Protein AF-A0A8K0XRN0-F1 (afdb_monomer_lite)

InterPro domains:
  IPR059441 Domain of unknown function DUF8397 [PF28437] (121-288)

Radius of gyration: 30.74 Å; chains: 1; bounding box: 95×70×98 Å

Sequence (400 aa):
MSRRSLADRLSGGQYHQTKTRTTASDQHKPLKDRIQDPKRFDNGSRGVGKRSRRNDSDEETVARSPQRREPSVEPTPRTVLQEILDDLATVFQVDTPRAVIPEVRFSGTVLRDARIELSPLSELSLRTWAQVNKVTSLAEVIDEALRRGIPFRLFYPRSALDDLMEDLEDDLQSNFGHTPESPAPSYLRKEHTEPLLPWYNGLTHRDARRQYEYRVAEILQRPHATAFLFKGGIWSRLAVHYGGERLVQRATLQVSRTLLHYTIGDQTTYPRLVAESVSREEEDALIGRCAGMGAKSELREWWPRPETIQFNLGPSAQWSTMDESWFQEHLRTINNDMSNEGPKTRAEWGRFFKHWMYVSREEVVLRRIRSGKEPADLLQTYTDTYGKSWNMDTFQAIDL

Structure (mmCIF, N/CA/C/O backbone):
data_AF-A0A8K0XRN0-F1
#
_entry.id   AF-A0A8K0XRN0-F1
#
loop_
_atom_site.group_PDB
_atom_site.id
_atom_site.type_symbol
_atom_site.label_atom_id
_atom_site.label_alt_id
_atom_site.label_comp_id
_atom_site.label_asym_id
_atom_site.label_entity_id
_atom_site.label_seq_id
_atom_site.pdbx_PDB_ins_code
_atom_site.Cartn_x
_atom_site.Cartn_y
_atom_site.Cartn_z
_atom_site.occupancy
_atom_site.B_iso_or_equiv
_atom_site.auth_seq_id
_atom_site.auth_comp_id
_atom_site.auth_asym_id
_atom_site.auth_atom_id
_atom_site.pdbx_PDB_model_num
ATOM 1 N N . MET A 1 1 ? -45.073 -10.964 -18.696 1.00 35.44 1 MET A N 1
ATOM 2 C CA . MET A 1 1 ? -44.605 -11.732 -19.875 1.00 35.44 1 MET A CA 1
ATOM 3 C C . MET A 1 1 ? -43.386 -11.020 -20.444 1.00 35.44 1 MET A C 1
ATOM 5 O O . MET A 1 1 ? -43.497 -9.834 -20.682 1.00 35.44 1 MET A O 1
ATOM 9 N N . SER A 1 2 ? -42.210 -11.578 -20.698 1.00 32.12 2 SER A N 1
ATOM 10 C CA . SER A 1 2 ? -41.459 -12.731 -20.201 1.00 32.12 2 SER A CA 1
ATOM 11 C C . SER A 1 2 ? -40.009 -12.408 -20.588 1.00 32.12 2 SER A C 1
ATOM 13 O O . SER A 1 2 ? -39.758 -12.051 -21.736 1.00 32.12 2 SER A O 1
ATOM 15 N N . ARG A 1 3 ? -39.066 -12.500 -19.646 1.00 38.31 3 ARG A N 1
ATOM 16 C CA . ARG A 1 3 ? -37.622 -12.380 -19.907 1.00 38.31 3 ARG A CA 1
ATOM 17 C C . ARG A 1 3 ? -37.121 -13.648 -20.626 1.00 38.31 3 ARG A C 1
ATOM 19 O O . ARG A 1 3 ? -37.530 -14.744 -20.251 1.00 38.31 3 ARG A O 1
ATOM 26 N N . ARG A 1 4 ? -36.224 -13.515 -21.610 1.00 33.28 4 ARG A N 1
ATOM 27 C CA . ARG A 1 4 ? -35.326 -14.575 -22.135 1.00 33.28 4 ARG A CA 1
ATOM 28 C C . ARG A 1 4 ? -33.969 -13.904 -22.388 1.00 33.28 4 ARG A C 1
ATOM 30 O O . ARG A 1 4 ? -33.922 -12.940 -23.138 1.00 33.28 4 ARG A O 1
ATOM 37 N N . SER A 1 5 ? -32.961 -14.115 -21.539 1.00 34.22 5 SER A N 1
ATOM 38 C CA . SER A 1 5 ? -32.004 -15.239 -21.519 1.00 34.22 5 SER A CA 1
ATOM 39 C C . SER A 1 5 ? -31.260 -15.400 -22.849 1.00 34.22 5 SER A C 1
ATOM 41 O O . SER A 1 5 ? -31.817 -15.910 -23.816 1.00 34.22 5 SER A O 1
ATOM 43 N N . LEU A 1 6 ? -30.011 -14.929 -22.864 1.00 33.22 6 LEU A N 1
ATOM 44 C CA . LEU A 1 6 ? -29.034 -15.026 -23.949 1.00 33.22 6 LEU A CA 1
ATOM 45 C C . LEU A 1 6 ? -27.819 -15.783 -23.389 1.00 33.22 6 LEU A C 1
ATOM 47 O O . LEU A 1 6 ? -26.772 -15.216 -23.096 1.00 33.22 6 LEU A O 1
ATOM 51 N N . ALA A 1 7 ? -28.026 -17.075 -23.161 1.00 34.41 7 ALA A N 1
ATOM 52 C CA . ALA A 1 7 ? -26.986 -18.068 -22.955 1.00 34.41 7 ALA A CA 1
ATOM 53 C C . ALA A 1 7 ? -27.176 -19.092 -24.074 1.00 34.41 7 ALA A C 1
ATOM 55 O O . ALA A 1 7 ? -28.191 -19.775 -24.077 1.00 34.41 7 ALA A O 1
ATOM 56 N N . ASP A 1 8 ? -26.287 -19.058 -25.070 1.00 35.34 8 ASP A N 1
ATOM 57 C CA . ASP A 1 8 ? -25.929 -20.166 -25.970 1.00 35.34 8 ASP A CA 1
ATOM 58 C C . ASP A 1 8 ? -25.188 -19.603 -27.184 1.00 35.34 8 ASP A C 1
ATOM 60 O O . ASP A 1 8 ? -25.801 -19.058 -28.102 1.00 35.34 8 ASP A O 1
ATOM 64 N N . ARG A 1 9 ? -23.853 -19.730 -27.187 1.00 33.97 9 ARG A N 1
ATOM 65 C CA . ARG A 1 9 ? -23.030 -19.828 -28.407 1.00 33.97 9 ARG A CA 1
ATOM 66 C C . ARG A 1 9 ? -21.576 -20.176 -28.070 1.00 33.97 9 ARG A C 1
ATOM 68 O O . ARG A 1 9 ? -20.662 -19.374 -28.216 1.00 33.97 9 ARG A O 1
ATOM 75 N N . LEU A 1 10 ? -21.379 -21.423 -27.649 1.00 33.28 10 LEU A N 1
ATOM 76 C CA . LEU A 1 10 ? -20.119 -22.149 -27.799 1.00 33.28 10 LEU A CA 1
ATOM 77 C C . LEU A 1 10 ? -20.395 -23.354 -28.700 1.00 33.28 10 LEU A C 1
ATOM 79 O O . LEU A 1 10 ? -21.090 -24.274 -28.287 1.00 33.28 10 LEU A O 1
ATOM 83 N N . SER A 1 11 ? -19.883 -23.335 -29.931 1.00 33.00 11 SER A N 1
ATOM 84 C CA . SER A 1 11 ? -19.700 -24.533 -30.757 1.00 33.00 11 SER A CA 1
ATOM 85 C C . SER A 1 11 ? -18.934 -24.183 -32.035 1.00 33.00 11 SER A C 1
ATOM 87 O O . SER A 1 11 ? -19.384 -23.349 -32.818 1.00 33.00 11 SER A O 1
ATOM 89 N N . GLY A 1 12 ? -17.806 -24.866 -32.253 1.00 33.12 12 GLY A N 1
ATOM 90 C CA . GLY A 1 12 ? -17.290 -25.147 -33.595 1.00 33.12 12 GLY A CA 1
ATOM 91 C C . GLY A 1 12 ? -16.082 -24.329 -34.050 1.00 33.12 12 GLY A C 1
ATOM 92 O O . GLY A 1 12 ? -16.227 -23.359 -34.782 1.00 33.12 12 GLY A O 1
ATOM 93 N N . GLY A 1 13 ? -14.874 -24.788 -33.709 1.00 31.64 13 GLY A N 1
ATOM 94 C CA . GLY A 1 13 ? -13.628 -24.351 -34.345 1.00 31.64 13 GLY A CA 1
ATOM 95 C C . GLY A 1 13 ? -12.697 -25.542 -34.544 1.00 31.64 13 GLY A C 1
ATOM 96 O O . GLY A 1 13 ? -12.027 -25.969 -33.610 1.00 31.64 13 GLY A O 1
ATOM 97 N N . GLN A 1 14 ? -12.731 -26.121 -35.744 1.00 34.28 14 GLN A N 1
ATOM 98 C CA . GLN A 1 14 ? -11.988 -27.315 -36.141 1.00 34.28 14 GLN A CA 1
ATOM 99 C C . GLN A 1 14 ? -10.475 -27.067 -36.231 1.00 34.28 14 GLN A C 1
ATOM 101 O O . GLN A 1 14 ? -10.012 -26.038 -36.717 1.00 34.28 14 GLN A O 1
ATOM 106 N N . TYR A 1 15 ? -9.719 -28.076 -35.799 1.00 32.44 15 TYR A N 1
ATOM 107 C CA . TYR A 1 15 ? -8.271 -28.196 -35.926 1.00 32.44 15 TYR A CA 1
ATOM 108 C C . TYR A 1 15 ? -7.848 -28.340 -37.397 1.00 32.44 15 TYR A C 1
ATOM 110 O O . TYR A 1 15 ? -8.198 -29.325 -38.046 1.00 32.44 15 TYR A O 1
ATOM 118 N N . HIS A 1 16 ? -7.008 -27.428 -37.892 1.00 38.38 16 HIS A N 1
ATOM 119 C CA . HIS A 1 16 ? -6.193 -27.658 -39.085 1.00 38.38 16 HIS A CA 1
ATOM 120 C C . HIS A 1 16 ? -4.748 -27.959 -38.678 1.00 38.38 16 HIS A C 1
ATOM 122 O O . HIS A 1 16 ? -4.032 -27.105 -38.164 1.00 38.38 16 HIS A O 1
ATOM 128 N N . GLN A 1 17 ? -4.332 -29.203 -38.923 1.00 33.59 17 GLN A N 1
ATOM 129 C CA . GLN A 1 17 ? -2.942 -29.645 -38.871 1.00 33.59 17 GLN A CA 1
ATOM 130 C C . GLN A 1 17 ? -2.184 -29.097 -40.085 1.00 33.59 17 GLN A C 1
ATOM 132 O O . GLN A 1 17 ? -2.490 -29.453 -41.225 1.00 33.59 17 GLN A O 1
ATOM 137 N N . THR A 1 18 ? -1.161 -28.278 -39.860 1.00 38.19 18 THR A N 1
ATOM 138 C CA . THR A 1 18 ? -0.173 -27.927 -40.883 1.00 38.19 18 THR A CA 1
ATOM 139 C C . THR A 1 18 ? 1.056 -28.822 -40.738 1.00 38.19 18 THR A C 1
ATOM 141 O O . THR A 1 18 ? 1.787 -28.785 -39.753 1.00 38.19 18 THR A O 1
ATOM 144 N N . LYS A 1 19 ? 1.258 -29.664 -41.757 1.00 35.09 19 LYS A N 1
ATOM 145 C CA . LYS A 1 19 ? 2.452 -30.486 -41.977 1.00 35.09 19 LYS A CA 1
ATOM 146 C C . LYS A 1 19 ? 3.669 -29.580 -42.183 1.00 35.09 19 LYS A C 1
ATOM 148 O O . LYS A 1 19 ? 3.720 -28.841 -43.165 1.00 35.09 19 LYS A O 1
ATOM 153 N N . THR A 1 20 ? 4.669 -29.675 -41.313 1.00 38.62 20 THR A N 1
ATOM 154 C CA . THR A 1 20 ? 6.002 -29.119 -41.558 1.00 38.62 20 THR A CA 1
ATOM 155 C C . THR A 1 20 ? 6.799 -30.078 -42.441 1.00 38.62 20 THR A C 1
ATOM 157 O O . THR A 1 20 ? 6.949 -31.265 -42.157 1.00 38.62 20 THR A O 1
ATOM 160 N N . ARG A 1 21 ? 7.254 -29.548 -43.577 1.00 36.03 21 ARG A N 1
ATOM 161 C CA . ARG A 1 21 ? 8.033 -30.241 -44.600 1.00 36.03 21 ARG A CA 1
ATOM 162 C C . ARG A 1 21 ? 9.516 -30.084 -44.280 1.00 36.03 21 ARG A C 1
ATOM 164 O O . ARG A 1 21 ? 10.026 -28.972 -44.203 1.00 36.03 21 ARG A O 1
ATOM 171 N N . THR A 1 22 ? 10.176 -31.218 -44.102 1.00 35.28 22 THR A N 1
ATOM 172 C CA . THR A 1 22 ? 11.618 -31.385 -43.938 1.00 35.28 22 THR A CA 1
ATOM 173 C C . THR A 1 22 ? 12.338 -31.083 -45.253 1.00 35.28 22 THR A C 1
ATOM 175 O O . THR A 1 22 ? 12.011 -31.675 -46.280 1.00 35.28 22 THR A O 1
ATOM 178 N N . THR A 1 23 ? 13.352 -30.223 -45.219 1.00 41.53 23 THR A N 1
ATOM 179 C CA . THR A 1 23 ? 14.427 -30.203 -46.221 1.00 41.53 23 THR A CA 1
ATOM 180 C C . THR A 1 23 ? 15.750 -30.037 -45.496 1.00 41.53 23 THR A C 1
ATOM 182 O O . THR A 1 23 ? 16.047 -28.977 -44.952 1.00 41.53 23 THR A O 1
ATOM 185 N N . ALA A 1 24 ? 16.511 -31.126 -45.479 1.00 36.91 24 ALA A N 1
ATOM 186 C CA . ALA A 1 24 ? 17.936 -31.132 -45.218 1.00 36.91 24 ALA A CA 1
ATOM 187 C C . ALA A 1 24 ? 18.680 -30.726 -46.500 1.00 36.91 24 ALA A C 1
ATOM 189 O O . ALA A 1 24 ? 18.285 -31.156 -47.583 1.00 36.91 24 ALA A O 1
ATOM 190 N N . SER A 1 25 ? 19.756 -29.950 -46.367 1.00 38.34 25 SER A N 1
ATOM 191 C CA . SER A 1 25 ? 20.977 -30.159 -47.150 1.00 38.34 25 SER A CA 1
ATOM 192 C C . SER A 1 25 ? 22.147 -29.394 -46.527 1.00 38.34 25 SER A C 1
ATOM 194 O O . SER A 1 25 ? 22.136 -28.170 -46.434 1.00 38.34 25 SER A O 1
ATOM 196 N N . ASP A 1 26 ? 23.126 -30.194 -46.117 1.00 37.50 26 ASP A N 1
ATOM 197 C CA . ASP A 1 26 ? 24.538 -29.957 -45.818 1.00 37.50 26 ASP A CA 1
ATOM 198 C C . ASP A 1 26 ? 25.224 -28.732 -46.445 1.00 37.50 26 ASP A C 1
ATOM 200 O O . ASP A 1 26 ? 25.011 -28.430 -47.618 1.00 37.50 26 ASP A O 1
ATOM 204 N N . GLN A 1 27 ? 26.203 -28.167 -45.719 1.00 38.53 27 GLN A N 1
ATOM 205 C CA . GLN A 1 27 ? 27.617 -28.295 -46.111 1.00 38.53 27 GLN A CA 1
ATOM 206 C C . GLN A 1 27 ? 28.623 -27.910 -45.003 1.00 38.53 27 GLN A C 1
ATOM 208 O O . GLN A 1 27 ? 28.481 -26.935 -44.272 1.00 38.53 27 GLN A O 1
ATOM 213 N N . HIS A 1 28 ? 29.660 -28.747 -44.923 1.00 35.88 28 HIS A N 1
ATOM 214 C CA . HIS A 1 28 ? 30.820 -28.771 -44.029 1.00 35.88 28 HIS A CA 1
ATOM 215 C C . HIS A 1 28 ? 31.727 -27.520 -44.048 1.00 35.88 28 HIS A C 1
ATOM 217 O O . HIS A 1 28 ? 32.053 -27.022 -45.123 1.00 35.88 28 HIS A O 1
ATOM 223 N N . LYS A 1 29 ? 32.355 -27.197 -42.899 1.00 35.31 29 LYS A N 1
ATOM 224 C CA . LYS A 1 29 ? 33.827 -27.326 -42.714 1.00 35.31 29 LYS A CA 1
ATOM 225 C C . LYS A 1 29 ? 34.299 -27.141 -41.249 1.00 35.31 29 LYS A C 1
ATOM 227 O O . LYS A 1 29 ? 33.678 -26.375 -40.519 1.00 35.31 29 LYS A O 1
ATOM 232 N N . PRO A 1 30 ? 35.393 -27.817 -40.822 1.00 48.38 30 PRO A N 1
ATOM 233 C CA . PRO A 1 30 ? 35.858 -27.866 -39.431 1.00 48.38 30 PRO A CA 1
ATOM 234 C C . PRO A 1 30 ? 37.133 -27.033 -39.164 1.00 48.38 30 PRO A C 1
ATOM 236 O O . PRO A 1 30 ? 38.003 -26.934 -40.026 1.00 48.38 30 PRO A O 1
ATOM 239 N N . LEU A 1 31 ? 37.296 -26.543 -37.931 1.00 40.25 31 LEU A N 1
ATOM 240 C CA . LEU A 1 31 ? 38.570 -26.122 -37.316 1.00 40.25 31 LEU A CA 1
ATOM 241 C C . LEU A 1 31 ? 38.541 -26.675 -35.875 1.00 40.25 31 LEU A C 1
ATOM 243 O O . LEU A 1 31 ? 37.708 -26.249 -35.085 1.00 40.25 31 LEU A O 1
ATOM 247 N N . LYS A 1 32 ? 39.142 -27.827 -35.562 1.00 37.00 32 LYS A N 1
ATOM 248 C CA . LYS A 1 32 ? 40.551 -28.070 -35.195 1.00 37.00 32 LYS A CA 1
ATOM 249 C C . LYS A 1 32 ? 41.182 -27.057 -34.226 1.00 37.00 32 LYS A C 1
ATOM 251 O O . LYS A 1 32 ? 41.506 -25.937 -34.598 1.00 37.00 32 LYS A O 1
ATOM 256 N N . ASP A 1 33 ? 41.414 -27.592 -33.027 1.00 35.72 33 ASP A N 1
ATOM 257 C CA . ASP A 1 33 ? 42.591 -27.456 -32.168 1.00 35.72 33 ASP A CA 1
ATOM 258 C C . ASP A 1 33 ? 42.926 -26.084 -31.566 1.00 35.72 33 ASP A C 1
ATOM 260 O O . ASP A 1 33 ? 43.619 -25.273 -32.173 1.00 35.72 33 ASP A O 1
ATOM 264 N N . ARG A 1 34 ? 42.635 -25.927 -30.262 1.00 36.19 34 ARG A N 1
ATOM 265 C CA . ARG A 1 34 ? 43.702 -25.575 -29.309 1.00 36.19 34 ARG A CA 1
ATOM 266 C C . ARG A 1 34 ? 43.365 -25.925 -27.858 1.00 36.19 34 ARG A C 1
ATOM 268 O O . ARG A 1 34 ? 42.594 -25.256 -27.183 1.00 36.19 34 ARG A O 1
ATOM 275 N N . ILE A 1 35 ? 44.028 -26.980 -27.402 1.00 39.72 35 ILE A N 1
ATOM 276 C CA . ILE A 1 35 ? 44.339 -27.289 -26.007 1.00 39.72 35 ILE A CA 1
ATOM 277 C C . ILE A 1 35 ? 45.282 -26.202 -25.473 1.00 39.72 35 ILE A C 1
ATOM 279 O O . ILE A 1 35 ? 46.283 -25.919 -26.132 1.00 39.72 35 ILE A O 1
ATOM 283 N N . GLN A 1 36 ? 45.000 -25.649 -24.288 1.00 34.53 36 GLN A N 1
ATOM 284 C CA . GLN A 1 36 ? 46.009 -25.263 -23.288 1.00 34.53 36 GLN A CA 1
ATOM 285 C C . GLN A 1 36 ? 45.341 -24.870 -21.955 1.00 34.53 36 GLN A C 1
ATOM 287 O O . GLN A 1 36 ? 44.881 -23.749 -21.776 1.00 34.53 36 GLN A O 1
ATOM 292 N N . ASP A 1 37 ? 45.351 -25.819 -21.024 1.00 40.72 37 ASP A N 1
ATOM 293 C CA . ASP A 1 37 ? 45.390 -25.618 -19.568 1.00 40.72 37 ASP A CA 1
ATOM 294 C C . ASP A 1 37 ? 46.826 -25.967 -19.101 1.00 40.72 37 ASP A C 1
ATOM 296 O O . ASP A 1 37 ? 47.549 -26.631 -19.853 1.00 40.72 37 ASP A O 1
ATOM 300 N N . PRO A 1 38 ? 47.257 -25.716 -17.849 1.00 51.19 38 PRO A N 1
ATOM 301 C CA . PRO A 1 38 ? 46.875 -24.666 -16.900 1.00 51.19 38 PRO A CA 1
ATOM 302 C C . PRO A 1 38 ? 48.124 -23.996 -16.259 1.00 51.19 38 PRO A C 1
ATOM 304 O O . PRO A 1 38 ? 49.227 -24.550 -16.257 1.00 51.19 38 PRO A O 1
ATOM 307 N N . LYS A 1 39 ? 47.971 -22.827 -15.615 1.00 43.84 39 LYS A N 1
ATOM 308 C CA . LYS A 1 39 ? 48.975 -22.313 -14.659 1.00 43.84 39 LYS A CA 1
ATOM 309 C C . LYS A 1 39 ? 48.434 -22.322 -13.234 1.00 43.84 39 LYS A C 1
ATOM 311 O O . LYS A 1 39 ? 47.542 -21.566 -12.874 1.00 43.84 39 LYS A O 1
ATOM 316 N N . ARG A 1 40 ? 49.064 -23.204 -12.457 1.00 36.06 40 ARG A N 1
ATOM 317 C CA . ARG A 1 40 ? 49.136 -23.273 -10.998 1.00 36.06 40 ARG A CA 1
ATOM 318 C C . ARG A 1 40 ? 49.300 -21.890 -10.360 1.00 36.06 40 ARG A C 1
ATOM 320 O O . ARG A 1 40 ? 50.222 -21.165 -10.723 1.00 36.06 40 ARG A O 1
ATOM 327 N N . PHE A 1 41 ? 48.513 -21.625 -9.325 1.00 41.34 41 PHE A N 1
ATOM 328 C CA . PHE A 1 41 ? 48.964 -20.850 -8.174 1.00 41.34 41 PHE A CA 1
ATOM 329 C C . PHE A 1 41 ? 48.568 -21.606 -6.905 1.00 41.34 41 PHE A C 1
ATOM 331 O O . PHE A 1 41 ? 47.430 -21.558 -6.452 1.00 41.34 41 PHE A O 1
ATOM 338 N N . ASP A 1 42 ? 49.547 -22.342 -6.382 1.00 39.25 42 ASP A N 1
ATOM 339 C CA . ASP A 1 42 ? 49.681 -22.619 -4.957 1.00 39.25 42 ASP A CA 1
ATOM 340 C C . ASP A 1 42 ? 50.008 -21.301 -4.250 1.00 39.25 42 ASP A C 1
ATOM 342 O O . ASP A 1 42 ? 50.874 -20.559 -4.719 1.00 39.25 42 ASP A O 1
ATOM 346 N N . ASN A 1 43 ? 49.348 -21.031 -3.124 1.00 37.75 43 ASN A N 1
ATOM 347 C CA . ASN A 1 43 ? 50.001 -20.531 -1.914 1.00 37.75 43 ASN A CA 1
ATOM 348 C C . ASN A 1 43 ? 48.991 -20.352 -0.774 1.00 37.75 43 ASN A C 1
ATOM 350 O O . ASN A 1 43 ? 48.101 -19.509 -0.839 1.00 37.75 43 ASN A O 1
ATOM 354 N N . GLY A 1 44 ? 49.251 -21.046 0.337 1.00 33.44 44 GLY A N 1
ATOM 355 C CA . GLY A 1 44 ? 49.202 -20.373 1.635 1.00 33.44 44 GLY A CA 1
ATOM 356 C C . GLY A 1 44 ? 48.172 -20.853 2.650 1.00 33.44 44 GLY A C 1
ATOM 357 O O . GLY A 1 44 ? 47.338 -20.073 3.094 1.00 33.44 44 GLY A O 1
ATOM 358 N N . SER A 1 45 ? 48.327 -22.087 3.131 1.00 39.06 45 SER A N 1
ATOM 359 C CA . SER A 1 45 ? 47.851 -22.519 4.451 1.00 39.06 45 SER A CA 1
ATOM 360 C C . SER A 1 45 ? 48.373 -21.618 5.581 1.00 39.06 45 SER A C 1
ATOM 362 O O . SER A 1 45 ? 49.573 -21.598 5.847 1.00 39.06 45 SER A O 1
ATOM 364 N N . ARG A 1 46 ? 47.470 -20.950 6.309 1.00 40.59 46 ARG A N 1
ATOM 365 C CA . ARG A 1 46 ? 47.614 -20.488 7.709 1.00 40.59 46 ARG A CA 1
ATOM 366 C C . ARG A 1 46 ? 46.198 -20.381 8.290 1.00 40.59 46 ARG A C 1
ATOM 368 O O . ARG A 1 46 ? 45.325 -19.859 7.621 1.00 40.59 46 ARG A O 1
ATOM 375 N N . GLY A 1 47 ? 45.846 -20.806 9.491 1.00 37.81 47 GLY A N 1
ATOM 376 C CA . GLY A 1 47 ? 46.529 -21.517 10.554 1.00 37.81 47 GLY A CA 1
ATOM 377 C C . GLY A 1 47 ? 45.451 -21.847 11.592 1.00 37.81 47 GLY A C 1
ATOM 378 O O . GLY A 1 47 ? 44.634 -21.000 11.944 1.00 37.81 47 GLY A O 1
ATOM 379 N N . VAL A 1 48 ? 45.419 -23.102 12.029 1.00 42.44 48 VAL A N 1
ATOM 380 C CA . VAL A 1 48 ? 44.517 -23.619 13.061 1.00 42.44 48 VAL A CA 1
ATOM 381 C C . VAL A 1 48 ? 44.975 -23.093 14.420 1.00 42.44 48 VAL A C 1
ATOM 383 O O . VAL A 1 48 ? 46.076 -23.403 14.866 1.00 42.44 48 VAL A O 1
ATOM 386 N N . GLY A 1 49 ? 44.124 -22.317 15.089 1.00 37.72 49 GLY A N 1
ATOM 387 C CA . GLY A 1 49 ? 44.333 -21.839 16.455 1.00 37.72 49 GLY A CA 1
ATOM 388 C C . GLY A 1 49 ? 43.328 -22.454 17.423 1.00 37.72 49 GLY A C 1
ATOM 389 O O . GLY A 1 49 ? 42.366 -21.803 17.811 1.00 37.72 49 GLY A O 1
ATOM 390 N N . LYS A 1 50 ? 43.556 -23.708 17.830 1.00 42.31 50 LYS A N 1
ATOM 391 C CA . LYS A 1 50 ? 42.935 -24.290 19.030 1.00 42.31 50 LYS A CA 1
ATOM 392 C C . LYS A 1 50 ? 43.579 -23.645 20.262 1.00 42.31 50 LYS A C 1
ATOM 394 O O . LYS A 1 50 ? 44.782 -23.794 20.462 1.00 42.31 50 LYS A O 1
ATOM 399 N N . ARG A 1 51 ? 42.794 -22.999 21.128 1.00 40.75 51 ARG A N 1
ATOM 400 C CA . ARG A 1 51 ? 43.177 -22.768 22.530 1.00 40.75 51 ARG A CA 1
ATOM 401 C C . ARG A 1 51 ? 42.078 -23.263 23.457 1.00 40.75 51 ARG A C 1
ATOM 403 O O . ARG A 1 51 ? 41.115 -22.575 23.755 1.00 40.75 51 ARG A O 1
ATOM 410 N N . SER A 1 52 ? 42.294 -24.500 23.885 1.00 40.94 52 SER A N 1
ATOM 411 C CA . SER A 1 52 ? 41.817 -25.070 25.136 1.00 40.94 52 SER A CA 1
ATOM 412 C C . SER A 1 52 ? 42.609 -24.448 26.288 1.00 40.94 52 SER A C 1
ATOM 414 O O . SER A 1 52 ? 43.840 -24.504 26.266 1.00 40.94 52 SER A O 1
ATOM 416 N N . ARG A 1 53 ? 41.924 -23.912 27.301 1.00 45.81 53 ARG A N 1
ATOM 417 C CA . ARG A 1 53 ? 42.443 -23.809 28.671 1.00 45.81 53 ARG A CA 1
ATOM 418 C C . ARG A 1 53 ? 41.309 -24.073 29.662 1.00 45.81 53 ARG A C 1
ATOM 420 O O . ARG A 1 53 ? 40.356 -23.310 29.738 1.00 45.81 53 ARG A O 1
ATOM 427 N N . ARG A 1 54 ? 41.463 -25.194 30.370 1.00 43.12 54 ARG A N 1
ATOM 428 C CA . ARG A 1 54 ? 40.910 -25.482 31.696 1.00 43.12 54 ARG A CA 1
ATOM 429 C C . ARG A 1 54 ? 41.589 -24.591 32.741 1.00 43.12 54 ARG A C 1
ATOM 431 O O . ARG A 1 54 ? 42.775 -24.293 32.581 1.00 43.12 54 ARG A O 1
ATOM 438 N N . ASN A 1 55 ? 40.833 -24.201 33.761 1.00 36.28 55 ASN A N 1
ATOM 439 C CA . ASN A 1 55 ? 41.036 -24.466 35.199 1.00 36.28 55 ASN A CA 1
ATOM 440 C C . ASN A 1 55 ? 39.943 -23.661 35.936 1.00 36.28 55 ASN A C 1
ATOM 442 O O . ASN A 1 55 ? 39.663 -22.532 35.537 1.00 36.28 55 ASN A O 1
ATOM 446 N N . ASP A 1 56 ? 39.112 -24.289 36.773 1.00 36.94 56 ASP A N 1
ATOM 447 C CA . ASP A 1 56 ? 39.363 -24.570 38.207 1.00 36.94 56 ASP A CA 1
ATOM 448 C C . ASP A 1 56 ? 39.729 -23.266 38.932 1.00 36.94 56 ASP A C 1
ATOM 450 O O . ASP A 1 56 ? 40.680 -22.602 38.532 1.00 36.94 56 ASP A O 1
ATOM 454 N N . SER A 1 57 ? 39.073 -22.804 39.984 1.00 42.34 57 SER A N 1
ATOM 455 C CA . SER A 1 57 ? 37.970 -23.267 40.822 1.00 42.34 57 SER A CA 1
ATOM 456 C C . SER A 1 57 ? 37.558 -22.045 41.671 1.00 42.34 57 SER A C 1
ATOM 458 O O . SER A 1 57 ? 38.212 -21.004 41.596 1.00 42.34 57 SER A O 1
ATOM 460 N N . ASP A 1 58 ? 36.466 -22.153 42.424 1.00 41.12 58 ASP A N 1
ATOM 461 C CA . ASP A 1 58 ? 36.348 -21.678 43.814 1.00 41.12 58 ASP A CA 1
ATOM 462 C C . ASP A 1 58 ? 34.968 -21.111 44.160 1.00 41.12 58 ASP A C 1
ATOM 464 O O . ASP A 1 58 ? 34.288 -20.410 43.409 1.00 41.12 58 ASP A O 1
ATOM 468 N N . GLU A 1 59 ? 34.576 -21.559 45.340 1.00 45.47 59 GLU A N 1
ATOM 469 C CA . GLU A 1 59 ? 33.349 -21.392 46.083 1.00 45.47 59 GLU A CA 1
ATOM 470 C C . GLU A 1 59 ? 33.071 -19.921 46.409 1.00 45.47 59 GLU A C 1
ATOM 472 O O . GLU A 1 59 ? 33.966 -19.216 46.855 1.00 45.47 59 GLU A O 1
ATOM 477 N N . GLU A 1 60 ? 31.806 -19.494 46.342 1.00 41.88 60 GLU A N 1
ATOM 478 C CA . GLU A 1 60 ? 31.217 -18.809 47.498 1.00 41.88 60 GLU A CA 1
ATOM 479 C C . GLU A 1 60 ? 29.686 -18.831 47.438 1.00 41.88 60 GLU A C 1
ATOM 481 O O . GLU A 1 60 ? 29.023 -18.173 46.633 1.00 41.88 60 GLU A O 1
ATOM 486 N N . THR A 1 61 ? 29.119 -19.636 48.328 1.00 46.12 61 THR A N 1
ATOM 487 C CA . THR A 1 61 ? 27.684 -19.772 48.553 1.00 46.12 61 THR A CA 1
ATOM 488 C C . THR A 1 61 ? 27.244 -18.661 49.504 1.00 46.12 61 THR A C 1
ATOM 490 O O . THR A 1 61 ? 27.362 -18.804 50.718 1.00 46.12 61 THR A O 1
ATOM 493 N N . VAL A 1 62 ? 26.720 -17.549 48.982 1.00 47.91 62 VAL A N 1
ATOM 494 C CA . VAL A 1 62 ? 26.059 -16.524 49.808 1.00 47.91 62 VAL A CA 1
ATOM 495 C C . VAL A 1 62 ? 24.552 -16.611 49.606 1.00 47.91 62 VAL A C 1
ATOM 497 O O . VAL A 1 62 ? 24.000 -16.176 48.595 1.00 47.91 62 VAL A O 1
ATOM 500 N N . ALA A 1 63 ? 23.883 -17.179 50.608 1.00 47.84 63 ALA A N 1
ATOM 501 C CA . ALA A 1 63 ? 22.438 -17.176 50.748 1.00 47.84 63 ALA A CA 1
ATOM 502 C C . ALA A 1 63 ? 21.921 -15.728 50.832 1.00 47.84 63 ALA A C 1
ATOM 504 O O . ALA A 1 63 ? 22.103 -15.044 51.839 1.00 47.84 63 ALA A O 1
ATOM 505 N N . ARG A 1 64 ? 21.261 -15.256 49.768 1.00 40.31 64 ARG A N 1
ATOM 506 C CA . ARG A 1 64 ? 20.455 -14.029 49.794 1.00 40.31 64 ARG A CA 1
ATOM 507 C C . ARG A 1 64 ? 18.981 -14.393 49.921 1.00 40.31 64 ARG A C 1
ATOM 509 O O . ARG A 1 64 ? 18.426 -15.102 49.087 1.00 40.31 64 ARG A O 1
ATOM 516 N N . SER A 1 65 ? 18.381 -13.883 50.989 1.00 45.00 65 SER A N 1
ATOM 517 C CA . SER A 1 65 ? 16.963 -13.963 51.324 1.00 45.00 65 SER A CA 1
ATOM 518 C C . SER A 1 65 ? 16.053 -13.564 50.153 1.00 45.00 65 SER A C 1
ATOM 520 O O . SER A 1 65 ? 16.385 -12.633 49.413 1.00 45.00 65 SER A O 1
ATOM 522 N N . PRO A 1 66 ? 14.874 -14.195 49.999 1.00 44.56 66 PRO A N 1
ATOM 523 C CA . PRO A 1 66 ? 13.922 -13.824 48.965 1.00 44.56 66 PRO A CA 1
ATOM 524 C C . PRO A 1 66 ? 13.260 -12.493 49.339 1.00 44.56 66 PRO A C 1
ATOM 526 O O . PRO A 1 66 ? 12.330 -12.439 50.143 1.00 44.56 66 PRO A O 1
ATOM 529 N N . GLN A 1 67 ? 13.738 -11.395 48.749 1.00 41.53 67 GLN A N 1
ATOM 530 C CA . GLN A 1 67 ? 12.963 -10.161 48.694 1.00 41.53 67 GLN A CA 1
ATOM 531 C C . GLN A 1 67 ? 11.727 -10.420 47.834 1.00 41.53 67 GLN A C 1
ATOM 533 O O . GLN A 1 67 ? 11.807 -10.586 46.616 1.00 41.53 67 GLN A O 1
ATOM 538 N N . ARG A 1 68 ? 10.580 -10.472 48.510 1.00 42.47 68 ARG A N 1
ATOM 539 C CA . ARG A 1 68 ? 9.240 -10.462 47.936 1.00 42.47 68 ARG A CA 1
ATOM 540 C C . ARG A 1 68 ? 9.106 -9.198 47.080 1.00 42.47 68 ARG A C 1
ATOM 542 O O . ARG A 1 68 ? 8.865 -8.118 47.606 1.00 42.47 68 ARG A O 1
ATOM 549 N N . ARG A 1 69 ? 9.347 -9.326 45.772 1.00 37.69 69 ARG A N 1
ATOM 550 C CA . ARG A 1 69 ? 9.060 -8.271 44.798 1.00 37.69 69 ARG A CA 1
ATOM 551 C C . ARG A 1 69 ? 7.547 -8.128 44.729 1.00 37.69 69 ARG A C 1
ATOM 553 O O . ARG A 1 69 ? 6.860 -9.063 44.322 1.00 37.69 69 ARG A O 1
ATOM 560 N N . GLU A 1 70 ? 7.045 -6.986 45.173 1.00 46.75 70 GLU A N 1
ATOM 561 C CA . GLU A 1 70 ? 5.687 -6.572 44.847 1.00 46.75 70 GLU A CA 1
ATOM 562 C C . GLU A 1 70 ? 5.545 -6.529 43.318 1.00 46.75 70 GLU A C 1
ATOM 564 O O . GLU A 1 70 ? 6.509 -6.165 42.630 1.00 46.75 70 GLU A O 1
ATOM 569 N N . PRO A 1 71 ? 4.399 -6.955 42.761 1.00 41.09 71 PRO A N 1
ATOM 570 C CA . PRO A 1 71 ? 4.165 -6.847 41.334 1.00 41.09 71 PRO A CA 1
ATOM 571 C C . PRO A 1 71 ? 4.240 -5.368 40.960 1.00 41.09 71 PRO A C 1
ATOM 573 O O . PRO A 1 71 ? 3.396 -4.570 41.358 1.00 41.09 71 PRO A O 1
ATOM 576 N N . SER A 1 72 ? 5.288 -5.017 40.215 1.00 32.38 72 SER A N 1
ATOM 577 C CA . SER A 1 72 ? 5.383 -3.754 39.496 1.00 32.38 72 SER A CA 1
ATOM 578 C C . SER A 1 72 ? 4.125 -3.629 38.647 1.00 32.38 72 SER A C 1
ATOM 580 O O . SER A 1 72 ? 3.985 -4.323 37.640 1.00 32.38 72 SER A O 1
ATOM 582 N N . VAL A 1 73 ? 3.188 -2.791 39.088 1.00 39.38 73 VAL A N 1
ATOM 583 C CA . VAL A 1 73 ? 2.071 -2.336 38.267 1.00 39.38 73 VAL A CA 1
ATOM 584 C C . VAL A 1 73 ? 2.699 -1.448 37.202 1.00 39.38 73 VAL A C 1
ATOM 586 O O . VAL A 1 73 ? 2.881 -0.248 37.400 1.00 39.38 73 VAL A O 1
ATOM 589 N N . GLU A 1 74 ? 3.138 -2.063 36.105 1.00 34.25 74 GLU A N 1
ATOM 590 C CA . GLU A 1 74 ? 3.541 -1.311 34.926 1.00 34.25 74 GLU A CA 1
ATOM 591 C C . GLU A 1 74 ? 2.327 -0.496 34.466 1.00 34.25 74 GLU A C 1
ATOM 593 O O . GLU A 1 74 ? 1.226 -1.051 34.363 1.00 34.25 74 GLU A O 1
ATOM 598 N N . PRO A 1 75 ? 2.481 0.819 34.239 1.00 36.62 75 PRO A N 1
ATOM 599 C CA . PRO A 1 75 ? 1.388 1.637 33.751 1.00 36.62 75 PRO A CA 1
ATOM 600 C C . PRO A 1 75 ? 0.916 1.038 32.429 1.00 36.62 75 PRO A C 1
ATOM 602 O O . PRO A 1 75 ? 1.675 0.979 31.462 1.00 36.62 75 PRO A O 1
ATOM 605 N N . THR A 1 76 ? -0.332 0.566 32.385 1.00 44.44 76 THR A N 1
ATOM 606 C CA . THR A 1 76 ? -0.978 0.189 31.127 1.00 44.44 76 THR A CA 1
ATOM 607 C C . THR A 1 76 ? -0.808 1.363 30.168 1.00 44.44 76 THR A C 1
ATOM 609 O O . THR A 1 76 ? -1.263 2.457 30.514 1.00 44.44 76 THR A O 1
ATOM 612 N N . PRO A 1 77 ? -0.165 1.185 29.000 1.00 38.97 77 PRO A N 1
ATOM 613 C CA . PRO A 1 77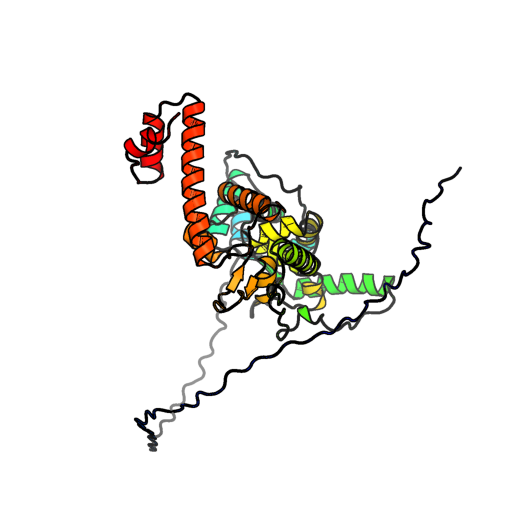 ? -0.043 2.258 28.034 1.00 38.97 77 PRO A CA 1
ATOM 614 C C . PRO A 1 77 ? -1.460 2.612 27.594 1.00 38.97 77 PRO A C 1
ATOM 616 O O . PRO A 1 77 ? -2.118 1.844 26.884 1.00 38.97 77 PRO A O 1
ATOM 619 N N . ARG A 1 78 ? -1.962 3.746 28.090 1.00 41.25 78 ARG A N 1
ATOM 620 C CA . ARG A 1 78 ? -3.135 4.391 27.516 1.00 41.25 78 ARG A CA 1
ATOM 621 C C . ARG A 1 78 ? -2.772 4.714 26.075 1.00 41.25 78 ARG A C 1
ATOM 623 O O . ARG A 1 78 ? -1.707 5.261 25.798 1.00 41.25 78 ARG A O 1
ATOM 630 N N . THR A 1 79 ? -3.620 4.307 25.143 1.00 50.31 79 THR A N 1
ATOM 631 C CA . THR A 1 79 ? -3.505 4.725 23.751 1.00 50.31 79 THR A CA 1
ATOM 632 C C . THR A 1 79 ? -3.617 6.244 23.733 1.00 50.31 79 THR A C 1
ATOM 634 O O . THR A 1 79 ? -4.610 6.786 24.204 1.00 50.31 79 THR A O 1
ATOM 637 N N . VAL A 1 80 ? -2.612 6.930 23.187 1.00 50.81 80 VAL A N 1
ATOM 638 C CA . VAL A 1 80 ? -2.576 8.398 23.051 1.00 50.81 80 VAL A CA 1
ATOM 639 C C . VAL A 1 80 ? -3.852 8.925 22.375 1.00 50.81 80 VAL A C 1
ATOM 641 O O . VAL A 1 80 ? -4.331 10.004 22.693 1.00 50.81 80 VAL A O 1
ATOM 644 N N . LEU A 1 81 ? -4.485 8.118 21.516 1.00 43.75 81 LEU A N 1
ATOM 645 C CA . LEU A 1 81 ? -5.776 8.432 20.904 1.00 43.75 81 LEU A CA 1
ATOM 646 C C . LEU A 1 81 ? -6.965 8.471 21.888 1.00 43.75 81 LEU A C 1
ATOM 648 O O . LEU A 1 81 ? -7.900 9.227 21.659 1.00 43.75 81 LEU A O 1
ATOM 652 N N . GLN A 1 82 ? -6.942 7.679 22.965 1.00 50.62 82 GLN A N 1
ATOM 653 C CA . GLN A 1 82 ? -7.984 7.679 24.000 1.00 50.62 82 GLN A CA 1
ATOM 654 C C . GLN A 1 82 ? -7.906 8.954 24.851 1.00 50.62 82 GLN A C 1
ATOM 656 O O . GLN A 1 82 ? -8.931 9.555 25.131 1.00 50.62 82 GLN A O 1
ATOM 661 N N . GLU A 1 83 ? -6.690 9.400 25.192 1.00 52.91 83 GLU A N 1
ATOM 662 C CA . GLU A 1 83 ? -6.465 10.683 25.880 1.00 52.91 83 GLU A CA 1
ATOM 663 C C . GLU A 1 83 ? -6.845 11.874 24.984 1.00 52.91 83 GLU A C 1
ATOM 665 O O . GLU A 1 83 ? -7.406 12.855 25.451 1.00 52.91 83 GLU A O 1
ATOM 670 N N . ILE A 1 84 ? -6.628 11.754 23.671 1.00 48.69 84 ILE A N 1
ATOM 671 C CA . ILE A 1 84 ? -7.004 12.763 22.671 1.00 48.69 84 ILE A CA 1
ATOM 672 C C . ILE A 1 84 ? -8.527 12.863 22.474 1.00 48.69 84 ILE A C 1
ATOM 674 O O . ILE A 1 84 ? -9.036 13.967 22.293 1.00 48.69 84 ILE A O 1
ATOM 678 N N . LEU A 1 85 ? -9.268 11.750 22.507 1.00 48.47 85 LEU A N 1
ATOM 679 C CA . LEU A 1 85 ? -10.737 11.786 22.425 1.00 48.47 85 LEU A CA 1
ATOM 680 C C . LEU A 1 85 ? -11.371 12.464 23.651 1.00 48.47 85 LEU A C 1
ATOM 682 O O . LEU A 1 85 ? -12.432 13.071 23.513 1.00 48.47 85 LEU A O 1
ATOM 686 N N . ASP A 1 86 ? -10.693 12.431 24.799 1.00 49.12 86 ASP A N 1
ATOM 687 C CA . ASP A 1 86 ? -11.110 13.137 26.012 1.00 49.12 86 ASP A CA 1
ATOM 688 C C . ASP A 1 86 ? -10.690 14.635 26.013 1.00 49.12 86 ASP A C 1
ATOM 690 O O . ASP A 1 86 ? -11.366 15.451 26.641 1.00 49.12 86 ASP A O 1
ATOM 694 N N . ASP A 1 87 ? -9.646 15.029 25.262 1.00 43.09 87 ASP A N 1
ATOM 695 C CA . ASP A 1 87 ? -9.062 16.392 25.263 1.00 43.09 87 ASP A CA 1
ATOM 696 C C . ASP A 1 87 ? -9.496 17.326 24.098 1.00 43.09 87 ASP A C 1
ATOM 698 O O . ASP A 1 87 ? -9.292 18.541 24.163 1.00 43.09 87 ASP A O 1
ATOM 702 N N . LEU A 1 88 ? -10.099 16.828 23.010 1.00 36.94 88 LEU A N 1
ATOM 703 C CA . LEU A 1 88 ? -10.301 17.591 21.754 1.00 36.94 88 LEU A CA 1
ATOM 704 C C . LEU A 1 88 ? -11.516 18.555 21.699 1.00 36.94 88 LEU A C 1
ATOM 706 O O . LEU A 1 88 ? -12.056 18.841 20.627 1.00 36.94 88 LEU A O 1
ATOM 710 N N . ALA A 1 89 ? -11.919 19.151 22.822 1.00 35.69 89 ALA A N 1
ATOM 711 C CA . ALA A 1 89 ? -13.074 20.056 22.894 1.00 35.69 89 ALA A CA 1
ATOM 712 C C . ALA A 1 89 ? -12.881 21.481 22.303 1.00 35.69 89 ALA A C 1
ATOM 714 O O . ALA A 1 89 ? -13.787 22.308 22.436 1.00 35.69 89 ALA A O 1
ATOM 715 N N . THR A 1 90 ? -11.775 21.830 21.625 1.00 35.00 90 THR A N 1
ATOM 716 C CA . THR A 1 90 ? -11.500 23.254 21.302 1.00 35.00 90 THR A CA 1
ATOM 717 C C . THR A 1 90 ? -10.771 23.514 19.958 1.00 35.00 90 THR A C 1
ATOM 719 O O . THR A 1 90 ? -9.556 23.401 19.879 1.00 35.00 90 THR A O 1
ATOM 722 N N . VAL A 1 91 ? -11.578 23.894 18.936 1.00 34.34 91 VAL A N 1
ATOM 723 C CA . VAL A 1 91 ? -11.464 24.902 17.813 1.00 34.34 91 VAL A CA 1
ATOM 724 C C . VAL A 1 91 ? -10.094 25.139 17.094 1.00 34.34 91 VAL A C 1
ATOM 726 O O . VAL A 1 91 ? -9.077 25.179 17.762 1.00 34.34 91 VAL A O 1
ATOM 729 N N . PHE A 1 92 ? -9.892 25.368 15.770 1.00 27.56 92 PHE A N 1
ATOM 730 C CA . PHE A 1 92 ? -10.575 26.021 14.611 1.00 27.56 92 PHE A CA 1
ATOM 731 C C . PHE A 1 92 ? -10.114 25.431 13.229 1.00 27.56 92 PHE A C 1
ATOM 733 O O . PHE A 1 92 ? -9.200 24.616 13.179 1.00 27.56 92 PHE A O 1
ATOM 740 N N . GLN A 1 93 ? -10.747 25.875 12.119 1.00 29.28 93 GLN A N 1
ATOM 741 C CA . GLN A 1 93 ? -10.745 25.343 10.727 1.00 29.28 93 GLN A CA 1
ATOM 742 C C . GLN A 1 93 ? -9.712 25.944 9.739 1.00 29.28 93 GLN A C 1
ATOM 744 O O . GLN A 1 93 ? -9.465 27.145 9.807 1.00 29.28 93 GLN A O 1
ATOM 749 N N . VAL A 1 94 ? -9.281 25.155 8.729 1.00 26.19 94 VAL A N 1
ATOM 750 C CA . VAL A 1 94 ? -8.824 25.573 7.371 1.00 26.19 94 VAL A CA 1
ATOM 751 C C . VAL A 1 94 ? -9.027 24.425 6.350 1.00 26.19 94 VAL A C 1
ATOM 753 O O . VAL A 1 94 ? -8.683 23.279 6.637 1.00 26.19 94 VAL A O 1
ATOM 756 N N . ASP A 1 95 ? -9.525 24.739 5.145 1.00 30.59 95 ASP A N 1
ATOM 757 C CA . ASP A 1 95 ? -9.771 23.810 4.023 1.00 30.59 95 ASP A CA 1
ATOM 758 C C . ASP A 1 95 ? -8.573 23.641 3.064 1.00 30.59 95 ASP A C 1
ATOM 760 O O . ASP A 1 95 ? -7.887 24.601 2.714 1.00 30.59 95 ASP A O 1
ATOM 764 N N . THR A 1 96 ? -8.370 22.419 2.551 1.00 28.42 96 THR A N 1
ATOM 765 C CA . THR A 1 96 ? -7.536 22.127 1.362 1.00 28.42 96 THR A CA 1
ATOM 766 C C . THR A 1 96 ? -8.137 20.985 0.527 1.00 28.42 96 THR A C 1
ATOM 768 O O . THR A 1 96 ? -8.790 20.095 1.078 1.00 28.42 96 THR A O 1
ATOM 771 N N . PRO A 1 97 ? -7.932 20.980 -0.805 1.00 29.66 97 PRO A N 1
ATOM 772 C CA . PRO A 1 97 ? -8.643 20.088 -1.718 1.00 29.66 97 PRO A CA 1
ATOM 773 C C . PRO A 1 97 ? -8.104 18.648 -1.671 1.00 29.66 97 PRO A C 1
ATOM 775 O O . PRO A 1 97 ? -6.896 18.411 -1.610 1.00 29.66 97 PRO A O 1
ATOM 778 N N . ARG A 1 98 ? -9.031 17.682 -1.692 1.00 35.41 98 ARG A N 1
ATOM 779 C CA . ARG A 1 98 ? -8.821 16.248 -1.433 1.00 35.41 98 ARG A CA 1
ATOM 780 C C . ARG A 1 98 ? -8.806 15.424 -2.729 1.00 35.41 98 ARG A C 1
ATOM 782 O O . ARG A 1 98 ? -9.649 15.623 -3.597 1.00 35.41 98 ARG A O 1
ATOM 789 N N . ALA A 1 99 ? -7.906 14.441 -2.820 1.00 32.38 99 ALA A N 1
ATOM 790 C CA . ALA A 1 99 ? -8.083 13.297 -3.716 1.00 32.38 99 ALA A CA 1
ATOM 791 C C . ALA A 1 99 ? -9.268 12.449 -3.214 1.00 32.38 99 ALA A C 1
ATOM 793 O O . ALA A 1 99 ? -9.357 12.171 -2.012 1.00 32.38 99 ALA A O 1
ATOM 794 N N . VAL A 1 100 ? -10.183 12.103 -4.122 1.00 29.83 100 VAL A N 1
ATOM 795 C CA . VAL A 1 100 ? -11.458 11.436 -3.822 1.00 29.83 100 VAL A CA 1
ATOM 796 C C . VAL A 1 100 ? -11.238 9.922 -3.791 1.00 29.83 100 VAL A C 1
ATOM 798 O O . VAL A 1 100 ? -11.109 9.292 -4.837 1.00 29.83 100 VAL A O 1
ATOM 801 N N . ILE A 1 101 ? -11.187 9.345 -2.591 1.00 34.28 101 ILE A N 1
ATOM 802 C CA . ILE A 1 101 ? -11.527 7.931 -2.371 1.00 34.28 101 ILE A CA 1
ATOM 803 C C . ILE A 1 101 ? -13.029 7.913 -2.022 1.00 34.28 101 ILE A C 1
ATOM 805 O O . ILE A 1 101 ? -13.476 8.859 -1.367 1.00 34.28 101 ILE A O 1
ATOM 809 N N . PRO A 1 102 ? -13.831 6.943 -2.509 1.00 36.66 102 PRO A N 1
ATOM 810 C CA . PRO A 1 102 ? -15.245 6.823 -2.137 1.00 36.66 102 PRO A CA 1
ATOM 811 C C . PRO A 1 102 ? -15.427 6.851 -0.612 1.00 36.66 102 PRO A C 1
ATOM 813 O O . PRO A 1 102 ? -14.578 6.334 0.100 1.00 36.66 102 PRO A O 1
ATOM 816 N N . GLU A 1 103 ? -16.508 7.473 -0.129 1.00 35.81 103 GLU A N 1
ATOM 817 C CA . GLU A 1 103 ? -16.834 7.613 1.301 1.00 35.81 103 GLU A CA 1
ATOM 818 C C . GLU A 1 103 ? -16.906 6.229 1.966 1.00 35.81 103 GLU A C 1
ATOM 820 O O . GLU A 1 103 ? -17.755 5.411 1.597 1.00 35.81 103 GLU A O 1
ATOM 825 N N . VAL A 1 104 ? -16.017 5.947 2.925 1.00 42.28 104 VAL A N 1
ATOM 826 C CA . VAL A 1 104 ? -15.934 4.632 3.565 1.00 42.28 104 VAL A CA 1
ATOM 827 C C . VAL A 1 104 ? -16.428 4.686 5.011 1.00 42.28 104 VAL A C 1
ATOM 829 O O . VAL A 1 104 ? -16.066 5.572 5.779 1.00 42.28 104 VAL A O 1
ATOM 832 N N . ARG A 1 105 ? -17.277 3.727 5.408 1.00 40.06 105 ARG A N 1
ATOM 833 C CA . ARG A 1 105 ? -17.815 3.617 6.775 1.00 40.06 105 ARG A CA 1
ATOM 834 C C . ARG A 1 105 ? -17.411 2.290 7.398 1.00 40.06 105 ARG A C 1
ATOM 836 O O . ARG A 1 105 ? -17.644 1.238 6.811 1.00 40.06 105 ARG A O 1
ATOM 843 N N . PHE A 1 106 ? -16.836 2.348 8.594 1.00 46.44 106 PHE A N 1
ATOM 844 C CA . PHE A 1 106 ? -16.468 1.161 9.358 1.00 46.44 106 PHE A CA 1
ATOM 845 C C . PHE A 1 106 ? -17.660 0.585 10.123 1.00 46.44 106 PHE A C 1
ATOM 847 O O . PHE A 1 106 ? -18.493 1.334 10.639 1.00 46.44 106 PHE A O 1
ATOM 854 N N . SER A 1 107 ? -17.716 -0.743 10.247 1.00 53.94 107 SER A N 1
ATOM 855 C CA . SER A 1 107 ? -18.643 -1.387 11.183 1.00 53.94 107 SER A CA 1
ATOM 856 C C . SER A 1 107 ? -18.212 -1.093 12.626 1.00 53.94 107 SER A C 1
ATOM 858 O O . SER A 1 107 ? -17.058 -1.312 12.999 1.00 53.94 107 SER A O 1
ATOM 860 N N . GLY A 1 108 ? -19.132 -0.569 13.441 1.00 56.97 108 GLY A N 1
ATOM 861 C CA . GLY A 1 108 ? -18.826 -0.026 14.770 1.00 56.97 108 GLY A CA 1
ATOM 862 C C . GLY A 1 108 ? -18.380 -1.053 15.818 1.00 56.97 108 GLY A C 1
ATOM 863 O O . GLY A 1 108 ? -17.735 -0.668 16.788 1.00 56.97 108 GLY A O 1
ATOM 864 N N . THR A 1 109 ? -18.683 -2.341 15.643 1.00 63.25 109 THR A N 1
ATOM 865 C CA . THR A 1 109 ? -18.314 -3.396 16.606 1.00 63.25 109 THR A CA 1
ATOM 866 C C . THR A 1 109 ? -16.832 -3.750 16.529 1.00 63.25 109 THR A C 1
ATOM 868 O O . THR A 1 109 ? -16.151 -3.781 17.546 1.00 63.25 109 THR A O 1
ATOM 871 N N . VAL A 1 110 ? -16.302 -3.915 15.316 1.00 62.94 110 VAL A N 1
ATOM 872 C CA . VAL A 1 110 ? -14.913 -4.333 15.068 1.00 62.94 110 VAL A CA 1
ATOM 873 C C . VAL A 1 110 ? -13.893 -3.279 15.504 1.00 62.94 110 VAL A C 1
ATOM 875 O O . VAL A 1 110 ? -12.820 -3.610 16.005 1.00 62.94 110 VAL A O 1
ATOM 878 N N . LEU A 1 111 ? -14.205 -1.995 15.313 1.00 71.88 111 LEU A N 1
ATOM 879 C CA . LEU A 1 111 ? -13.291 -0.912 15.679 1.00 71.88 111 LEU A CA 1
ATOM 880 C C . LEU A 1 111 ? -13.287 -0.580 17.171 1.00 71.88 111 LEU A C 1
ATOM 882 O O . LEU A 1 111 ? -12.377 0.118 17.614 1.00 71.88 111 LEU A O 1
ATOM 886 N N . ARG A 1 112 ? -14.284 -1.038 17.937 1.00 76.94 112 ARG A N 1
ATOM 887 C CA . ARG A 1 112 ? -14.440 -0.656 19.345 1.00 76.94 112 ARG A CA 1
ATOM 888 C C . ARG A 1 112 ? -13.236 -1.068 20.190 1.00 76.94 112 ARG A C 1
ATOM 890 O O . ARG A 1 112 ? -12.784 -0.282 21.017 1.00 76.94 112 ARG A O 1
ATOM 897 N N . ASP A 1 113 ? -12.719 -2.267 19.939 1.00 80.62 113 ASP A N 1
ATOM 898 C CA . ASP A 1 113 ? -11.606 -2.847 20.694 1.00 80.62 113 ASP A CA 1
ATOM 899 C C . ASP A 1 113 ? -10.271 -2.774 19.939 1.00 80.62 113 ASP A C 1
ATOM 901 O O . ASP A 1 113 ? -9.222 -3.146 20.473 1.00 80.62 113 ASP A O 1
ATOM 905 N N . ALA A 1 114 ? -10.291 -2.270 18.702 1.00 84.56 114 ALA A N 1
ATOM 906 C CA . ALA A 1 114 ? -9.099 -2.111 17.888 1.00 84.56 114 ALA A CA 1
ATOM 907 C C . ALA A 1 114 ? -8.187 -1.007 18.446 1.00 84.56 114 ALA A C 1
ATOM 909 O O . ALA A 1 114 ? -8.626 0.067 18.857 1.00 84.56 114 ALA A O 1
ATOM 910 N N . ARG A 1 115 ? -6.878 -1.248 18.402 1.00 85.94 115 ARG A N 1
ATOM 911 C CA . ARG A 1 115 ? -5.838 -0.267 18.716 1.00 85.94 115 ARG A CA 1
ATOM 912 C C . ARG A 1 115 ? -5.113 0.127 17.444 1.00 85.94 115 ARG A C 1
ATOM 914 O O . ARG A 1 115 ? -4.656 -0.735 16.698 1.00 85.94 115 ARG A O 1
ATOM 921 N N . ILE A 1 116 ? -4.973 1.428 17.223 1.00 88.44 116 ILE A N 1
ATOM 922 C CA . ILE A 1 116 ? -4.193 1.958 16.108 1.00 88.44 116 ILE A CA 1
ATOM 923 C C . ILE A 1 116 ? -2.749 2.220 16.550 1.00 88.44 116 ILE A C 1
ATOM 925 O O . ILE A 1 116 ? -2.510 2.891 17.553 1.00 88.44 116 ILE A O 1
ATOM 929 N N . GLU A 1 117 ? -1.784 1.690 15.804 1.00 90.31 117 GLU A N 1
ATOM 930 C CA . GLU A 1 117 ? -0.366 2.041 15.923 1.00 90.31 117 GLU A CA 1
ATOM 931 C C . GLU A 1 117 ? 0.016 2.965 14.759 1.00 90.31 117 GLU A C 1
ATOM 933 O O . GLU A 1 117 ? -0.279 2.677 13.596 1.00 90.31 117 GLU A O 1
ATOM 938 N N . LEU A 1 118 ? 0.680 4.078 15.076 1.00 91.25 118 LEU A N 1
ATOM 939 C CA . LEU A 1 118 ? 1.105 5.101 14.123 1.00 91.25 118 LEU A CA 1
ATOM 940 C C . LEU A 1 118 ? 2.601 5.365 14.277 1.00 91.25 118 LEU A C 1
ATOM 942 O O . LEU A 1 118 ? 3.137 5.355 15.382 1.00 91.25 118 LEU A O 1
ATOM 946 N N . SER A 1 119 ? 3.280 5.660 13.166 1.00 91.25 119 SER A N 1
ATOM 947 C CA . SER A 1 119 ? 4.612 6.264 13.251 1.00 91.25 119 SER A CA 1
ATOM 948 C C . SER A 1 119 ? 4.499 7.725 13.714 1.00 91.25 119 SER A C 1
ATOM 950 O O . SER A 1 119 ? 3.477 8.357 13.433 1.00 91.25 119 SER A O 1
ATOM 952 N N . PRO A 1 120 ? 5.540 8.321 14.330 1.00 90.50 120 PRO A N 1
ATOM 953 C CA . PRO A 1 120 ? 5.465 9.698 14.836 1.00 90.50 120 PRO A CA 1
ATOM 954 C C . PRO A 1 120 ? 5.024 10.733 13.787 1.00 90.50 120 PRO A C 1
ATOM 956 O O . PRO A 1 120 ? 4.254 11.644 14.080 1.00 90.50 120 PRO A O 1
ATOM 959 N N . LEU A 1 121 ? 5.470 10.578 12.534 1.00 90.44 121 LEU A N 1
ATOM 960 C CA . LEU A 1 121 ? 5.081 11.468 11.434 1.00 90.44 121 LEU A CA 1
ATOM 961 C C . LEU A 1 121 ? 3.618 11.271 10.998 1.00 90.44 121 LEU A C 1
ATOM 963 O O . LEU A 1 121 ? 2.939 12.242 10.656 1.00 90.44 121 LEU A O 1
ATOM 967 N N . SER A 1 122 ? 3.132 10.029 11.018 1.00 93.31 122 SER A N 1
ATOM 968 C CA . SER A 1 122 ? 1.739 9.684 10.698 1.00 93.31 122 SER A CA 1
ATOM 969 C C . SER A 1 122 ? 0.793 10.198 11.771 1.00 93.31 122 SER A C 1
ATOM 971 O O . SER A 1 122 ? -0.226 10.807 11.456 1.00 93.31 122 SER A O 1
ATOM 973 N N . GLU A 1 123 ? 1.177 10.022 13.035 1.00 91.94 123 GLU A N 1
ATOM 974 C CA . GLU A 1 123 ? 0.453 10.542 14.186 1.00 91.94 123 GLU A CA 1
ATOM 975 C C . GLU A 1 123 ? 0.346 12.063 14.136 1.00 91.94 123 GLU A C 1
ATOM 977 O O . GLU A 1 123 ? -0.760 12.590 14.227 1.00 91.94 123 GLU A O 1
ATOM 982 N N . LEU A 1 124 ? 1.462 12.770 13.926 1.00 89.69 124 LEU A N 1
ATOM 983 C CA . LEU A 1 124 ? 1.451 14.226 13.798 1.00 89.69 124 LEU A CA 1
ATOM 984 C C . LEU A 1 124 ? 0.508 14.675 12.672 1.00 89.69 124 LEU A C 1
ATOM 986 O O . LEU A 1 124 ? -0.322 15.555 12.879 1.00 89.69 124 LEU A O 1
ATOM 990 N N . SER A 1 125 ? 0.591 14.031 11.505 1.00 91.62 125 SER A N 1
ATOM 991 C CA . SER A 1 125 ? -0.228 14.381 10.339 1.00 91.62 125 SER A CA 1
ATOM 992 C C . SER A 1 125 ? -1.724 14.164 10.587 1.00 91.62 125 SER A C 1
ATOM 994 O O . SER A 1 125 ? -2.527 15.062 10.323 1.00 91.62 125 SER A O 1
ATOM 996 N N . LEU A 1 126 ? -2.106 12.997 11.120 1.00 92.06 126 LEU A N 1
ATOM 997 C CA . LEU A 1 126 ? -3.502 12.679 11.430 1.00 92.06 126 LEU A CA 1
ATOM 998 C C . LEU A 1 126 ? -4.038 13.544 12.566 1.00 92.06 126 LEU A C 1
ATOM 1000 O O . LEU A 1 126 ? -5.171 14.003 12.478 1.00 92.06 126 LEU A O 1
ATOM 1004 N N . ARG A 1 127 ? -3.228 13.828 13.591 1.00 87.31 127 ARG A N 1
ATOM 1005 C CA . ARG A 1 127 ? -3.620 14.690 14.709 1.00 87.31 127 ARG A CA 1
ATOM 1006 C C . ARG A 1 127 ? -3.889 16.116 14.242 1.00 87.31 127 ARG A C 1
ATOM 1008 O O . ARG A 1 127 ? -4.945 16.661 14.550 1.00 87.31 127 ARG A O 1
ATOM 1015 N N . THR A 1 128 ? -2.977 16.706 13.467 1.00 91.31 128 THR A N 1
ATOM 1016 C CA . THR A 1 128 ? -3.175 18.050 12.906 1.00 91.31 128 THR A CA 1
ATOM 1017 C C . THR A 1 128 ? -4.428 18.094 12.037 1.00 91.31 128 THR A C 1
ATOM 1019 O O . THR A 1 128 ? -5.236 19.011 12.168 1.00 91.31 128 THR A O 1
ATOM 1022 N N . TRP A 1 129 ? -4.637 17.090 11.183 1.00 93.50 129 TRP A N 1
ATOM 1023 C CA . TRP A 1 129 ? -5.848 17.015 10.371 1.00 93.50 129 TRP A CA 1
ATOM 1024 C C . TRP A 1 129 ? -7.121 16.884 11.221 1.00 93.50 129 TRP A C 1
ATOM 1026 O O . TRP A 1 129 ? -8.071 17.638 10.996 1.00 93.50 129 TRP A O 1
ATOM 1036 N N . ALA A 1 130 ? -7.133 15.977 12.199 1.00 91.56 130 ALA A N 1
ATOM 1037 C CA . ALA A 1 130 ? -8.282 15.709 13.059 1.00 91.56 130 ALA A CA 1
ATOM 1038 C C . ALA A 1 130 ? -8.691 16.952 13.857 1.00 91.56 130 ALA A C 1
ATOM 1040 O O . ALA A 1 130 ? -9.876 17.277 13.920 1.00 91.56 130 ALA A O 1
ATOM 1041 N N . GLN A 1 131 ? -7.711 17.697 14.377 1.00 88.06 131 GLN A N 1
ATOM 1042 C CA . GLN A 1 131 ? -7.940 18.956 15.085 1.00 88.06 131 GLN A CA 1
ATOM 1043 C C . GLN A 1 131 ? -8.568 20.019 14.171 1.00 88.06 131 GLN A C 1
ATOM 1045 O O . GLN A 1 131 ? -9.561 20.645 14.538 1.00 88.06 131 GLN A O 1
ATOM 1050 N N . VAL A 1 132 ? -8.037 20.189 12.955 1.00 91.44 132 VAL A N 1
ATOM 1051 C CA . VAL A 1 132 ? -8.550 21.165 11.976 1.00 91.44 132 VAL A CA 1
ATOM 1052 C C . VAL A 1 132 ? -9.972 20.820 11.515 1.00 91.44 132 VAL A C 1
ATOM 1054 O O . VAL A 1 132 ? -10.793 21.714 11.302 1.00 91.44 132 VAL A O 1
ATOM 1057 N N . ASN A 1 133 ? -10.277 19.527 11.371 1.00 91.12 133 ASN A N 1
ATOM 1058 C CA . ASN A 1 133 ? -11.554 19.040 10.843 1.00 91.12 133 ASN A CA 1
ATOM 1059 C C . ASN A 1 133 ? -12.574 18.698 11.944 1.00 91.12 133 ASN A C 1
ATOM 1061 O O . ASN A 1 133 ? -13.692 18.316 11.613 1.00 91.12 133 ASN A O 1
ATOM 1065 N N . LYS A 1 134 ? -12.222 18.872 13.228 1.00 92.38 134 LYS A N 1
ATOM 1066 C CA . LYS A 1 134 ? -13.070 18.553 14.394 1.00 92.38 134 LYS A CA 1
ATOM 1067 C C . LYS A 1 134 ? -13.605 17.116 14.359 1.00 92.38 134 LYS A C 1
ATOM 1069 O O . LYS A 1 134 ? -14.789 16.874 14.570 1.00 92.38 134 LYS A O 1
ATOM 1074 N N . VAL A 1 135 ? -12.719 16.183 14.036 1.00 89.31 135 VAL A N 1
ATOM 1075 C CA . VAL A 1 135 ? -13.026 14.756 13.884 1.00 89.31 135 VAL A CA 1
ATOM 1076 C C . VAL A 1 135 ? -13.400 14.158 15.235 1.00 89.31 135 VAL A C 1
ATOM 1078 O O . VAL A 1 135 ? -12.735 14.432 16.232 1.00 89.31 135 VAL A O 1
ATOM 1081 N N . THR A 1 136 ? -14.461 13.350 15.267 1.00 83.00 136 THR A N 1
ATOM 1082 C CA . THR A 1 136 ? -15.043 12.840 16.525 1.00 83.00 136 THR A CA 1
ATOM 1083 C C . THR A 1 136 ? -14.949 11.327 16.664 1.00 83.00 136 THR A C 1
ATOM 1085 O O . THR A 1 136 ? -15.207 10.794 17.742 1.00 83.00 136 THR A O 1
ATOM 1088 N N . SER A 1 137 ? -14.565 10.616 15.601 1.00 84.88 137 SER A N 1
ATOM 1089 C CA . SER A 1 137 ? -14.526 9.155 15.606 1.00 84.88 137 SER A CA 1
ATOM 1090 C C . SER A 1 137 ? -13.218 8.585 15.060 1.00 84.88 137 SER A C 1
ATOM 1092 O O . SER A 1 137 ? -12.597 9.133 14.150 1.00 84.88 137 SER A O 1
ATOM 1094 N N . LEU A 1 138 ? -12.823 7.418 15.579 1.00 82.50 138 LEU A N 1
ATOM 1095 C CA . LEU A 1 138 ? -11.699 6.645 15.043 1.00 82.50 138 LEU A CA 1
ATOM 1096 C C . LEU A 1 138 ? -11.941 6.233 13.581 1.00 82.50 138 LEU A C 1
ATOM 1098 O O . LEU A 1 138 ? -11.005 6.215 12.790 1.00 82.50 138 LEU A O 1
ATOM 1102 N N . ALA A 1 139 ? -13.190 5.950 13.206 1.00 85.44 139 ALA A N 1
ATOM 1103 C CA . ALA A 1 139 ? -13.553 5.597 11.836 1.00 85.44 139 ALA A CA 1
ATOM 1104 C C . ALA A 1 139 ? -13.183 6.705 10.836 1.00 85.44 139 ALA A C 1
ATOM 1106 O O . ALA A 1 139 ? -12.587 6.411 9.806 1.00 85.44 139 ALA A O 1
ATOM 1107 N N . GLU A 1 140 ? -13.462 7.971 11.165 1.00 87.81 140 GLU A N 1
ATOM 1108 C CA . GLU A 1 140 ? -13.071 9.130 10.349 1.00 87.81 140 GLU A CA 1
ATOM 1109 C C . GLU A 1 140 ? -11.544 9.276 10.243 1.00 87.81 140 GLU A C 1
ATOM 1111 O O . GLU A 1 140 ? -11.025 9.609 9.179 1.00 87.81 140 GLU A O 1
ATOM 1116 N N . VAL A 1 141 ? -10.808 8.999 11.327 1.00 89.62 141 VAL A N 1
ATOM 1117 C CA . VAL A 1 141 ? -9.334 9.012 11.316 1.00 89.62 141 VAL A CA 1
ATOM 1118 C C . VAL A 1 141 ? -8.778 7.926 10.399 1.00 89.62 141 VAL A C 1
ATOM 1120 O O . VAL A 1 141 ? -7.856 8.195 9.629 1.00 89.62 141 VAL A O 1
ATOM 1123 N N . ILE A 1 142 ? -9.330 6.712 10.460 1.00 90.62 142 ILE A N 1
ATOM 1124 C CA . ILE A 1 142 ? -8.879 5.607 9.611 1.00 90.62 142 ILE A CA 1
ATOM 1125 C C . ILE A 1 142 ? -9.257 5.865 8.147 1.00 90.62 142 ILE A C 1
ATOM 1127 O O . ILE A 1 142 ? -8.422 5.648 7.269 1.00 90.62 142 ILE A O 1
ATOM 1131 N N . ASP A 1 143 ? -10.466 6.361 7.873 1.00 91.19 143 ASP A N 1
ATOM 1132 C CA . ASP A 1 143 ? -10.890 6.737 6.519 1.00 91.19 143 ASP A CA 1
ATOM 1133 C C . ASP A 1 143 ? -9.930 7.767 5.911 1.00 91.19 143 ASP A C 1
ATOM 1135 O O . ASP A 1 143 ? -9.410 7.573 4.811 1.00 91.19 143 ASP A O 1
ATOM 1139 N N . GLU A 1 144 ? -9.572 8.808 6.665 1.00 94.00 144 GLU A N 1
ATOM 1140 C CA . GLU A 1 144 ? -8.601 9.791 6.194 1.00 94.00 144 GLU A CA 1
ATOM 1141 C C . GLU A 1 144 ? -7.200 9.198 6.011 1.00 94.00 144 GLU A C 1
ATOM 1143 O O . GLU A 1 144 ? -6.512 9.531 5.039 1.00 94.00 144 GLU A O 1
ATOM 1148 N N . ALA A 1 145 ? -6.764 8.320 6.917 1.00 95.00 145 ALA A N 1
ATOM 1149 C CA . ALA A 1 145 ? -5.475 7.654 6.796 1.00 95.00 145 ALA A CA 1
ATOM 1150 C C . ALA A 1 145 ? -5.405 6.827 5.505 1.00 95.00 145 ALA A C 1
ATOM 1152 O O . ALA A 1 145 ? -4.444 6.957 4.744 1.00 95.00 145 ALA A O 1
ATOM 1153 N N . LEU A 1 146 ? -6.456 6.062 5.197 1.00 94.50 146 LEU A N 1
ATOM 1154 C CA . LEU A 1 146 ? -6.595 5.334 3.936 1.00 94.50 146 LEU A CA 1
ATOM 1155 C C . LEU A 1 146 ? -6.612 6.294 2.740 1.00 94.50 146 LEU A C 1
ATOM 1157 O O . LEU A 1 146 ? -5.859 6.097 1.782 1.00 94.50 146 LEU A O 1
ATOM 1161 N N . ARG A 1 147 ? -7.397 7.376 2.820 1.00 93.12 147 ARG A N 1
ATOM 1162 C CA . ARG A 1 147 ? -7.533 8.391 1.764 1.00 93.12 147 ARG A CA 1
ATOM 1163 C C . ARG A 1 147 ? -6.217 9.061 1.399 1.00 93.12 147 ARG A C 1
ATOM 1165 O O . ARG A 1 147 ? -5.957 9.337 0.229 1.00 93.12 147 ARG A O 1
ATOM 1172 N N . ARG A 1 148 ? -5.388 9.342 2.400 1.00 94.62 148 ARG A N 1
ATOM 1173 C CA . ARG A 1 148 ? -4.075 9.975 2.234 1.00 94.62 148 ARG A CA 1
ATOM 1174 C C . ARG A 1 148 ? -2.934 8.979 2.072 1.00 94.62 148 ARG A C 1
ATOM 1176 O O . ARG A 1 148 ? -1.792 9.412 1.954 1.00 94.62 148 ARG A O 1
ATOM 1183 N N . GLY A 1 149 ? -3.199 7.673 2.111 1.00 96.44 149 GLY A N 1
ATOM 1184 C CA . GLY A 1 149 ? -2.150 6.657 2.143 1.00 96.44 149 GLY A CA 1
ATOM 1185 C C . GLY A 1 149 ? -1.166 6.862 3.300 1.00 96.44 149 GLY A C 1
ATOM 1186 O O . GLY A 1 149 ? 0.038 6.694 3.113 1.00 96.44 149 GLY A O 1
ATOM 1187 N N . ILE A 1 150 ? -1.659 7.279 4.466 1.00 96.62 150 ILE A N 1
ATOM 1188 C CA . ILE A 1 150 ? -0.868 7.396 5.694 1.00 96.62 150 ILE A CA 1
ATOM 1189 C C . ILE A 1 150 ? -0.671 5.990 6.270 1.00 96.62 150 ILE A C 1
ATOM 1191 O O . ILE A 1 150 ? -1.648 5.247 6.356 1.00 96.62 150 ILE A O 1
ATOM 1195 N N . PRO A 1 151 ? 0.555 5.593 6.655 1.00 96.12 151 PRO A N 1
ATOM 1196 C CA . PRO A 1 151 ? 0.798 4.276 7.217 1.00 96.12 151 PRO A CA 1
ATOM 1197 C C . PRO A 1 151 ? 0.304 4.180 8.666 1.00 96.12 151 PRO A C 1
ATOM 1199 O O . PRO A 1 151 ? 0.618 5.025 9.506 1.00 96.12 151 PRO A O 1
ATOM 1202 N N . PHE A 1 152 ? -0.415 3.106 8.969 1.00 95.00 152 PHE A N 1
ATOM 1203 C CA . PHE A 1 152 ? -0.867 2.738 10.308 1.00 95.00 152 PHE A CA 1
ATOM 1204 C C . PHE A 1 152 ? -0.964 1.214 10.439 1.00 95.00 152 PHE A C 1
ATOM 1206 O O . PHE A 1 152 ? -0.866 0.480 9.458 1.00 95.00 152 PHE A O 1
ATOM 1213 N N . ARG A 1 153 ? -1.157 0.713 11.657 1.00 92.12 153 ARG A N 1
ATOM 1214 C CA . ARG A 1 153 ? -1.534 -0.687 11.894 1.00 92.12 153 ARG A CA 1
ATOM 1215 C C . ARG A 1 153 ? -2.744 -0.757 12.803 1.00 92.12 153 ARG A C 1
ATOM 1217 O O . ARG A 1 153 ? -2.875 0.059 13.711 1.00 92.12 153 ARG A O 1
ATOM 1224 N N . LEU A 1 154 ? -3.597 -1.746 12.561 1.00 90.69 154 LEU A N 1
ATOM 1225 C CA . LEU A 1 154 ? -4.742 -2.060 13.407 1.00 90.69 154 LEU A CA 1
ATOM 1226 C C . LEU A 1 154 ? -4.469 -3.362 14.148 1.00 90.69 154 LEU A C 1
ATOM 1228 O O . LEU A 1 154 ? -4.294 -4.415 13.538 1.00 90.69 154 LEU A O 1
ATOM 1232 N N . PHE A 1 155 ? -4.420 -3.253 15.466 1.00 89.06 155 PHE A N 1
ATOM 1233 C CA . PHE A 1 155 ? -4.236 -4.351 16.395 1.00 89.06 155 PHE A CA 1
ATOM 1234 C C . PHE A 1 155 ? -5.558 -4.691 17.059 1.00 89.06 155 PHE A C 1
ATOM 1236 O O . PHE A 1 155 ? -6.239 -3.810 17.575 1.00 89.06 155 PHE A O 1
ATOM 1243 N N . TYR A 1 156 ? -5.873 -5.974 17.128 1.00 88.06 156 TYR A N 1
ATOM 1244 C CA . TYR A 1 156 ? -7.080 -6.477 17.765 1.00 88.06 156 TYR A CA 1
ATOM 1245 C C . TYR A 1 156 ? -6.700 -7.334 18.973 1.00 88.06 156 TYR A C 1
ATOM 1247 O O . TYR A 1 156 ? -5.782 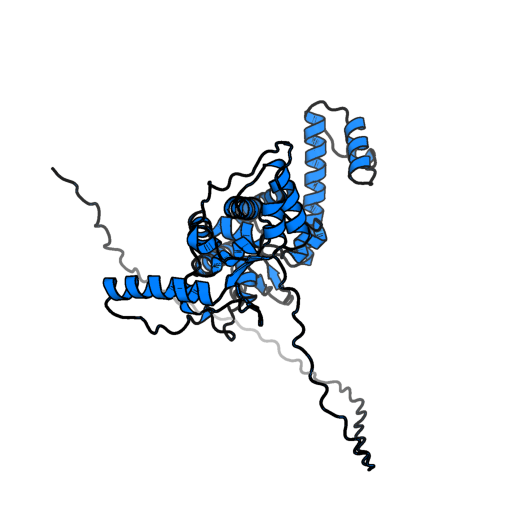-8.157 18.869 1.00 88.06 156 TYR A O 1
ATOM 1255 N N . PRO A 1 157 ? -7.362 -7.166 20.129 1.00 87.44 157 PRO A N 1
ATOM 1256 C CA . PRO A 1 157 ? -7.264 -8.115 21.225 1.00 87.44 157 PRO A CA 1
ATOM 1257 C C . PRO A 1 157 ? -7.701 -9.490 20.744 1.00 87.44 157 PRO A C 1
ATOM 1259 O O . PRO A 1 157 ? -8.748 -9.619 20.117 1.00 87.44 157 PRO A O 1
ATOM 1262 N N . ARG A 1 158 ? -6.923 -10.526 21.066 1.00 86.38 158 ARG A N 1
ATOM 1263 C CA . ARG A 1 158 ? -7.284 -11.892 20.674 1.00 86.38 158 ARG A CA 1
ATOM 1264 C C . ARG A 1 158 ? -8.679 -12.293 21.166 1.00 86.38 158 ARG A C 1
ATOM 1266 O O . ARG A 1 158 ? -9.420 -12.866 20.390 1.00 86.38 158 ARG A O 1
ATOM 1273 N N . SER A 1 159 ? -9.050 -11.906 22.387 1.00 86.62 159 SER A N 1
ATOM 1274 C CA . SER A 1 159 ? -10.390 -12.164 22.927 1.00 86.62 159 SER A CA 1
ATOM 1275 C C . SER A 1 159 ? -11.502 -11.579 22.055 1.00 86.62 159 SER A C 1
ATOM 1277 O O . SER A 1 159 ? -12.479 -12.256 21.799 1.00 86.62 159 SER A O 1
ATOM 1279 N N . ALA A 1 160 ? -11.321 -10.365 21.524 1.00 86.06 160 ALA A N 1
ATOM 1280 C CA . ALA A 1 160 ? -12.313 -9.747 20.645 1.00 86.06 160 ALA A CA 1
ATOM 1281 C C . ALA A 1 160 ? -12.424 -10.474 19.293 1.00 86.06 160 ALA A C 1
ATOM 1283 O O . ALA A 1 160 ? -13.483 -10.475 18.676 1.00 86.06 160 ALA A O 1
ATOM 1284 N N . LEU A 1 161 ? -11.333 -11.085 18.814 1.00 86.88 161 LEU A N 1
ATOM 1285 C CA . LEU A 1 161 ? -11.369 -11.930 17.617 1.00 86.88 161 LEU A CA 1
ATOM 1286 C C . LEU A 1 161 ? -12.045 -13.275 17.891 1.00 86.88 161 LEU A C 1
ATOM 1288 O O . LEU A 1 161 ? -12.761 -13.753 17.018 1.00 86.88 161 LEU A O 1
ATOM 1292 N N . ASP A 1 162 ? -11.813 -13.858 19.070 1.00 85.81 162 ASP A N 1
ATOM 1293 C CA . ASP A 1 162 ? -12.450 -15.103 19.501 1.00 85.81 162 ASP A CA 1
ATOM 1294 C C . ASP A 1 162 ? -13.980 -14.898 19.603 1.00 85.81 162 ASP A C 1
ATOM 1296 O O . ASP A 1 162 ? -14.726 -15.660 18.995 1.00 85.81 162 ASP A O 1
ATOM 1300 N N . ASP A 1 163 ? -14.440 -13.801 20.223 1.00 85.19 163 ASP A N 1
ATOM 1301 C CA . ASP A 1 163 ? -15.868 -13.441 20.312 1.00 85.19 163 ASP A CA 1
ATOM 1302 C C . ASP A 1 163 ? -16.511 -13.286 18.914 1.00 85.19 163 ASP A C 1
ATOM 1304 O O . ASP A 1 163 ? -17.575 -13.832 18.630 1.00 85.19 163 ASP A O 1
ATOM 1308 N N . LEU A 1 164 ? -15.835 -12.583 17.993 1.00 84.75 164 LEU A N 1
ATOM 1309 C CA . LEU A 1 164 ? -16.300 -12.423 16.606 1.00 84.75 164 LEU A CA 1
ATOM 1310 C C . LEU A 1 164 ? -16.325 -13.744 15.826 1.00 84.75 164 LEU A C 1
ATOM 1312 O O . LEU A 1 164 ? -17.067 -13.874 14.850 1.00 84.75 164 LEU A O 1
ATOM 1316 N N . MET A 1 165 ? -15.459 -14.689 16.189 1.00 83.44 165 MET A N 1
ATOM 1317 C CA . MET A 1 165 ? -15.403 -15.999 15.557 1.00 83.44 165 MET A CA 1
ATOM 1318 C C . MET A 1 165 ? -16.545 -16.888 16.044 1.00 83.44 165 MET A C 1
ATOM 1320 O O . MET A 1 165 ? -17.129 -17.569 15.208 1.00 83.44 165 MET A O 1
ATOM 1324 N N . GLU A 1 166 ? -16.900 -16.844 17.331 1.00 82.62 166 GLU A N 1
ATOM 1325 C CA . GLU A 1 166 ? -18.068 -17.555 17.874 1.00 82.62 166 GLU A CA 1
ATOM 1326 C C . GLU A 1 166 ? -19.357 -17.132 17.146 1.00 82.62 166 GLU A C 1
ATOM 1328 O O . GLU A 1 166 ? -20.069 -17.986 16.616 1.00 82.62 166 GLU A O 1
ATOM 1333 N N . ASP A 1 167 ? -19.577 -15.821 16.984 1.00 79.00 167 ASP A N 1
ATOM 1334 C CA . ASP A 1 167 ? -20.715 -15.281 16.220 1.00 79.00 167 ASP A CA 1
ATOM 1335 C C . ASP A 1 167 ? -20.738 -15.802 14.765 1.00 79.00 167 ASP A C 1
ATOM 1337 O O . ASP A 1 167 ? -21.790 -16.114 14.201 1.00 79.00 167 ASP A O 1
ATOM 1341 N N . LEU A 1 168 ? -19.562 -15.909 14.133 1.00 79.50 168 LEU A N 1
ATOM 1342 C CA . LEU A 1 168 ? -19.435 -16.376 12.751 1.00 79.50 168 LEU A CA 1
ATOM 1343 C C . LEU A 1 168 ? -19.618 -17.895 12.628 1.00 79.50 168 LEU A C 1
ATOM 1345 O O . LEU A 1 168 ? -20.129 -18.374 11.614 1.00 79.50 168 LEU A O 1
ATOM 1349 N N . GLU A 1 169 ? -19.164 -18.666 13.612 1.00 79.94 169 GLU A N 1
ATOM 1350 C CA . GLU A 1 169 ? -19.316 -20.118 13.633 1.00 79.94 169 GLU A CA 1
ATOM 1351 C C . GLU A 1 169 ? -20.782 -20.517 13.757 1.00 79.94 169 GLU A C 1
ATOM 1353 O O . GLU A 1 169 ? -21.208 -21.417 13.032 1.00 79.94 169 GLU A O 1
ATOM 1358 N N . ASP A 1 170 ? -21.569 -19.808 14.565 1.00 77.94 170 ASP A N 1
ATOM 1359 C CA . ASP A 1 170 ? -23.016 -20.015 14.665 1.00 77.94 170 ASP A CA 1
ATOM 1360 C C . ASP A 1 170 ? -23.719 -19.752 13.318 1.00 77.94 170 ASP A C 1
ATOM 1362 O O . ASP A 1 170 ? -24.550 -20.550 12.853 1.00 77.94 170 ASP A O 1
ATOM 1366 N N . ASP A 1 171 ? -23.320 -18.690 12.615 1.00 73.12 171 ASP A N 1
ATOM 1367 C CA . ASP A 1 171 ? -23.805 -18.371 11.268 1.00 73.12 171 ASP A CA 1
ATOM 1368 C C . ASP A 1 171 ? -23.377 -19.418 10.225 1.00 73.12 171 ASP A C 1
ATOM 1370 O O . ASP A 1 171 ? -24.142 -19.774 9.322 1.00 73.12 171 ASP A O 1
ATOM 1374 N N . LEU A 1 172 ? -22.151 -19.936 10.309 1.00 72.38 172 LEU A N 1
ATOM 1375 C CA . LEU A 1 172 ? -21.647 -20.936 9.367 1.00 72.38 172 LEU A CA 1
ATOM 1376 C C . LEU A 1 172 ? -22.247 -22.320 9.624 1.00 72.38 172 LEU A C 1
ATOM 1378 O O . LEU A 1 172 ? -22.621 -23.004 8.670 1.00 72.38 172 LEU A O 1
ATOM 1382 N N . GLN A 1 173 ? -22.371 -22.736 10.884 1.00 76.75 173 GLN A N 1
ATOM 1383 C CA . GLN A 1 173 ? -22.980 -24.011 11.256 1.00 76.75 173 GLN A CA 1
ATOM 1384 C C . GLN A 1 173 ? -24.455 -24.048 10.861 1.00 76.75 173 GLN A C 1
ATOM 1386 O O . GLN A 1 173 ? -24.897 -25.031 10.262 1.00 76.75 173 GLN A O 1
ATOM 1391 N N . SER A 1 174 ? -25.197 -22.966 11.117 1.00 76.69 174 SER A N 1
ATOM 1392 C CA . SER A 1 174 ? -26.615 -22.872 10.755 1.00 76.69 174 SER A CA 1
ATOM 1393 C C . SER A 1 174 ? -26.851 -22.902 9.240 1.00 76.69 174 SER A C 1
ATOM 1395 O O . SER A 1 174 ? -27.827 -23.505 8.789 1.00 76.69 174 SER A O 1
ATOM 1397 N N . ASN A 1 175 ? -25.949 -22.318 8.441 1.00 70.00 175 ASN A N 1
ATOM 1398 C CA . ASN A 1 175 ? -26.114 -22.224 6.987 1.00 70.00 175 ASN A CA 1
ATOM 1399 C C . ASN A 1 175 ? -25.467 -23.369 6.188 1.00 70.00 175 ASN A C 1
ATOM 1401 O O . ASN A 1 175 ? -25.952 -23.699 5.104 1.00 70.00 175 ASN A O 1
ATOM 1405 N N . PHE A 1 176 ? -24.378 -23.969 6.679 1.00 70.00 176 PHE A N 1
ATOM 1406 C CA . PHE A 1 176 ? -23.559 -24.917 5.908 1.00 70.00 176 PHE A CA 1
ATOM 1407 C C . PHE A 1 176 ? -23.397 -26.298 6.561 1.00 70.00 176 PHE A C 1
ATOM 1409 O O . PHE A 1 176 ? -22.825 -27.192 5.937 1.00 70.00 176 PHE A O 1
ATOM 1416 N N . GLY A 1 177 ? -23.913 -26.509 7.777 1.00 67.56 177 GLY A N 1
ATOM 1417 C CA . GLY A 1 177 ? -24.015 -27.826 8.418 1.00 67.56 177 GLY A CA 1
ATOM 1418 C C . GLY A 1 177 ? -22.695 -28.479 8.851 1.00 67.56 177 GLY A C 1
ATOM 1419 O O . GLY A 1 177 ? -22.735 -29.549 9.455 1.00 67.56 177 GLY A O 1
ATOM 1420 N N . HIS A 1 178 ? -21.540 -27.860 8.582 1.00 56.78 178 HIS A N 1
ATOM 1421 C CA . HIS A 1 178 ? -20.216 -28.346 8.979 1.00 56.78 178 HIS A CA 1
ATOM 1422 C C . HIS A 1 178 ? -19.261 -27.179 9.261 1.00 56.78 178 HIS A C 1
ATOM 1424 O O . HIS A 1 178 ? -19.152 -26.259 8.450 1.00 56.78 178 HIS A O 1
ATOM 1430 N N . THR A 1 179 ? -18.520 -27.248 10.371 1.00 57.25 179 THR A N 1
ATOM 1431 C CA . THR A 1 179 ? -17.329 -26.424 10.603 1.00 57.25 179 THR A CA 1
ATOM 1432 C C . THR A 1 179 ? -16.191 -26.963 9.735 1.00 57.25 179 THR A C 1
ATOM 1434 O O . THR A 1 179 ? -15.800 -28.125 9.875 1.00 57.25 179 THR A O 1
ATOM 1437 N N . PRO A 1 180 ? -15.646 -26.181 8.790 1.00 54.28 180 PRO A N 1
ATOM 1438 C CA . PRO A 1 180 ? -14.485 -26.634 8.055 1.00 54.28 180 PRO A CA 1
ATOM 1439 C C . PRO A 1 180 ? -13.265 -26.518 8.974 1.00 54.28 180 PRO A C 1
ATOM 1441 O O . PRO A 1 180 ? -12.749 -25.422 9.180 1.00 54.28 180 PRO A O 1
ATOM 1444 N N . GLU A 1 181 ? -12.741 -27.651 9.449 1.00 62.72 181 GLU A N 1
ATOM 1445 C CA . GLU A 1 181 ? -11.344 -27.790 9.898 1.00 62.72 181 GLU A CA 1
ATOM 1446 C C . GLU A 1 181 ? -10.388 -27.608 8.700 1.00 62.72 181 GLU A C 1
ATOM 1448 O O . GLU A 1 181 ? -9.563 -28.463 8.371 1.00 62.72 181 GLU A O 1
ATOM 1453 N N . SER A 1 182 ? -10.544 -26.516 7.949 1.00 67.75 182 SER A N 1
ATOM 1454 C CA . SER A 1 182 ? -9.705 -26.259 6.795 1.00 67.75 182 SER A CA 1
ATOM 1455 C C . SER A 1 182 ? -8.326 -25.859 7.309 1.00 67.75 182 SER A C 1
ATOM 1457 O O . SER A 1 182 ? -8.211 -24.863 8.028 1.00 67.75 182 SER A O 1
ATOM 1459 N N . PRO A 1 183 ? -7.256 -26.585 6.944 1.00 78.38 183 PRO A N 1
ATOM 1460 C CA . PRO A 1 183 ? -5.913 -26.164 7.295 1.00 78.38 183 PRO A CA 1
ATOM 1461 C C . PRO A 1 183 ? -5.644 -24.774 6.715 1.00 78.38 183 PRO A C 1
ATOM 1463 O O . PRO A 1 183 ? -6.147 -24.432 5.638 1.00 78.38 183 PRO A O 1
ATOM 1466 N N . ALA A 1 184 ? -4.804 -24.001 7.408 1.00 78.00 184 ALA A N 1
ATOM 1467 C CA . ALA A 1 184 ? -4.375 -22.699 6.920 1.00 78.00 184 ALA A CA 1
ATOM 1468 C C . ALA A 1 184 ? -3.850 -22.813 5.475 1.00 78.00 184 ALA A C 1
ATOM 1470 O O . ALA A 1 184 ? -3.027 -23.706 5.193 1.00 78.00 184 ALA A O 1
ATOM 1471 N N . PRO A 1 185 ? -4.307 -21.932 4.561 1.00 81.62 185 PRO A N 1
ATOM 1472 C CA . PRO A 1 185 ? -3.795 -21.856 3.206 1.00 81.62 185 PRO A CA 1
ATOM 1473 C C . PRO A 1 185 ? -2.271 -21.837 3.191 1.00 81.62 185 PRO A C 1
ATOM 1475 O O . PRO A 1 185 ? -1.640 -21.243 4.066 1.00 81.62 185 PRO A O 1
ATOM 1478 N N . SER A 1 186 ? -1.667 -22.468 2.182 1.00 82.88 186 SER A N 1
ATOM 1479 C CA . SER A 1 186 ? -0.207 -22.572 2.095 1.00 82.88 186 SER A CA 1
ATOM 1480 C C . SER A 1 186 ? 0.474 -21.208 2.168 1.00 82.88 186 SER A C 1
ATOM 1482 O O . SER A 1 186 ? 1.492 -21.103 2.835 1.00 82.88 186 SER A O 1
ATOM 1484 N N . TYR A 1 187 ? -0.134 -20.165 1.590 1.00 78.75 187 TYR A N 1
ATOM 1485 C CA . TYR A 1 187 ? 0.406 -18.804 1.589 1.00 78.75 187 TYR A CA 1
ATOM 1486 C C . TYR A 1 187 ? 0.490 -18.135 2.970 1.00 78.75 187 TYR A C 1
ATOM 1488 O O . TYR A 1 187 ? 1.137 -17.102 3.094 1.00 78.75 187 TYR A O 1
ATOM 1496 N N . LEU A 1 188 ? -0.146 -18.700 4.002 1.00 80.50 188 LEU A N 1
ATOM 1497 C CA . LEU A 1 188 ? -0.041 -18.225 5.388 1.00 80.50 188 LEU A CA 1
ATOM 1498 C C . LEU A 1 188 ? 1.040 -18.955 6.195 1.00 80.50 188 LEU A C 1
ATOM 1500 O O . LEU A 1 188 ? 1.279 -18.618 7.354 1.00 80.50 188 LEU A O 1
ATOM 1504 N N . ARG A 1 189 ? 1.673 -19.987 5.629 1.00 80.81 189 ARG A N 1
ATOM 1505 C CA . ARG A 1 189 ? 2.705 -20.757 6.329 1.00 80.81 189 ARG A CA 1
ATOM 1506 C C . ARG A 1 189 ? 4.003 -19.963 6.367 1.00 80.81 189 ARG A C 1
ATOM 1508 O O . ARG A 1 189 ? 4.375 -19.333 5.384 1.00 80.81 189 ARG A O 1
ATOM 1515 N N . LYS A 1 190 ? 4.730 -20.038 7.481 1.00 73.38 190 LYS A N 1
ATOM 1516 C CA . LYS A 1 190 ? 5.987 -19.296 7.674 1.00 73.38 190 LYS A CA 1
ATOM 1517 C C . LYS A 1 190 ? 7.069 -19.697 6.666 1.00 73.38 190 LYS A C 1
ATOM 1519 O O . LYS A 1 190 ? 7.935 -18.894 6.338 1.00 73.38 190 LYS A O 1
ATOM 1524 N N . GLU A 1 191 ? 7.024 -20.936 6.188 1.00 74.00 191 GLU A N 1
ATOM 1525 C CA . GLU A 1 191 ? 7.939 -21.485 5.186 1.00 74.00 191 GLU A CA 1
ATOM 1526 C C . GLU A 1 191 ? 7.507 -21.165 3.748 1.00 74.00 191 GLU A C 1
ATOM 1528 O O . GLU A 1 191 ? 8.229 -21.490 2.802 1.00 74.00 191 GLU A O 1
ATOM 1533 N N . HIS A 1 192 ? 6.324 -20.569 3.562 1.00 75.38 192 HIS A N 1
ATOM 1534 C CA . HIS A 1 192 ? 5.847 -20.206 2.240 1.00 75.38 192 HIS A CA 1
ATOM 1535 C C . HIS A 1 192 ? 6.703 -19.087 1.680 1.00 75.38 192 HIS A C 1
ATOM 1537 O O . HIS A 1 192 ? 6.773 -17.986 2.219 1.00 75.38 192 HIS A O 1
ATOM 1543 N N . THR A 1 193 ? 7.349 -19.387 0.567 1.00 70.94 193 THR A N 1
ATOM 1544 C CA . THR A 1 193 ? 8.082 -18.407 -0.216 1.00 70.94 193 THR A CA 1
ATOM 1545 C C . THR A 1 193 ? 7.303 -18.207 -1.495 1.00 70.94 193 THR A C 1
ATOM 1547 O O . THR A 1 193 ? 7.110 -19.159 -2.254 1.00 70.94 193 THR A O 1
ATOM 1550 N N . GLU A 1 194 ? 6.843 -16.980 -1.752 1.00 70.75 194 GLU A N 1
ATOM 1551 C CA . GLU A 1 194 ? 6.394 -16.690 -3.107 1.00 70.75 194 GLU A CA 1
ATOM 1552 C C . GLU A 1 194 ? 7.629 -16.695 -3.993 1.00 70.75 194 GLU A C 1
ATOM 1554 O O . GLU A 1 194 ? 8.558 -15.917 -3.743 1.00 70.75 194 GLU A O 1
ATOM 1559 N N . PRO A 1 195 ? 7.691 -17.572 -5.008 1.00 63.12 195 PRO A N 1
ATOM 1560 C CA . PRO A 1 195 ? 8.811 -17.538 -5.919 1.00 63.12 195 PRO A CA 1
ATOM 1561 C C . PRO A 1 195 ? 8.869 -16.133 -6.522 1.00 63.12 195 PRO A C 1
ATOM 1563 O O . PRO A 1 195 ? 7.863 -15.631 -7.034 1.00 63.12 195 PRO A O 1
ATOM 1566 N N . LEU A 1 196 ? 10.047 -15.497 -6.454 1.00 66.25 196 LEU A N 1
ATOM 1567 C CA . LEU A 1 196 ? 10.317 -14.298 -7.248 1.00 66.25 196 LEU A CA 1
ATOM 1568 C C . LEU A 1 196 ? 9.880 -14.602 -8.671 1.00 66.25 196 LEU A C 1
ATOM 1570 O O . LEU A 1 196 ? 10.241 -15.665 -9.174 1.00 66.25 196 LEU A O 1
ATOM 1574 N N . LEU A 1 197 ? 9.123 -13.695 -9.292 1.00 63.88 197 LEU A N 1
ATOM 1575 C CA . LEU A 1 197 ? 8.538 -13.930 -10.607 1.00 63.88 197 LEU A CA 1
ATOM 1576 C C . LEU A 1 197 ? 9.634 -14.426 -11.568 1.00 63.88 197 LEU A C 1
ATOM 1578 O O . LEU A 1 197 ? 10.504 -13.633 -11.948 1.00 63.88 197 LEU A O 1
ATOM 1582 N N . PRO A 1 198 ? 9.643 -15.721 -11.953 1.00 55.53 198 PRO A N 1
ATOM 1583 C CA . PRO A 1 198 ? 10.767 -16.311 -12.683 1.00 55.53 198 PRO A CA 1
ATOM 1584 C C . PRO A 1 198 ? 10.816 -15.862 -14.154 1.00 55.53 198 PRO A C 1
ATOM 1586 O O . PRO A 1 198 ? 11.642 -16.329 -14.936 1.00 55.53 198 PRO A O 1
ATOM 1589 N N . TRP A 1 199 ? 9.917 -14.962 -14.551 1.00 54.12 199 TRP A N 1
ATOM 1590 C CA . TRP A 1 199 ? 9.462 -14.825 -15.924 1.00 54.12 199 TRP A CA 1
ATOM 1591 C C . TRP A 1 199 ? 10.180 -13.765 -16.749 1.00 54.12 199 TRP A C 1
ATOM 1593 O O . TRP A 1 199 ? 9.969 -13.704 -17.955 1.00 54.12 199 TRP A O 1
ATOM 1603 N N . TY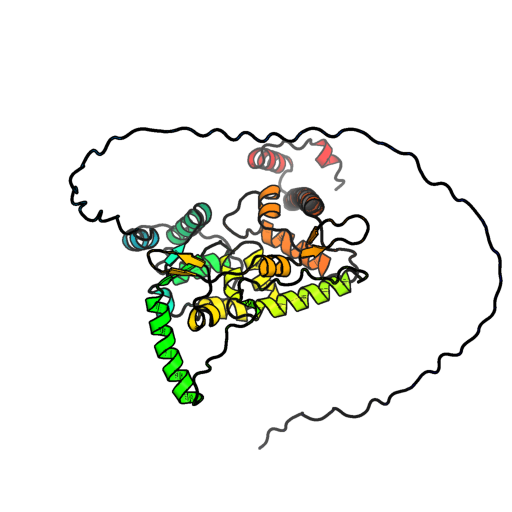R A 1 200 ? 11.064 -12.954 -16.162 1.00 53.47 200 TYR A N 1
ATOM 1604 C CA . TYR A 1 200 ? 11.810 -11.993 -16.981 1.00 53.47 200 TYR A CA 1
ATOM 1605 C C . TYR A 1 200 ? 12.807 -12.669 -17.936 1.00 53.47 200 TYR A C 1
ATOM 1607 O O . TYR A 1 200 ? 13.332 -12.007 -18.821 1.00 53.47 200 TYR A O 1
ATOM 1615 N N . ASN A 1 201 ? 13.039 -13.982 -17.814 1.00 60.72 201 ASN A N 1
ATOM 1616 C CA . ASN A 1 201 ? 13.920 -14.746 -18.693 1.00 60.72 201 ASN A CA 1
ATOM 1617 C C . ASN A 1 201 ? 13.298 -14.957 -20.086 1.00 60.72 201 ASN A C 1
ATOM 1619 O O . ASN A 1 201 ? 12.684 -15.985 -20.361 1.00 60.72 201 ASN A O 1
ATOM 1623 N N . GLY A 1 202 ? 13.500 -13.984 -20.977 1.00 62.22 202 GLY A N 1
ATOM 1624 C CA . GLY A 1 202 ? 13.189 -14.092 -22.407 1.00 62.22 202 GLY A CA 1
ATOM 1625 C C . GLY A 1 202 ? 11.811 -13.577 -22.831 1.00 62.22 202 GLY A C 1
ATOM 1626 O O . GLY A 1 202 ? 11.473 -13.685 -24.008 1.00 62.22 202 GLY A O 1
ATOM 1627 N N . LEU A 1 203 ? 11.029 -13.002 -21.915 1.00 72.31 203 LEU A N 1
ATOM 1628 C CA . LEU A 1 203 ? 9.776 -12.325 -22.251 1.00 72.31 203 LEU A CA 1
ATOM 1629 C C . LEU A 1 203 ? 10.012 -10.893 -22.738 1.00 72.31 203 LEU A C 1
ATOM 1631 O O . LEU A 1 203 ? 10.965 -1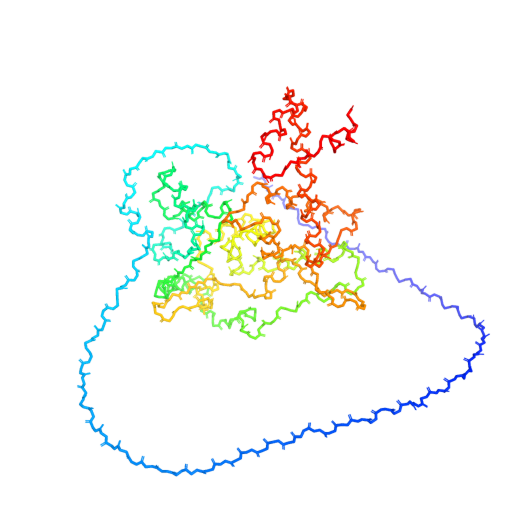0.221 -22.339 1.00 72.31 203 LEU A O 1
ATOM 1635 N N . THR A 1 204 ? 9.096 -10.402 -23.573 1.00 84.31 204 THR A N 1
ATOM 1636 C CA . THR A 1 204 ? 9.022 -8.970 -23.879 1.00 84.31 204 THR A CA 1
ATOM 1637 C C . THR A 1 204 ? 8.586 -8.191 -22.633 1.00 84.31 204 THR A C 1
ATOM 1639 O O . THR A 1 204 ? 7.910 -8.736 -21.757 1.00 84.31 204 THR A O 1
ATOM 1642 N N . HIS A 1 205 ? 8.921 -6.898 -22.547 1.00 86.31 205 HIS A N 1
ATOM 1643 C CA . HIS A 1 205 ? 8.493 -6.048 -21.422 1.00 86.31 205 HIS A CA 1
ATOM 1644 C C . HIS A 1 205 ? 6.965 -6.042 -21.254 1.00 86.31 205 HIS A C 1
ATOM 1646 O O . HIS A 1 205 ? 6.460 -6.078 -20.134 1.00 86.31 205 HIS A O 1
ATOM 1652 N N . ARG A 1 206 ? 6.228 -6.088 -22.369 1.00 87.69 206 ARG A N 1
ATOM 1653 C CA . ARG A 1 206 ? 4.765 -6.175 -22.395 1.00 87.69 206 ARG A CA 1
ATOM 1654 C C . ARG A 1 206 ? 4.243 -7.462 -21.758 1.00 87.69 206 ARG A C 1
ATOM 1656 O O . ARG A 1 206 ? 3.311 -7.414 -20.958 1.00 87.69 206 ARG A O 1
ATOM 1663 N N . ASP A 1 207 ? 4.825 -8.607 -22.107 1.00 86.94 207 ASP A N 1
ATOM 1664 C CA . ASP A 1 207 ? 4.398 -9.896 -21.554 1.00 86.94 207 ASP A CA 1
ATOM 1665 C C . ASP A 1 207 ? 4.745 -9.992 -20.066 1.00 86.94 207 ASP A C 1
ATOM 1667 O O . ASP A 1 207 ? 3.921 -10.435 -19.265 1.00 86.94 207 ASP A O 1
ATOM 1671 N N . ALA A 1 208 ? 5.920 -9.491 -19.676 1.00 87.06 208 ALA A N 1
ATOM 1672 C CA . ALA A 1 208 ? 6.314 -9.415 -18.276 1.00 87.06 208 ALA A CA 1
ATOM 1673 C C . ALA A 1 208 ? 5.388 -8.498 -17.455 1.00 87.06 208 ALA A C 1
ATOM 1675 O O . ALA A 1 208 ? 5.027 -8.854 -16.332 1.00 87.06 208 ALA A O 1
ATOM 1676 N N . ARG A 1 209 ? 4.950 -7.359 -18.017 1.00 90.88 209 ARG A N 1
ATOM 1677 C CA . ARG A 1 209 ? 3.964 -6.460 -17.394 1.00 90.88 209 ARG A CA 1
ATOM 1678 C C . ARG A 1 209 ? 2.638 -7.177 -17.143 1.00 90.88 209 ARG A C 1
ATOM 1680 O O . ARG A 1 209 ? 2.146 -7.165 -16.023 1.00 90.88 209 ARG A O 1
ATOM 1687 N N . ARG A 1 210 ? 2.093 -7.865 -18.152 1.00 90.69 210 ARG A N 1
ATOM 1688 C CA . ARG A 1 210 ? 0.823 -8.608 -18.031 1.00 90.69 210 ARG A CA 1
ATOM 1689 C C . ARG A 1 210 ? 0.871 -9.681 -16.952 1.00 90.69 210 ARG A C 1
ATOM 1691 O O . ARG A 1 210 ? -0.090 -9.867 -16.212 1.00 90.69 210 ARG A O 1
ATOM 1698 N N . GLN A 1 211 ? 1.983 -10.403 -16.865 1.00 88.75 211 GLN A N 1
ATOM 1699 C CA . GLN A 1 211 ? 2.141 -11.424 -15.837 1.00 88.75 211 GLN A CA 1
ATOM 1700 C C . GLN A 1 211 ? 2.292 -10.812 -14.442 1.00 88.75 211 GLN A C 1
ATOM 1702 O O . GLN A 1 211 ? 1.722 -11.333 -13.484 1.00 88.75 211 GLN A O 1
ATOM 1707 N N . TYR A 1 212 ? 3.007 -9.690 -14.328 1.00 92.50 212 TYR A N 1
ATOM 1708 C CA . TYR A 1 212 ? 3.047 -8.900 -13.101 1.00 92.50 212 TYR A CA 1
ATOM 1709 C C . TYR A 1 212 ? 1.635 -8.466 -12.667 1.00 92.50 212 TYR A C 1
ATOM 1711 O O . TYR A 1 212 ? 1.238 -8.756 -11.542 1.00 92.50 212 TYR A O 1
ATOM 1719 N N . GLU A 1 213 ? 0.850 -7.862 -13.560 1.00 93.94 213 GLU A N 1
ATOM 1720 C CA . GLU A 1 213 ? -0.528 -7.429 -13.283 1.00 93.94 213 GLU A CA 1
ATOM 1721 C C . GLU A 1 213 ? -1.415 -8.601 -12.828 1.00 93.94 213 GLU A C 1
ATOM 1723 O O . GLU A 1 213 ? -2.125 -8.493 -11.826 1.00 93.94 213 GLU A O 1
ATOM 1728 N N . TYR A 1 214 ? -1.330 -9.749 -13.514 1.00 92.19 214 TYR A N 1
ATOM 1729 C CA . TYR A 1 214 ? -2.034 -10.973 -13.121 1.00 92.19 214 TYR A CA 1
ATOM 1730 C C . TYR A 1 214 ? -1.653 -11.411 -11.703 1.00 92.19 214 TYR A C 1
ATOM 1732 O O . TYR A 1 214 ? -2.519 -11.733 -10.887 1.00 92.19 214 TYR A O 1
ATOM 1740 N N . ARG A 1 215 ? -0.355 -11.384 -11.385 1.00 90.88 215 ARG A N 1
ATOM 1741 C CA . ARG A 1 215 ? 0.137 -11.782 -10.069 1.00 90.88 215 ARG A CA 1
ATOM 1742 C C . ARG A 1 215 ? -0.339 -10.849 -8.963 1.00 90.88 215 ARG A C 1
ATOM 1744 O O . ARG A 1 215 ? -0.729 -11.320 -7.897 1.00 90.88 215 ARG A O 1
ATOM 1751 N N . VAL A 1 216 ? -0.314 -9.542 -9.206 1.00 94.81 216 VAL A N 1
ATOM 1752 C CA . VAL A 1 216 ? -0.826 -8.560 -8.248 1.00 94.81 216 VAL A CA 1
ATOM 1753 C C . VAL A 1 216 ? -2.310 -8.791 -7.991 1.00 94.81 216 VAL A C 1
ATOM 1755 O O . VAL A 1 216 ? -2.728 -8.807 -6.836 1.00 94.81 216 VAL A O 1
ATOM 1758 N N . ALA A 1 217 ? -3.097 -9.040 -9.041 1.00 94.69 217 ALA A N 1
ATOM 1759 C CA . ALA A 1 217 ? -4.517 -9.337 -8.894 1.00 94.69 217 ALA A CA 1
ATOM 1760 C C . ALA A 1 217 ? -4.766 -10.594 -8.040 1.00 94.69 217 ALA A C 1
ATOM 1762 O O . ALA A 1 217 ? -5.673 -10.593 -7.211 1.00 94.69 217 ALA A O 1
ATOM 1763 N N . GLU A 1 218 ? -3.956 -11.645 -8.198 1.00 93.19 218 GLU A N 1
ATOM 1764 C CA . GLU A 1 218 ? -4.039 -12.862 -7.379 1.00 93.19 218 GLU A CA 1
ATOM 1765 C C . GLU A 1 218 ? -3.737 -12.581 -5.897 1.00 93.19 218 GLU A C 1
ATOM 1767 O O . GLU A 1 218 ? -4.470 -13.021 -5.011 1.00 93.19 218 GLU A O 1
ATOM 1772 N N . ILE A 1 219 ? -2.680 -11.815 -5.614 1.00 94.44 219 ILE A N 1
ATOM 1773 C CA . ILE A 1 219 ? -2.284 -11.478 -4.240 1.00 94.44 219 ILE A CA 1
ATOM 1774 C C . ILE A 1 219 ? -3.343 -10.605 -3.570 1.00 94.44 219 ILE A C 1
ATOM 1776 O O . ILE A 1 219 ? -3.746 -10.890 -2.446 1.00 94.44 219 ILE A O 1
ATOM 1780 N N . LEU A 1 220 ? -3.853 -9.585 -4.264 1.00 96.31 220 LEU A N 1
ATOM 1781 C CA . LEU A 1 220 ? -4.850 -8.666 -3.706 1.00 96.31 220 LEU A CA 1
ATOM 1782 C C . LEU A 1 220 ? -6.229 -9.312 -3.488 1.00 96.31 220 LEU A C 1
ATOM 1784 O O . LEU A 1 220 ? -7.057 -8.773 -2.753 1.00 96.31 220 LEU A O 1
ATOM 1788 N N . GLN A 1 221 ? -6.483 -10.490 -4.064 1.00 94.50 221 GLN A N 1
ATOM 1789 C CA . GLN A 1 221 ? -7.680 -11.275 -3.756 1.00 94.50 221 GLN A CA 1
ATOM 1790 C C . GLN A 1 221 ? -7.599 -11.987 -2.400 1.00 94.50 221 GLN A C 1
ATOM 1792 O O . GLN A 1 221 ? -8.645 -12.317 -1.835 1.00 94.50 221 GLN A O 1
ATOM 1797 N N . ARG A 1 222 ? -6.402 -12.177 -1.830 1.00 93.44 222 ARG A N 1
ATOM 1798 C CA . ARG A 1 222 ? -6.225 -12.878 -0.549 1.00 93.44 222 ARG A CA 1
ATOM 1799 C C . ARG A 1 222 ? -6.900 -12.125 0.598 1.00 93.44 222 ARG A C 1
ATOM 1801 O O . ARG A 1 222 ? -6.953 -10.892 0.564 1.00 93.44 222 ARG A O 1
ATOM 1808 N N . PRO A 1 223 ? -7.419 -12.818 1.630 1.00 91.62 223 PRO A N 1
ATOM 1809 C CA . PRO A 1 223 ? -8.165 -12.165 2.701 1.00 91.62 223 PRO A CA 1
ATOM 1810 C C . PRO A 1 223 ? -7.366 -11.093 3.457 1.00 91.62 223 PRO A C 1
ATOM 1812 O O . PRO A 1 223 ? -7.925 -10.030 3.705 1.00 91.62 223 PRO A O 1
ATOM 1815 N N . HIS A 1 224 ? -6.079 -11.325 3.738 1.00 93.00 224 HIS A N 1
ATOM 1816 C CA . HIS A 1 224 ? -5.199 -10.404 4.480 1.00 93.00 224 HIS A CA 1
ATOM 1817 C C . HIS A 1 224 ? -4.553 -9.304 3.627 1.00 93.00 224 HIS A C 1
ATOM 1819 O O . HIS A 1 224 ? -3.847 -8.452 4.157 1.00 93.00 224 HIS A O 1
ATOM 1825 N N . ALA A 1 225 ? -4.783 -9.285 2.309 1.00 95.62 225 ALA A N 1
ATOM 1826 C CA . ALA A 1 225 ? -4.189 -8.279 1.424 1.00 95.62 225 ALA A CA 1
ATOM 1827 C C . ALA A 1 225 ? -4.657 -6.840 1.725 1.00 95.62 225 ALA A C 1
ATOM 1829 O O . ALA A 1 225 ? -4.058 -5.876 1.251 1.00 95.62 225 ALA A O 1
ATOM 1830 N N . THR A 1 226 ? -5.700 -6.684 2.543 1.00 94.81 226 THR A N 1
ATOM 1831 C CA . THR A 1 226 ? -6.133 -5.416 3.145 1.00 94.81 226 THR A CA 1
ATOM 1832 C C . THR A 1 226 ? -5.009 -4.731 3.924 1.00 94.81 226 THR A C 1
ATOM 1834 O O . THR A 1 226 ? -4.914 -3.506 3.883 1.00 94.81 226 THR A O 1
ATOM 1837 N N . ALA A 1 227 ? -4.073 -5.490 4.502 1.00 95.44 227 ALA A N 1
ATOM 1838 C CA . ALA A 1 227 ? -2.900 -4.942 5.176 1.00 95.44 227 ALA A CA 1
ATOM 1839 C C . ALA A 1 227 ? -2.018 -4.063 4.271 1.00 95.44 227 ALA A C 1
ATOM 1841 O O . ALA A 1 227 ? -1.390 -3.131 4.773 1.00 95.44 227 ALA A O 1
ATOM 1842 N N . PHE A 1 228 ? -1.997 -4.271 2.945 1.00 97.50 228 PHE A N 1
ATOM 1843 C CA . PHE A 1 228 ? -1.281 -3.363 2.036 1.00 97.50 228 PHE A CA 1
ATOM 1844 C C . PHE A 1 228 ? -1.827 -1.934 2.071 1.00 97.50 228 PHE A C 1
ATOM 1846 O O . PHE A 1 228 ? -1.057 -0.990 1.904 1.00 97.50 228 PHE A O 1
ATOM 1853 N N . LEU A 1 229 ? -3.130 -1.763 2.318 1.00 97.25 229 LEU A N 1
ATOM 1854 C CA . LEU A 1 229 ? -3.739 -0.444 2.471 1.00 97.25 229 LEU A CA 1
ATOM 1855 C C . LEU A 1 229 ? -3.240 0.249 3.744 1.00 97.25 229 LEU A C 1
ATOM 1857 O O . LEU A 1 229 ? -2.933 1.438 3.709 1.00 97.25 229 LEU A O 1
ATOM 1861 N N . PHE A 1 230 ? -3.082 -0.504 4.834 1.00 96.00 230 PHE A N 1
ATOM 1862 C CA . PHE A 1 230 ? -2.610 0.019 6.120 1.00 96.00 230 PHE A CA 1
ATOM 1863 C C . PHE A 1 230 ? -1.122 0.389 6.085 1.00 96.00 230 PHE A C 1
ATOM 1865 O O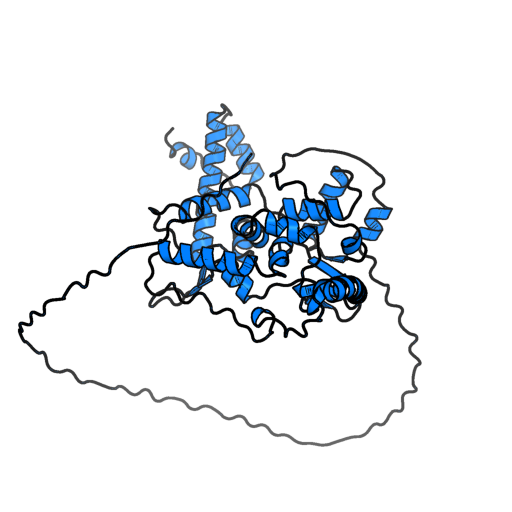 . PHE A 1 230 ? -0.705 1.344 6.732 1.00 96.00 230 PHE A O 1
ATOM 1872 N N . LYS A 1 231 ? -0.311 -0.277 5.250 1.00 96.69 231 LYS A N 1
ATOM 1873 C CA . LYS A 1 231 ? 1.106 0.088 5.060 1.00 96.69 231 LYS A CA 1
ATOM 1874 C C . LYS A 1 231 ? 1.327 1.476 4.443 1.00 96.69 231 LYS A C 1
ATOM 1876 O O . LYS A 1 231 ? 2.465 1.942 4.464 1.00 96.69 231 LYS A O 1
ATOM 1881 N N . GLY A 1 232 ? 0.297 2.119 3.887 1.00 96.88 232 GLY A N 1
ATOM 1882 C CA . GLY A 1 232 ? 0.387 3.460 3.306 1.00 96.88 232 GLY A CA 1
ATOM 1883 C C . GLY A 1 232 ? 1.315 3.573 2.087 1.00 96.88 232 GLY A C 1
ATOM 1884 O O . GLY A 1 232 ? 1.796 2.583 1.527 1.00 96.88 232 GLY A O 1
ATOM 1885 N N . GLY A 1 233 ? 1.573 4.813 1.670 1.00 96.62 233 GLY A N 1
ATOM 1886 C CA . GLY A 1 233 ? 2.509 5.158 0.603 1.00 96.62 233 GLY A CA 1
ATOM 1887 C C . GLY A 1 233 ? 2.273 4.401 -0.710 1.00 96.62 233 GLY A C 1
ATOM 1888 O O . GLY A 1 233 ? 1.147 4.249 -1.180 1.00 96.62 233 GLY A O 1
ATOM 1889 N N . ILE A 1 234 ? 3.361 3.902 -1.308 1.00 97.88 234 ILE A N 1
ATOM 1890 C CA . ILE A 1 234 ? 3.296 3.146 -2.568 1.00 97.88 234 ILE A CA 1
ATOM 1891 C C . ILE A 1 234 ? 2.530 1.824 -2.420 1.00 97.88 234 ILE A C 1
ATOM 1893 O O . ILE A 1 234 ? 1.871 1.395 -3.365 1.00 97.88 234 ILE A O 1
ATOM 1897 N N . TRP A 1 235 ? 2.563 1.195 -1.240 1.00 98.12 235 TRP A N 1
ATOM 1898 C CA . TRP A 1 235 ? 1.860 -0.064 -0.992 1.00 98.12 235 TRP A CA 1
ATOM 1899 C C . TRP A 1 235 ? 0.354 0.114 -1.086 1.00 98.12 235 TRP A C 1
ATOM 1901 O O . TRP A 1 235 ? -0.302 -0.583 -1.863 1.00 98.12 235 TRP A O 1
ATOM 1911 N N . SER A 1 236 ? -0.176 1.096 -0.355 1.00 97.69 236 SER A N 1
ATOM 1912 C CA . SER A 1 236 ? -1.602 1.392 -0.390 1.00 97.69 236 SER A CA 1
ATOM 1913 C C . SER A 1 236 ? -2.015 1.878 -1.774 1.00 97.69 236 SER A C 1
ATOM 1915 O O . SER A 1 236 ? -3.049 1.452 -2.287 1.00 97.69 236 SER A O 1
ATOM 1917 N N . ARG A 1 237 ? -1.182 2.689 -2.441 1.00 97.81 237 ARG A N 1
ATOM 1918 C CA . ARG A 1 237 ? -1.498 3.199 -3.776 1.00 97.81 237 ARG A CA 1
ATOM 1919 C C . ARG A 1 237 ? -1.610 2.097 -4.829 1.00 97.81 237 ARG A C 1
ATOM 1921 O O . ARG A 1 237 ? -2.553 2.132 -5.628 1.00 97.81 237 ARG A O 1
ATOM 1928 N N . LEU A 1 238 ? -0.684 1.135 -4.833 1.00 98.25 238 LEU A N 1
ATOM 1929 C CA . LEU A 1 238 ? -0.728 -0.031 -5.722 1.00 98.25 238 LEU A CA 1
ATOM 1930 C C . LEU A 1 238 ? -1.927 -0.924 -5.401 1.00 98.25 238 LEU A C 1
ATOM 1932 O O . LEU A 1 238 ? -2.642 -1.338 -6.313 1.00 98.25 238 LEU A O 1
ATOM 1936 N N . ALA A 1 239 ? -2.189 -1.165 -4.115 1.00 97.94 239 ALA A N 1
ATOM 1937 C CA . ALA A 1 239 ? -3.336 -1.946 -3.670 1.00 97.94 239 ALA A CA 1
ATOM 1938 C C . ALA A 1 239 ? -4.668 -1.323 -4.122 1.00 97.94 239 ALA A C 1
ATOM 1940 O O . ALA A 1 239 ? -5.517 -2.030 -4.660 1.00 97.94 239 ALA A O 1
ATOM 1941 N N . VAL A 1 240 ? -4.833 -0.001 -4.000 1.00 96.88 240 VAL A N 1
ATOM 1942 C CA . VAL A 1 240 ? -6.014 0.717 -4.515 1.00 96.88 240 VAL A CA 1
ATOM 1943 C C . VAL A 1 240 ? -6.101 0.621 -6.039 1.00 96.88 240 VAL A C 1
ATOM 1945 O O . VAL A 1 240 ? -7.185 0.395 -6.571 1.00 96.88 240 VAL A O 1
ATOM 1948 N N . HIS A 1 241 ? -4.978 0.771 -6.753 1.00 97.12 241 HIS A N 1
ATOM 1949 C CA . HIS A 1 241 ? -4.974 0.720 -8.217 1.00 97.12 241 HIS A CA 1
ATOM 1950 C C . HIS A 1 241 ? -5.441 -0.636 -8.760 1.00 97.12 241 HIS A C 1
ATOM 1952 O O . HIS A 1 241 ? -6.329 -0.675 -9.608 1.00 97.12 241 HIS A O 1
ATOM 1958 N N . TYR A 1 242 ? -4.849 -1.729 -8.273 1.00 96.88 242 TYR A N 1
ATOM 1959 C CA . TYR A 1 242 ? -5.085 -3.069 -8.815 1.00 96.88 242 TYR A CA 1
ATOM 1960 C C . TYR A 1 242 ? -6.211 -3.829 -8.102 1.00 96.88 242 TYR A C 1
ATOM 1962 O O . TYR A 1 242 ? -6.887 -4.645 -8.722 1.00 96.88 242 TYR A O 1
ATOM 1970 N N . GLY A 1 243 ? -6.428 -3.579 -6.809 1.00 95.62 243 GLY A N 1
ATOM 1971 C CA . GLY A 1 243 ? -7.493 -4.208 -6.020 1.00 95.62 243 GLY A CA 1
ATOM 1972 C C . GLY A 1 243 ? -8.848 -3.513 -6.166 1.00 95.62 243 GLY A C 1
ATOM 1973 O O . GLY A 1 243 ? -9.892 -4.136 -5.957 1.00 95.62 243 GLY A O 1
ATOM 1974 N N . GLY A 1 244 ? -8.839 -2.234 -6.553 1.00 94.19 244 GLY A N 1
ATOM 1975 C CA . GLY A 1 244 ? -10.033 -1.423 -6.749 1.00 94.19 244 GLY A CA 1
ATOM 1976 C C . GLY A 1 244 ? -10.843 -1.198 -5.469 1.00 94.19 244 GLY A C 1
ATOM 1977 O O . GLY A 1 244 ? -10.407 -1.464 -4.349 1.00 94.19 244 GLY A O 1
A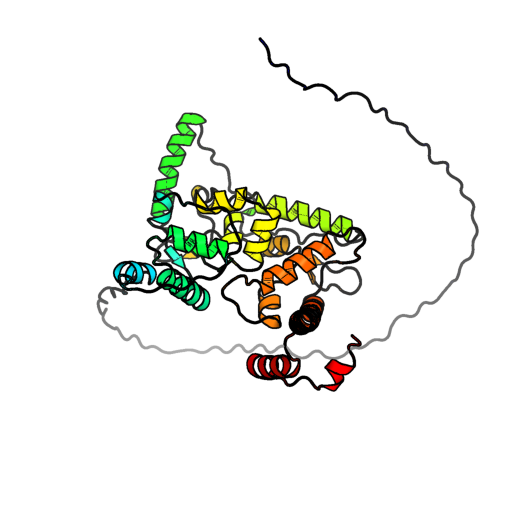TOM 1978 N N . GLU A 1 245 ? -12.072 -0.717 -5.648 1.00 92.12 245 GLU A N 1
ATOM 1979 C CA . GLU A 1 245 ? -12.965 -0.340 -4.546 1.00 92.12 245 GLU A CA 1
ATOM 1980 C C . GLU A 1 245 ? -13.312 -1.517 -3.621 1.00 92.12 245 GLU A C 1
ATOM 1982 O O . GLU A 1 245 ? -13.416 -1.351 -2.408 1.00 92.12 245 GLU A O 1
ATOM 1987 N N . ARG A 1 246 ? -13.410 -2.736 -4.168 1.00 92.38 246 ARG A N 1
ATOM 1988 C CA . ARG A 1 246 ? -13.724 -3.944 -3.387 1.00 92.38 246 ARG A CA 1
ATOM 1989 C C . ARG A 1 246 ? -12.696 -4.217 -2.291 1.00 92.38 246 ARG A C 1
ATOM 1991 O O . ARG A 1 246 ? -13.069 -4.693 -1.222 1.00 92.38 246 ARG A O 1
ATOM 1998 N N . LEU A 1 247 ? -11.416 -3.940 -2.544 1.00 94.19 247 LEU A N 1
ATOM 1999 C CA . LEU A 1 247 ? -10.369 -4.123 -1.540 1.00 94.19 247 LEU A CA 1
ATOM 2000 C C . LEU A 1 247 ? -10.501 -3.093 -0.407 1.00 94.19 247 LEU A C 1
ATOM 2002 O O . LEU A 1 247 ? -10.382 -3.454 0.761 1.00 94.19 247 LEU A O 1
ATOM 2006 N N . VAL A 1 248 ? -10.810 -1.838 -0.748 1.00 92.50 248 VAL A N 1
ATOM 2007 C CA . VAL A 1 248 ? -11.025 -0.751 0.223 1.00 92.50 248 VAL A CA 1
ATOM 2008 C C . VAL A 1 248 ? -12.259 -1.021 1.087 1.00 92.50 248 VAL A C 1
ATOM 2010 O O . VAL A 1 248 ? -12.191 -0.929 2.310 1.00 92.50 248 VAL A O 1
ATOM 2013 N N . GLN A 1 249 ? -13.369 -1.443 0.476 1.00 89.88 249 GLN A N 1
ATOM 2014 C CA . GLN A 1 249 ? -14.579 -1.841 1.204 1.00 89.88 249 GLN A CA 1
ATOM 2015 C C . GLN A 1 249 ? -14.299 -3.013 2.155 1.00 89.88 249 GLN A C 1
ATOM 2017 O O . GLN A 1 249 ? -14.725 -3.005 3.305 1.00 89.88 249 GLN A O 1
ATOM 2022 N N . ARG A 1 250 ? -13.521 -4.012 1.719 1.00 89.50 250 ARG A N 1
ATOM 2023 C CA . ARG A 1 250 ? -13.130 -5.128 2.592 1.00 89.50 250 ARG A CA 1
ATOM 2024 C C . ARG A 1 250 ? -12.319 -4.679 3.805 1.00 89.50 250 ARG A C 1
ATOM 2026 O O . ARG A 1 250 ? -12.569 -5.196 4.883 1.00 89.50 250 ARG A O 1
ATOM 2033 N N . ALA A 1 251 ? -11.380 -3.751 3.629 1.00 89.56 251 ALA A N 1
ATOM 2034 C CA . ALA A 1 251 ? -10.516 -3.267 4.709 1.00 89.56 251 ALA A CA 1
ATOM 2035 C C . ALA A 1 251 ? -11.250 -2.444 5.773 1.00 89.56 251 ALA A C 1
ATOM 2037 O O . ALA A 1 251 ? -10.710 -2.208 6.849 1.00 89.56 251 ALA A O 1
ATOM 2038 N N . THR A 1 252 ? -12.456 -1.975 5.463 1.00 84.62 252 THR A N 1
ATOM 2039 C CA . THR A 1 252 ? -13.213 -1.061 6.321 1.00 84.62 252 THR A CA 1
ATOM 2040 C C . THR A 1 252 ? -14.437 -1.701 6.948 1.00 84.62 252 THR A C 1
ATOM 2042 O O . THR A 1 252 ? -14.788 -1.395 8.084 1.00 84.62 252 THR A O 1
ATOM 2045 N N . LEU A 1 253 ? -15.073 -2.638 6.250 1.00 81.94 253 LEU A N 1
ATOM 2046 C CA . LEU A 1 253 ? -16.292 -3.270 6.740 1.00 81.94 253 LEU A CA 1
ATOM 2047 C C . LEU A 1 253 ? -16.032 -4.384 7.758 1.00 81.94 253 LEU A C 1
ATOM 2049 O O . LEU A 1 253 ? -16.877 -4.609 8.621 1.00 81.94 253 LEU A O 1
ATOM 2053 N N . GLN A 1 254 ? -14.905 -5.093 7.660 1.00 80.06 254 GLN A N 1
ATOM 2054 C CA . GLN A 1 254 ? -14.688 -6.320 8.427 1.00 80.06 254 GLN A CA 1
ATOM 2055 C C . GLN A 1 254 ? -13.209 -6.600 8.701 1.00 80.06 254 GLN A C 1
ATOM 2057 O O . GLN A 1 254 ? -12.336 -6.238 7.913 1.00 80.06 254 GLN A O 1
ATOM 2062 N N . VAL A 1 255 ? -12.950 -7.328 9.789 1.00 86.62 255 VAL A N 1
ATOM 2063 C CA . VAL A 1 255 ? -11.668 -8.009 10.003 1.00 86.62 255 VAL A CA 1
ATOM 2064 C C . VAL A 1 255 ? -11.471 -9.048 8.895 1.00 86.62 255 VAL A C 1
ATOM 2066 O O . VAL A 1 255 ? -12.432 -9.719 8.501 1.00 86.62 255 VAL A O 1
ATOM 2069 N N . SER A 1 256 ? -10.254 -9.220 8.363 1.00 88.88 256 SER A N 1
ATOM 2070 C CA . SER A 1 256 ? -10.051 -10.282 7.378 1.00 88.88 256 SER A CA 1
ATOM 2071 C C . SER A 1 256 ? -10.308 -11.665 7.967 1.00 88.88 256 SER A C 1
ATOM 2073 O O . SER A 1 256 ? -9.964 -11.988 9.105 1.00 88.88 256 SER A O 1
ATOM 2075 N N . ARG A 1 257 ? -10.814 -12.550 7.106 1.00 85.12 257 ARG A N 1
ATOM 2076 C CA . ARG A 1 257 ? -10.951 -13.979 7.406 1.00 85.12 257 ARG A CA 1
ATOM 2077 C C . ARG A 1 257 ? -9.628 -14.634 7.808 1.00 85.12 257 ARG A C 1
ATOM 2079 O O . ARG A 1 257 ? -9.649 -15.608 8.545 1.00 85.12 257 ARG A O 1
ATOM 2086 N N . THR A 1 258 ? -8.490 -14.119 7.334 1.00 86.31 258 THR A N 1
ATOM 2087 C CA . THR A 1 258 ? -7.174 -14.621 7.752 1.00 86.31 258 THR A CA 1
ATOM 2088 C C . THR A 1 258 ? -6.957 -14.396 9.245 1.00 86.31 258 THR A C 1
ATOM 2090 O O . THR A 1 258 ? -6.550 -15.322 9.946 1.00 86.31 258 THR A O 1
ATOM 2093 N N . LEU A 1 259 ? -7.238 -13.181 9.723 1.00 86.88 259 LEU A N 1
ATOM 2094 C CA . LEU A 1 259 ? -7.040 -12.826 11.122 1.00 86.88 259 LEU A CA 1
ATOM 2095 C C . LEU A 1 259 ? -8.042 -13.553 12.028 1.00 86.88 259 LEU A C 1
ATOM 2097 O O . LEU A 1 259 ? -7.634 -14.072 13.062 1.00 86.88 259 LEU A O 1
ATOM 2101 N N . LEU A 1 260 ? -9.307 -13.649 11.598 1.00 85.00 260 LEU A N 1
ATOM 2102 C CA . LEU A 1 260 ? -10.365 -14.353 12.330 1.00 85.00 260 LEU A CA 1
ATOM 2103 C C . LEU A 1 260 ? -10.074 -15.856 12.466 1.00 85.00 260 LEU A C 1
ATOM 2105 O O . LEU A 1 260 ? -9.971 -16.352 13.577 1.00 85.00 260 LEU A O 1
ATOM 2109 N N . HIS A 1 261 ? -9.876 -16.580 11.358 1.00 78.75 261 HIS A N 1
ATOM 2110 C CA . HIS A 1 261 ? -9.791 -18.048 11.411 1.00 78.75 261 HIS A CA 1
ATOM 2111 C C . HIS A 1 261 ? -8.444 -18.590 11.878 1.00 78.75 261 HIS A C 1
ATOM 2113 O O . HIS A 1 261 ? -8.380 -19.676 12.446 1.00 78.75 261 HIS A O 1
ATOM 2119 N N . TYR A 1 262 ? -7.349 -17.893 11.573 1.00 78.81 262 TYR A N 1
ATOM 2120 C CA . TYR A 1 262 ? -6.017 -18.444 11.817 1.00 78.81 262 TYR A CA 1
ATOM 2121 C C . TYR A 1 262 ? -5.256 -17.693 12.901 1.00 78.81 262 TYR A C 1
ATOM 2123 O O . TYR A 1 262 ? -4.250 -18.202 13.393 1.00 78.81 262 TYR A O 1
ATOM 2131 N N . THR A 1 263 ? -5.689 -16.476 13.254 1.00 75.50 263 THR A N 1
ATOM 2132 C CA . THR A 1 263 ? -4.949 -15.592 14.170 1.00 75.50 263 THR A CA 1
ATOM 2133 C C . THR A 1 263 ? -3.478 -15.414 13.738 1.00 75.50 263 THR A C 1
ATOM 2135 O O . THR A 1 263 ? -2.582 -15.168 14.553 1.00 75.50 263 THR A O 1
ATOM 2138 N N . ILE A 1 264 ? -3.210 -15.579 12.434 1.00 69.81 264 ILE A N 1
ATOM 2139 C CA . ILE A 1 264 ? -1.884 -15.456 11.825 1.00 69.81 264 ILE A CA 1
ATOM 2140 C C . ILE A 1 264 ? -1.685 -13.992 11.451 1.00 69.81 264 ILE A C 1
ATOM 2142 O O . ILE A 1 264 ? -2.493 -13.413 10.725 1.00 69.81 264 ILE A O 1
ATOM 2146 N N . GLY A 1 265 ? -0.600 -13.409 11.952 1.00 70.88 265 GLY A N 1
ATOM 2147 C CA . GLY A 1 265 ? -0.265 -12.007 11.759 1.00 70.88 265 GLY A CA 1
ATOM 2148 C C . GLY A 1 265 ? 0.856 -11.562 12.695 1.00 70.88 265 GLY A C 1
ATOM 2149 O O . GLY A 1 265 ? 1.521 -12.393 13.324 1.00 70.88 265 GLY A O 1
ATOM 2150 N N . ASP A 1 266 ? 1.046 -10.251 12.810 1.00 68.81 266 ASP A N 1
ATOM 2151 C CA . ASP A 1 266 ? 1.973 -9.673 13.785 1.00 68.81 266 ASP A CA 1
ATOM 2152 C C . ASP A 1 266 ? 1.358 -9.798 15.185 1.00 68.81 266 ASP A C 1
ATOM 2154 O O . ASP A 1 266 ? 0.246 -9.326 15.425 1.00 68.81 266 ASP A O 1
ATOM 2158 N N . GLN A 1 267 ? 2.072 -10.448 16.108 1.00 76.62 267 GLN A N 1
ATOM 2159 C CA . GLN A 1 267 ? 1.603 -10.704 17.472 1.00 76.62 267 GLN A CA 1
ATOM 2160 C C . GLN A 1 267 ? 2.467 -9.975 18.502 1.00 76.62 267 GLN A C 1
ATOM 2162 O O . GLN A 1 267 ? 3.697 -10.015 18.433 1.00 76.62 267 GLN A O 1
ATOM 2167 N N . THR A 1 268 ? 1.830 -9.367 19.503 1.00 70.94 268 THR A N 1
ATOM 2168 C CA . THR A 1 268 ? 2.515 -8.815 20.682 1.00 70.94 268 THR A CA 1
ATOM 2169 C C . THR A 1 268 ? 2.318 -9.721 21.897 1.00 70.94 268 THR A C 1
ATOM 2171 O O . THR A 1 268 ? 1.239 -10.271 22.111 1.00 70.94 268 THR A O 1
ATOM 2174 N N . THR A 1 269 ? 3.362 -9.891 22.715 1.00 64.00 269 THR A N 1
ATOM 2175 C CA . THR A 1 269 ? 3.356 -10.848 23.839 1.00 64.00 269 THR A CA 1
ATOM 2176 C C . THR A 1 269 ? 2.408 -10.434 24.969 1.00 64.00 269 THR A C 1
ATOM 2178 O O . THR A 1 269 ? 1.765 -11.292 25.575 1.00 64.00 269 THR A O 1
ATOM 2181 N N . TYR A 1 270 ? 2.308 -9.131 25.259 1.00 51.88 270 TYR A N 1
ATOM 2182 C CA . TYR A 1 270 ? 1.435 -8.593 26.303 1.00 51.88 270 TYR A CA 1
ATOM 2183 C C . TYR A 1 270 ? 1.115 -7.106 26.046 1.00 51.88 270 TYR A C 1
ATOM 2185 O O . TYR A 1 270 ? 2.053 -6.311 25.985 1.00 51.88 270 TYR A O 1
ATOM 2193 N N . PRO A 1 271 ? -0.164 -6.697 25.906 1.00 62.75 271 PRO A N 1
ATOM 2194 C CA . PRO A 1 271 ? -1.355 -7.536 25.718 1.00 62.75 271 PRO A CA 1
ATOM 2195 C C . PRO A 1 271 ? -1.248 -8.408 24.452 1.00 62.75 271 PRO A C 1
ATOM 2197 O O . PRO A 1 271 ? -0.498 -8.072 23.538 1.00 62.75 271 PRO A O 1
ATOM 2200 N N . ARG A 1 272 ? -1.973 -9.539 24.403 1.00 80.31 272 ARG A N 1
ATOM 2201 C CA . ARG A 1 272 ? -2.057 -10.409 23.212 1.00 80.31 272 ARG A CA 1
ATOM 2202 C C . ARG A 1 272 ? -2.850 -9.705 22.111 1.00 80.31 272 ARG A C 1
ATOM 2204 O O . ARG A 1 272 ? -4.059 -9.908 21.991 1.00 80.31 272 ARG A O 1
ATOM 2211 N N . LEU A 1 273 ? -2.171 -8.853 21.355 1.00 84.00 273 LEU A N 1
ATOM 2212 C CA . LEU A 1 273 ? -2.733 -8.176 20.199 1.00 84.00 273 LEU A CA 1
ATOM 2213 C C . LEU A 1 273 ? -2.269 -8.860 18.925 1.00 84.00 273 LEU A C 1
ATOM 2215 O O . LEU A 1 273 ? -1.147 -9.366 18.859 1.00 84.00 273 LEU A O 1
ATOM 2219 N N . VAL A 1 274 ? -3.139 -8.844 17.925 1.00 88.75 274 VAL A N 1
ATOM 2220 C CA . VAL A 1 274 ? -2.891 -9.437 16.616 1.00 88.75 274 VAL A CA 1
ATOM 2221 C C . VAL A 1 274 ? -3.225 -8.399 15.557 1.00 88.75 274 VAL A C 1
ATOM 2223 O O . VAL A 1 274 ? -4.284 -7.775 15.617 1.00 88.75 274 VAL A O 1
ATOM 2226 N N . ALA A 1 275 ? -2.327 -8.197 14.603 1.00 90.00 275 ALA A N 1
ATOM 2227 C CA . ALA A 1 275 ? -2.545 -7.324 13.458 1.00 90.00 275 ALA A CA 1
ATOM 2228 C C . ALA A 1 275 ? -2.384 -8.100 12.156 1.00 90.00 275 ALA A C 1
ATOM 2230 O O . ALA A 1 275 ? -1.585 -9.035 12.065 1.00 90.00 275 ALA A O 1
ATOM 2231 N N . GLU A 1 276 ? -3.116 -7.677 11.130 1.00 90.56 276 GLU A N 1
ATOM 2232 C CA . GLU A 1 276 ? -2.893 -8.184 9.781 1.00 90.56 276 GLU A CA 1
ATOM 2233 C C . GLU A 1 276 ? -1.484 -7.821 9.312 1.00 90.56 276 GLU A C 1
ATOM 2235 O O . GLU A 1 276 ? -1.026 -6.685 9.467 1.00 90.56 276 GLU A O 1
ATOM 2240 N N . SER A 1 277 ? -0.806 -8.782 8.697 1.00 90.94 277 SER A N 1
ATOM 2241 C CA . SER A 1 277 ? 0.491 -8.558 8.076 1.00 90.94 277 SER A CA 1
ATOM 2242 C C . SER A 1 277 ? 0.559 -9.230 6.711 1.00 90.94 277 SER A C 1
ATOM 2244 O O . SER A 1 277 ? -0.217 -10.129 6.390 1.00 90.94 277 SER A O 1
ATOM 2246 N N . VAL A 1 278 ? 1.468 -8.728 5.882 1.00 92.06 278 VAL A N 1
ATOM 2247 C CA . VAL A 1 278 ? 1.818 -9.288 4.573 1.00 92.06 278 VAL A CA 1
ATOM 2248 C C . VAL A 1 278 ? 3.262 -9.741 4.627 1.00 92.06 278 VAL A C 1
ATOM 2250 O O . VAL A 1 278 ? 4.087 -9.115 5.302 1.00 92.06 278 VAL A O 1
ATOM 2253 N N . SER A 1 279 ? 3.567 -10.829 3.928 1.00 90.44 279 SER A N 1
ATOM 2254 C CA . SER A 1 279 ? 4.935 -11.334 3.878 1.00 90.44 279 SER A CA 1
ATOM 2255 C C . SER A 1 279 ? 5.821 -10.429 3.013 1.00 90.44 279 SER A C 1
ATOM 2257 O O . SER A 1 279 ? 5.350 -9.676 2.154 1.00 90.44 279 SER A O 1
ATOM 2259 N N . ARG A 1 280 ? 7.141 -10.525 3.201 1.00 90.38 280 ARG A N 1
ATOM 2260 C CA . ARG A 1 280 ? 8.110 -9.795 2.369 1.00 90.38 280 ARG A CA 1
ATOM 2261 C C . ARG A 1 280 ? 8.012 -10.205 0.899 1.00 90.38 280 ARG A C 1
ATOM 2263 O O . ARG A 1 280 ? 8.241 -9.401 0.004 1.00 90.38 280 ARG A O 1
ATOM 2270 N N . GLU A 1 281 ? 7.691 -11.461 0.644 1.00 89.31 281 GLU A N 1
ATOM 2271 C CA . GLU A 1 281 ? 7.534 -12.015 -0.692 1.00 89.31 281 GLU A CA 1
ATOM 2272 C C . GLU A 1 281 ? 6.263 -11.476 -1.369 1.00 89.31 281 GLU A C 1
ATOM 2274 O O . GLU A 1 281 ? 6.277 -11.195 -2.567 1.00 89.31 281 GLU A O 1
ATOM 2279 N N . GLU A 1 282 ? 5.186 -11.257 -0.608 1.00 92.75 282 GLU A N 1
ATOM 2280 C CA . GLU A 1 282 ? 3.982 -10.585 -1.108 1.00 92.75 282 GLU A CA 1
ATOM 2281 C C . GLU A 1 282 ? 4.248 -9.106 -1.421 1.00 92.75 282 GLU A C 1
ATOM 2283 O O . GLU A 1 282 ? 3.809 -8.613 -2.460 1.00 92.75 282 GLU A O 1
ATOM 2288 N N . GLU A 1 283 ? 5.008 -8.406 -0.572 1.00 95.19 283 GLU A N 1
ATOM 2289 C CA . GLU A 1 283 ? 5.486 -7.044 -0.856 1.00 95.19 283 GLU A CA 1
ATOM 2290 C C . GLU A 1 283 ? 6.319 -6.995 -2.140 1.00 95.19 283 GLU A C 1
ATOM 2292 O O . GLU A 1 283 ? 6.077 -6.166 -3.018 1.00 95.19 283 GLU A O 1
ATOM 2297 N N . ASP A 1 284 ? 7.279 -7.910 -2.278 1.00 93.62 284 ASP A N 1
ATOM 2298 C CA . ASP A 1 284 ? 8.129 -8.030 -3.457 1.00 93.62 284 ASP A CA 1
ATOM 2299 C C . ASP A 1 284 ? 7.302 -8.279 -4.723 1.00 93.62 284 ASP A C 1
ATOM 2301 O O . ASP A 1 284 ? 7.564 -7.679 -5.767 1.00 93.62 284 ASP A O 1
ATOM 2305 N N . ALA A 1 285 ? 6.278 -9.124 -4.638 1.00 92.62 285 ALA A N 1
ATOM 2306 C CA . ALA A 1 285 ? 5.379 -9.378 -5.750 1.00 92.62 285 ALA A CA 1
ATOM 2307 C C . ALA A 1 285 ? 4.488 -8.166 -6.079 1.00 92.62 285 ALA A C 1
ATOM 2309 O O . ALA A 1 285 ? 4.279 -7.889 -7.261 1.00 92.62 285 ALA A O 1
ATOM 2310 N N . LEU A 1 286 ? 4.030 -7.395 -5.082 1.00 95.81 286 LEU A N 1
ATOM 2311 C CA . LEU A 1 286 ? 3.199 -6.203 -5.295 1.00 95.81 286 LEU A CA 1
ATOM 2312 C C . LEU A 1 286 ? 3.932 -5.102 -6.082 1.00 95.81 286 LEU A C 1
ATOM 2314 O O . LEU A 1 286 ? 3.347 -4.500 -6.985 1.00 95.81 286 LEU A O 1
ATOM 2318 N N . ILE A 1 287 ? 5.224 -4.873 -5.809 1.00 96.62 287 ILE A N 1
ATOM 2319 C CA . ILE A 1 287 ? 6.065 -3.951 -6.607 1.00 96.62 287 ILE A CA 1
ATOM 2320 C C . ILE A 1 287 ? 6.602 -4.572 -7.904 1.00 96.62 287 ILE A C 1
ATOM 2322 O O . ILE A 1 287 ? 7.307 -3.908 -8.668 1.00 96.62 287 ILE A O 1
ATOM 2326 N N . GLY A 1 288 ? 6.312 -5.849 -8.154 1.00 94.38 288 GLY A N 1
ATOM 2327 C CA . GLY A 1 288 ? 6.766 -6.552 -9.346 1.00 94.38 288 GLY A CA 1
ATOM 2328 C C . GLY A 1 288 ? 8.274 -6.774 -9.365 1.00 94.38 288 GLY A C 1
ATOM 2329 O O . GLY A 1 288 ? 8.922 -6.541 -10.385 1.00 94.38 288 GLY A O 1
ATOM 2330 N N . ARG A 1 289 ? 8.846 -7.190 -8.231 1.00 92.62 289 ARG A N 1
ATOM 2331 C CA . ARG A 1 289 ? 10.261 -7.545 -8.125 1.00 92.62 289 ARG A CA 1
ATOM 2332 C C . ARG A 1 289 ? 10.557 -8.786 -8.967 1.00 92.62 289 ARG A C 1
ATOM 2334 O O . ARG A 1 289 ? 9.917 -9.826 -8.817 1.00 92.62 289 ARG A O 1
ATOM 2341 N N . CYS A 1 290 ? 11.580 -8.700 -9.805 1.00 89.19 290 CYS A N 1
ATOM 2342 C CA . CYS A 1 290 ? 12.047 -9.792 -10.648 1.00 89.19 290 CYS A CA 1
ATOM 2343 C C . CYS A 1 290 ? 13.581 -9.857 -10.679 1.00 89.19 290 CYS A C 1
ATOM 2345 O O . CYS A 1 290 ? 14.287 -8.882 -10.397 1.00 89.19 290 CYS A O 1
ATOM 2347 N N . ALA A 1 291 ? 14.113 -11.029 -11.024 1.00 83.38 291 ALA A N 1
ATOM 2348 C CA . ALA A 1 291 ? 15.536 -11.176 -11.305 1.00 83.38 291 ALA A CA 1
ATOM 2349 C C . ALA A 1 291 ? 15.897 -10.470 -12.625 1.00 83.38 291 ALA A C 1
ATOM 2351 O O . ALA A 1 291 ? 15.114 -10.476 -13.577 1.00 83.38 291 ALA A O 1
ATOM 2352 N N . GLY A 1 292 ? 17.073 -9.842 -12.679 1.00 71.31 292 GLY A N 1
ATOM 2353 C CA . GLY A 1 292 ? 17.617 -9.277 -13.912 1.00 71.31 292 GLY A CA 1
ATOM 2354 C C . GLY A 1 292 ? 18.009 -10.356 -14.924 1.00 71.31 292 GLY A C 1
ATOM 2355 O O . GLY A 1 292 ? 18.347 -11.478 -14.550 1.00 71.31 292 GLY A O 1
ATOM 2356 N N . MET A 1 293 ? 17.981 -10.008 -16.214 1.00 66.38 293 MET A N 1
ATOM 2357 C CA . MET A 1 293 ? 18.439 -10.893 -17.288 1.00 66.38 293 MET A CA 1
ATOM 2358 C C . MET A 1 293 ? 19.959 -10.840 -17.500 1.00 66.38 293 MET A C 1
ATOM 2360 O O . MET A 1 293 ? 20.574 -9.771 -17.500 1.00 66.38 293 MET A O 1
ATOM 2364 N N . GLY A 1 294 ? 20.540 -11.999 -17.823 1.00 61.41 294 GLY A N 1
ATOM 2365 C CA . GLY A 1 294 ? 21.904 -12.124 -18.345 1.00 61.41 294 GLY A CA 1
ATOM 2366 C C . GLY A 1 294 ? 23.004 -11.961 -17.291 1.00 61.41 294 GLY A C 1
ATOM 2367 O O . GLY A 1 294 ? 22.828 -12.303 -16.127 1.00 61.41 294 GLY A O 1
ATOM 2368 N N . ALA A 1 295 ? 24.166 -11.441 -17.703 1.00 54.91 295 ALA A N 1
ATOM 2369 C CA . ALA A 1 295 ? 25.353 -11.304 -16.845 1.00 54.91 295 ALA A CA 1
ATOM 2370 C C . ALA A 1 295 ? 25.170 -10.336 -15.657 1.00 54.91 295 ALA A C 1
ATOM 2372 O O . ALA A 1 295 ? 26.014 -10.287 -14.765 1.00 54.91 295 ALA A O 1
ATOM 2373 N N . LYS A 1 296 ? 24.081 -9.557 -15.645 1.00 59.47 296 LYS A N 1
ATOM 2374 C CA . LYS A 1 296 ? 23.719 -8.645 -14.560 1.00 59.47 296 LYS A CA 1
ATOM 2375 C C . LYS A 1 296 ? 22.544 -9.243 -13.792 1.00 59.47 296 LYS A C 1
ATOM 2377 O O . LYS A 1 296 ? 21.392 -8.912 -14.056 1.00 59.47 296 LYS A O 1
ATOM 2382 N N . SER A 1 297 ? 22.849 -10.092 -12.815 1.00 70.25 297 SER A N 1
ATOM 2383 C CA . SER A 1 297 ? 21.904 -10.698 -11.862 1.00 70.25 297 SER A CA 1
ATOM 2384 C C . SER A 1 297 ? 21.277 -9.691 -10.878 1.00 70.25 297 SER A C 1
ATOM 2386 O O . SER A 1 297 ? 20.812 -10.061 -9.800 1.00 70.25 297 SER A O 1
ATOM 2388 N N . GLU A 1 298 ? 21.270 -8.401 -11.219 1.00 85.88 298 GLU A N 1
ATOM 2389 C CA . GLU A 1 298 ? 20.727 -7.352 -10.366 1.00 85.88 298 GLU A CA 1
ATOM 2390 C C . GLU A 1 298 ? 19.202 -7.439 -10.318 1.00 85.88 298 GLU A C 1
ATOM 2392 O O . GLU A 1 298 ? 18.534 -7.605 -11.339 1.00 85.88 298 GLU A O 1
ATOM 2397 N N . LEU A 1 299 ? 18.648 -7.302 -9.116 1.00 89.69 299 LEU A N 1
ATOM 2398 C CA . LEU A 1 299 ? 17.207 -7.297 -8.898 1.00 89.69 299 LEU A CA 1
ATOM 2399 C C . LEU A 1 299 ? 16.590 -6.028 -9.490 1.00 89.69 299 LEU A C 1
ATOM 2401 O O . LEU A 1 299 ? 17.122 -4.924 -9.333 1.00 89.69 299 LEU A O 1
ATOM 2405 N N . ARG A 1 300 ? 15.452 -6.205 -10.155 1.00 91.94 300 ARG A N 1
ATOM 2406 C CA . ARG A 1 300 ? 14.683 -5.149 -10.813 1.00 91.94 300 ARG A CA 1
ATOM 2407 C C . ARG A 1 300 ? 13.261 -5.137 -10.267 1.00 91.94 300 ARG A C 1
ATOM 2409 O O . ARG A 1 300 ? 12.782 -6.159 -9.787 1.00 91.94 300 ARG A O 1
ATOM 2416 N N . GLU A 1 301 ? 12.601 -3.990 -10.314 1.00 94.06 301 GLU A N 1
ATOM 2417 C CA . GLU A 1 301 ? 11.235 -3.811 -9.812 1.00 94.06 301 GLU A CA 1
ATOM 2418 C C . GLU A 1 301 ? 10.447 -2.840 -10.704 1.00 94.06 301 GLU A C 1
ATOM 2420 O O . GLU A 1 301 ? 10.999 -1.844 -11.185 1.00 94.06 301 GLU A O 1
ATOM 2425 N N . TRP A 1 302 ? 9.172 -3.155 -10.964 1.00 95.75 302 TRP A N 1
ATOM 2426 C CA . TRP A 1 302 ? 8.252 -2.318 -11.753 1.00 95.75 302 TRP A CA 1
ATOM 2427 C C . TRP A 1 302 ? 7.849 -1.038 -11.031 1.00 95.75 302 TRP A C 1
ATOM 2429 O O . TRP A 1 302 ? 7.538 -0.041 -11.685 1.00 95.75 302 TRP A O 1
ATOM 2439 N N . TRP A 1 303 ? 7.902 -1.072 -9.700 1.00 97.81 303 TRP A N 1
ATOM 2440 C CA . TRP A 1 303 ? 7.658 0.056 -8.813 1.00 97.81 303 TRP A CA 1
ATOM 2441 C C . TRP A 1 303 ? 8.777 0.163 -7.780 1.00 97.81 303 TRP A C 1
ATOM 2443 O O . TRP A 1 303 ? 9.274 -0.864 -7.315 1.00 97.81 303 TRP A O 1
ATOM 2453 N N . PRO A 1 304 ? 9.185 1.381 -7.398 1.00 97.56 304 PRO A N 1
ATOM 2454 C CA . PRO A 1 304 ? 10.242 1.560 -6.424 1.00 97.56 304 PRO A CA 1
ATOM 2455 C C . PRO A 1 304 ? 9.741 1.199 -5.028 1.00 97.56 304 PRO A C 1
ATOM 2457 O O . PRO A 1 304 ? 8.607 1.510 -4.655 1.00 97.56 304 PRO A O 1
ATOM 2460 N N . ARG A 1 305 ? 10.619 0.621 -4.209 1.00 96.38 305 ARG A N 1
ATOM 2461 C CA . ARG A 1 305 ? 10.332 0.453 -2.777 1.00 96.38 305 ARG A CA 1
ATOM 2462 C C . ARG A 1 305 ? 10.149 1.779 -2.032 1.00 96.38 305 ARG A C 1
ATOM 2464 O O . ARG A 1 305 ? 10.759 2.780 -2.430 1.00 96.38 305 ARG A O 1
ATOM 2471 N N . PRO A 1 306 ? 9.439 1.775 -0.883 1.00 95.75 306 PRO A N 1
ATOM 2472 C CA . PRO A 1 306 ? 9.338 2.942 -0.011 1.00 95.75 306 PRO A CA 1
ATOM 2473 C C . PRO A 1 306 ? 10.690 3.570 0.330 1.00 95.75 306 PRO A C 1
ATOM 2475 O O . PRO A 1 306 ? 10.815 4.788 0.271 1.00 95.75 306 PRO A O 1
ATOM 2478 N N . GLU A 1 307 ? 11.731 2.776 0.609 1.00 95.44 307 GLU A N 1
ATOM 2479 C CA . GLU A 1 307 ? 13.048 3.320 0.970 1.00 95.44 307 GLU A CA 1
ATOM 2480 C C . GLU A 1 307 ? 13.707 4.046 -0.210 1.00 95.44 307 GLU A C 1
ATOM 2482 O O . GLU A 1 307 ? 14.449 5.010 -0.025 1.00 95.44 307 GLU A O 1
ATOM 2487 N N . THR A 1 308 ? 13.441 3.599 -1.441 1.00 96.00 308 THR A N 1
ATOM 2488 C CA . THR A 1 308 ? 13.920 4.262 -2.659 1.00 96.00 308 THR A CA 1
ATOM 2489 C C . THR A 1 308 ? 13.184 5.580 -2.880 1.00 96.00 308 THR A C 1
ATOM 2491 O O . THR A 1 308 ? 13.826 6.573 -3.222 1.00 96.00 308 THR A O 1
ATOM 2494 N N . ILE A 1 309 ? 11.870 5.619 -2.646 1.00 96.06 309 ILE A N 1
ATOM 2495 C CA . ILE A 1 309 ? 11.071 6.850 -2.727 1.00 96.06 309 ILE A CA 1
ATOM 2496 C C . ILE A 1 309 ? 11.545 7.845 -1.663 1.00 96.06 309 ILE A C 1
ATOM 2498 O O . ILE A 1 309 ? 11.951 8.951 -2.007 1.00 96.06 309 ILE A O 1
ATOM 2502 N N . GLN A 1 310 ? 11.599 7.429 -0.395 1.00 94.00 310 GLN A N 1
ATOM 2503 C CA . GLN A 1 310 ? 11.999 8.280 0.730 1.00 94.00 310 GLN A CA 1
ATOM 2504 C C . GLN A 1 310 ? 13.414 8.842 0.569 1.00 94.00 310 GLN A C 1
ATOM 2506 O O . GLN A 1 310 ? 13.661 10.003 0.881 1.00 94.00 310 GLN A O 1
ATOM 2511 N N . PHE A 1 311 ? 14.348 8.046 0.041 1.00 93.88 311 PHE A N 1
ATOM 2512 C CA . PHE A 1 311 ? 15.710 8.510 -0.214 1.00 93.88 311 PHE A CA 1
ATOM 2513 C C . PHE A 1 311 ? 15.781 9.602 -1.293 1.00 93.88 311 PHE A C 1
ATOM 2515 O O . PHE A 1 311 ? 16.620 10.494 -1.200 1.00 93.88 311 PHE A O 1
ATOM 2522 N N . ASN A 1 312 ? 14.937 9.532 -2.330 1.00 93.50 312 ASN A N 1
ATOM 2523 C CA . ASN A 1 312 ? 15.009 10.462 -3.462 1.00 93.50 312 ASN A CA 1
ATOM 2524 C C . ASN A 1 312 ? 14.063 11.664 -3.332 1.00 93.50 312 ASN A C 1
ATOM 2526 O O . ASN A 1 312 ? 14.420 12.744 -3.795 1.00 93.50 312 ASN A O 1
ATOM 2530 N N . LEU A 1 313 ? 12.885 11.486 -2.730 1.00 91.25 313 LEU A N 1
ATOM 2531 C CA . LEU A 1 313 ? 11.844 12.513 -2.600 1.00 91.25 313 LEU A CA 1
ATOM 2532 C C . LEU A 1 313 ? 11.715 13.069 -1.172 1.00 91.25 313 LEU A C 1
ATOM 2534 O O . LEU A 1 313 ? 11.053 14.083 -0.972 1.00 91.25 313 LEU A O 1
ATOM 2538 N N . GLY A 1 314 ? 12.384 12.447 -0.198 1.00 89.88 314 GLY A N 1
ATOM 2539 C CA . GLY A 1 314 ? 12.302 12.792 1.218 1.00 89.88 314 GLY A CA 1
ATOM 2540 C C . GLY A 1 314 ? 11.280 11.941 1.983 1.00 89.88 314 GLY A C 1
ATOM 2541 O O . GLY A 1 314 ? 10.413 11.299 1.384 1.00 89.88 314 GLY A O 1
ATOM 2542 N N . PRO A 1 315 ? 11.379 11.893 3.322 1.00 88.56 315 PRO A N 1
ATOM 2543 C CA . PRO A 1 315 ? 10.389 11.214 4.146 1.00 88.56 315 PRO A CA 1
ATOM 2544 C C . PRO A 1 315 ? 9.048 11.955 4.072 1.00 88.56 315 PRO A C 1
ATOM 2546 O O . PRO A 1 315 ? 8.988 13.163 4.288 1.00 88.56 315 PRO A O 1
ATOM 2549 N N . SER A 1 316 ? 7.968 11.219 3.817 1.00 87.44 316 SER A N 1
ATOM 2550 C CA . SER A 1 316 ? 6.600 11.730 3.898 1.00 87.44 316 SER A CA 1
ATOM 2551 C C . SER A 1 316 ? 5.745 10.781 4.729 1.00 87.44 316 SER A C 1
ATOM 2553 O O . SER A 1 316 ? 5.868 9.561 4.617 1.00 87.44 316 SER A O 1
ATOM 2555 N N . ALA A 1 317 ? 4.877 11.354 5.561 1.00 86.50 317 ALA A N 1
ATOM 2556 C CA . ALA A 1 317 ? 3.866 10.610 6.305 1.00 86.50 317 ALA A CA 1
ATOM 2557 C C . ALA A 1 317 ? 2.678 10.196 5.431 1.00 86.50 317 ALA A C 1
ATOM 2559 O O . ALA A 1 317 ? 1.926 9.312 5.810 1.00 86.50 317 ALA A O 1
ATOM 2560 N N . GLN A 1 318 ? 2.476 10.867 4.296 1.00 94.31 318 GLN A N 1
ATOM 2561 C CA . GLN A 1 318 ? 1.300 10.703 3.448 1.00 94.31 318 GLN A CA 1
ATOM 2562 C C . GLN A 1 318 ? 1.686 10.623 1.974 1.00 94.31 318 GLN A C 1
ATOM 2564 O O . GLN A 1 318 ? 2.703 11.173 1.547 1.00 94.31 318 GLN A O 1
ATOM 2569 N N . TRP A 1 319 ? 0.829 9.990 1.186 1.00 96.00 319 TRP A N 1
ATOM 2570 C CA . TRP A 1 319 ? 0.890 10.029 -0.265 1.00 96.00 319 TRP A CA 1
ATOM 2571 C C . TRP A 1 319 ? 0.514 11.432 -0.752 1.00 96.00 319 TRP A C 1
ATOM 2573 O O . TRP A 1 319 ? -0.625 11.883 -0.606 1.00 96.00 319 TRP A O 1
ATOM 2583 N N . SER A 1 320 ? 1.496 12.174 -1.256 1.00 93.19 320 SER A N 1
ATOM 2584 C CA . SER A 1 320 ? 1.318 13.566 -1.669 1.00 93.19 320 SER A CA 1
ATOM 2585 C C . SER A 1 320 ? 0.812 13.689 -3.110 1.00 93.19 320 SER A C 1
ATOM 2587 O O . SER A 1 320 ? 0.861 12.751 -3.902 1.00 93.19 320 SER A O 1
ATOM 2589 N N . THR A 1 321 ? 0.385 14.891 -3.502 1.00 90.56 321 THR A N 1
ATOM 2590 C CA . THR A 1 321 ? 0.070 15.200 -4.909 1.00 90.56 321 THR A CA 1
ATOM 2591 C C . THR A 1 321 ? 1.279 15.002 -5.827 1.00 90.56 321 THR A C 1
ATOM 2593 O O . THR A 1 321 ? 1.127 14.618 -6.987 1.00 90.56 321 THR A O 1
ATOM 2596 N N . MET A 1 322 ? 2.487 15.253 -5.313 1.00 89.62 322 MET A N 1
ATOM 2597 C CA . MET A 1 322 ? 3.731 15.001 -6.037 1.00 89.62 322 MET A CA 1
ATOM 2598 C C . MET A 1 322 ? 3.918 13.496 -6.267 1.00 89.62 322 MET A C 1
ATOM 2600 O O . MET A 1 322 ? 4.271 13.096 -7.375 1.00 89.62 322 MET A O 1
ATOM 2604 N N . ASP A 1 323 ? 3.605 12.679 -5.255 1.00 94.31 323 ASP A N 1
ATOM 2605 C CA . ASP A 1 323 ? 3.673 11.221 -5.357 1.00 94.31 323 ASP A CA 1
ATOM 2606 C C . ASP A 1 323 ? 2.688 10.664 -6.382 1.00 94.31 323 ASP A C 1
ATOM 2608 O O . ASP A 1 323 ? 3.059 9.877 -7.252 1.00 94.31 323 ASP A O 1
ATOM 2612 N N . GLU A 1 324 ? 1.444 11.147 -6.346 1.00 95.69 324 GLU A N 1
ATOM 2613 C CA . GLU A 1 324 ? 0.432 10.761 -7.328 1.00 95.69 324 GLU A CA 1
ATOM 2614 C C . GLU A 1 324 ? 0.843 11.156 -8.751 1.00 95.69 324 GLU A C 1
ATOM 2616 O O . GLU A 1 324 ? 0.638 10.391 -9.690 1.00 95.69 324 GLU A O 1
ATOM 2621 N N . SER A 1 325 ? 1.465 12.326 -8.918 1.00 93.44 325 SER A N 1
ATOM 2622 C CA . SER A 1 325 ? 1.864 12.828 -10.235 1.00 93.44 325 SER A CA 1
ATOM 2623 C C . SER A 1 325 ? 2.914 11.934 -10.901 1.00 93.44 325 SER A C 1
ATOM 2625 O O . SER A 1 325 ? 2.728 11.538 -12.052 1.00 93.44 325 SER A O 1
ATOM 2627 N N . TRP A 1 326 ? 3.998 11.569 -10.199 1.00 95.62 326 TRP A N 1
ATOM 2628 C CA . TRP A 1 326 ? 5.006 10.674 -10.785 1.00 95.62 326 TRP A CA 1
ATOM 2629 C C . TRP A 1 326 ? 4.466 9.256 -10.962 1.00 95.62 326 TRP A C 1
ATOM 2631 O O . TRP A 1 326 ? 4.806 8.594 -11.943 1.00 95.62 326 TRP A O 1
ATOM 2641 N N . PHE A 1 327 ? 3.608 8.795 -10.045 1.00 97.56 327 PHE A N 1
ATOM 2642 C CA . PHE A 1 327 ? 2.989 7.478 -10.135 1.00 97.56 327 PHE A CA 1
ATOM 2643 C C . PHE A 1 327 ? 2.141 7.354 -11.399 1.00 97.56 327 PHE A C 1
ATOM 2645 O O . PHE A 1 327 ? 2.305 6.390 -12.142 1.00 97.56 327 PHE A O 1
ATOM 2652 N N . GLN A 1 328 ? 1.284 8.340 -11.682 1.00 97.00 328 GLN A N 1
ATOM 2653 C CA . GLN A 1 328 ? 0.448 8.357 -12.886 1.00 97.00 328 GLN A CA 1
ATOM 2654 C C . GLN A 1 328 ? 1.274 8.475 -14.167 1.00 97.00 328 GLN A C 1
ATOM 2656 O O . GLN A 1 328 ? 0.971 7.818 -15.164 1.00 97.00 328 GLN A O 1
ATOM 2661 N N . GLU A 1 329 ? 2.338 9.276 -14.142 1.00 95.31 329 GLU A N 1
ATOM 2662 C CA . GLU A 1 329 ? 3.251 9.417 -15.276 1.00 95.31 329 GLU A CA 1
ATOM 2663 C C . GLU A 1 329 ? 3.949 8.093 -15.610 1.00 95.31 329 GLU A C 1
ATOM 2665 O O . GLU A 1 329 ? 3.961 7.646 -16.764 1.00 95.31 329 GLU A O 1
ATOM 2670 N N . HIS A 1 330 ? 4.477 7.425 -14.583 1.00 97.00 330 HIS A N 1
ATOM 2671 C CA . HIS A 1 330 ? 5.093 6.111 -14.727 1.00 97.00 330 HIS A CA 1
ATOM 2672 C C . HIS A 1 330 ? 4.068 5.064 -15.167 1.00 97.00 330 HIS A C 1
ATOM 2674 O O . HIS A 1 330 ? 4.319 4.334 -16.123 1.00 97.00 330 HIS A O 1
ATOM 2680 N N . LEU A 1 331 ? 2.878 5.048 -14.553 1.00 96.75 331 LEU A N 1
ATOM 2681 C CA . LEU A 1 331 ? 1.775 4.150 -14.904 1.00 96.75 331 LEU A CA 1
ATOM 2682 C C . LEU A 1 331 ? 1.391 4.270 -16.386 1.00 96.75 331 LEU A C 1
ATOM 2684 O O . LEU A 1 331 ? 1.254 3.273 -17.095 1.00 96.75 331 LEU A O 1
ATOM 2688 N N . ARG A 1 332 ? 1.244 5.501 -16.881 1.00 96.12 332 ARG A N 1
ATOM 2689 C CA . ARG A 1 332 ? 0.953 5.779 -18.292 1.00 96.12 332 ARG A CA 1
ATOM 2690 C C . ARG A 1 332 ? 2.065 5.268 -19.203 1.00 96.12 332 ARG A C 1
ATOM 2692 O O . ARG A 1 332 ? 1.783 4.717 -20.267 1.00 96.12 332 ARG A O 1
ATOM 2699 N N . THR A 1 333 ? 3.314 5.427 -18.779 1.00 94.31 333 THR A N 1
ATOM 2700 C CA . THR A 1 333 ? 4.489 4.991 -19.536 1.00 94.31 333 THR A CA 1
ATOM 2701 C C . THR A 1 333 ? 4.594 3.470 -19.604 1.00 94.31 333 THR A C 1
ATOM 2703 O O . THR A 1 333 ? 4.857 2.946 -20.685 1.00 94.31 333 THR A O 1
ATOM 2706 N N . ILE A 1 334 ? 4.342 2.750 -18.504 1.00 94.44 334 ILE A N 1
ATOM 2707 C CA . ILE A 1 334 ? 4.350 1.279 -18.505 1.00 94.44 334 ILE A CA 1
ATOM 2708 C C . ILE A 1 334 ? 3.154 0.698 -19.259 1.00 94.44 334 ILE A C 1
ATOM 2710 O O . ILE A 1 334 ? 3.298 -0.348 -19.882 1.00 94.44 334 ILE A O 1
ATOM 2714 N N . ASN A 1 335 ? 1.994 1.366 -19.252 1.00 93.12 335 ASN A N 1
ATOM 2715 C CA . ASN A 1 335 ? 0.783 0.904 -19.942 1.00 93.12 335 ASN A CA 1
ATOM 2716 C C . ASN A 1 335 ? 0.798 1.171 -21.449 1.00 93.12 335 ASN A C 1
ATOM 2718 O O . ASN A 1 335 ? 0.023 0.571 -22.194 1.00 93.12 335 ASN A O 1
ATOM 2722 N N . ASN A 1 336 ? 1.682 2.050 -21.918 1.00 92.69 336 ASN A N 1
ATOM 2723 C CA . ASN A 1 336 ? 1.863 2.285 -23.337 1.00 92.69 336 ASN A CA 1
ATOM 2724 C C . ASN A 1 336 ? 2.562 1.077 -23.980 1.00 92.69 336 ASN A C 1
ATOM 2726 O O . ASN A 1 336 ? 3.756 0.875 -23.792 1.00 92.69 336 ASN A O 1
ATOM 2730 N N . ASP A 1 337 ? 1.833 0.295 -24.778 1.00 86.56 337 ASP A N 1
ATOM 2731 C CA . ASP A 1 337 ? 2.368 -0.887 -25.473 1.00 86.56 337 ASP A CA 1
ATOM 2732 C C . ASP A 1 337 ? 3.498 -0.556 -26.476 1.00 86.56 337 ASP A C 1
ATOM 2734 O O . ASP A 1 337 ? 4.227 -1.457 -26.885 1.00 86.56 337 ASP A O 1
ATOM 2738 N N . MET A 1 338 ? 3.667 0.720 -26.854 1.00 87.38 338 MET A N 1
ATOM 2739 C CA . MET A 1 338 ? 4.788 1.206 -27.674 1.00 87.38 338 MET A CA 1
ATOM 2740 C C . MET A 1 338 ? 6.020 1.599 -26.844 1.00 87.38 338 MET A C 1
ATOM 2742 O O . MET A 1 338 ? 7.072 1.909 -27.402 1.00 87.38 338 MET A O 1
ATOM 2746 N N . SER A 1 339 ? 5.889 1.647 -25.519 1.00 87.50 339 SER A N 1
ATOM 2747 C CA . SER A 1 339 ? 6.975 1.984 -24.609 1.00 87.50 339 SER A CA 1
ATOM 2748 C C . SER A 1 339 ? 7.883 0.779 -24.388 1.00 87.50 339 SER A C 1
ATOM 2750 O O . SER A 1 339 ? 7.423 -0.328 -24.123 1.00 87.50 339 SER A O 1
ATOM 2752 N N . ASN A 1 340 ? 9.194 1.015 -24.420 1.00 85.38 340 ASN A N 1
ATOM 2753 C CA . ASN A 1 340 ? 10.194 0.035 -23.990 1.00 85.38 340 ASN A CA 1
ATOM 2754 C C . ASN A 1 340 ? 10.457 0.102 -22.476 1.00 85.38 340 ASN A C 1
ATOM 2756 O O . ASN A 1 340 ? 11.470 -0.410 -21.998 1.00 85.38 340 ASN A O 1
ATOM 2760 N N . GLU A 1 341 ? 9.570 0.736 -21.711 1.00 91.25 341 GLU A N 1
ATOM 2761 C CA . GLU A 1 341 ? 9.698 0.828 -20.264 1.00 91.25 341 GLU A CA 1
ATOM 2762 C C . GLU A 1 341 ? 9.602 -0.558 -19.616 1.00 91.25 341 GLU A C 1
ATOM 2764 O O . GLU A 1 341 ? 8.749 -1.378 -19.953 1.00 91.25 341 GLU A O 1
ATOM 2769 N N . GLY A 1 342 ? 10.533 -0.834 -18.708 1.00 91.12 342 GLY A N 1
ATOM 2770 C CA . GLY A 1 342 ? 10.655 -2.105 -18.004 1.00 91.12 342 GLY A CA 1
ATOM 2771 C C . GLY A 1 342 ? 11.018 -1.894 -16.533 1.00 91.12 342 GLY A C 1
ATOM 2772 O O . GLY A 1 342 ? 11.248 -0.755 -16.109 1.00 91.12 342 GLY A O 1
ATOM 2773 N N . PRO A 1 343 ? 11.122 -2.978 -15.749 1.00 92.88 343 PRO A N 1
ATOM 2774 C CA . PRO A 1 343 ? 11.464 -2.911 -14.346 1.00 92.88 343 PRO A CA 1
ATOM 2775 C C . PRO A 1 343 ? 12.896 -2.404 -14.184 1.00 92.88 343 PRO A C 1
ATOM 2777 O O . PRO A 1 343 ? 13.831 -2.777 -14.911 1.00 92.88 343 PRO A O 1
ATOM 2780 N N . LYS A 1 344 ? 13.063 -1.535 -13.196 1.00 93.88 344 LYS A N 1
ATOM 2781 C CA . LYS A 1 344 ? 14.291 -0.783 -12.967 1.00 93.88 344 LYS A CA 1
ATOM 2782 C C . LYS A 1 344 ? 15.050 -1.344 -11.781 1.00 93.88 344 LYS A C 1
ATOM 2784 O O . LYS A 1 344 ? 14.462 -1.833 -10.820 1.00 93.88 344 LYS A O 1
ATOM 2789 N N . THR A 1 345 ? 16.371 -1.249 -11.822 1.00 94.12 345 THR A N 1
ATOM 2790 C CA . THR A 1 345 ? 17.194 -1.431 -10.622 1.00 94.12 345 THR A CA 1
ATOM 2791 C C . THR A 1 345 ? 17.000 -0.249 -9.671 1.00 94.12 345 THR A C 1
ATOM 2793 O O . THR A 1 345 ? 16.564 0.834 -10.069 1.00 94.12 345 THR A O 1
ATOM 2796 N N . ARG A 1 346 ? 17.403 -0.399 -8.405 1.00 94.94 346 ARG A N 1
ATOM 2797 C CA . ARG A 1 346 ? 17.374 0.706 -7.428 1.00 94.94 346 ARG A CA 1
ATOM 2798 C C . ARG A 1 346 ? 18.117 1.958 -7.923 1.00 94.94 346 ARG A C 1
ATOM 2800 O O . ARG A 1 346 ? 17.670 3.080 -7.695 1.00 94.94 346 ARG A O 1
ATOM 2807 N N . ALA A 1 347 ? 19.244 1.779 -8.615 1.00 94.75 347 ALA A N 1
ATOM 2808 C CA . ALA A 1 347 ? 20.020 2.885 -9.177 1.00 94.75 347 ALA A CA 1
ATOM 2809 C C . ALA A 1 347 ? 19.303 3.557 -10.361 1.00 94.75 347 ALA A C 1
ATOM 2811 O O . ALA A 1 347 ? 19.345 4.780 -10.508 1.00 94.75 347 ALA A O 1
ATOM 2812 N N . GLU A 1 348 ? 18.627 2.773 -11.203 1.00 95.81 348 GLU A N 1
ATOM 2813 C CA . GLU A 1 348 ? 17.785 3.281 -12.289 1.00 95.81 348 GLU A CA 1
ATOM 2814 C C . GLU A 1 348 ? 16.587 4.076 -11.747 1.00 95.81 348 GLU A C 1
ATOM 2816 O O . GLU A 1 348 ? 16.336 5.172 -12.244 1.00 95.81 348 GLU A O 1
ATOM 2821 N N . TRP A 1 349 ? 15.939 3.615 -10.672 1.00 97.44 349 TRP A N 1
ATOM 2822 C CA . TRP A 1 349 ? 14.912 4.383 -9.957 1.00 97.44 349 TRP A CA 1
ATOM 2823 C C . TRP A 1 349 ? 15.431 5.708 -9.397 1.00 97.44 349 TRP A C 1
ATOM 2825 O O . TRP A 1 349 ? 14.787 6.744 -9.549 1.00 97.44 349 TRP A O 1
ATOM 2835 N N . GLY A 1 350 ? 16.629 5.716 -8.807 1.00 96.75 350 GLY A N 1
ATOM 2836 C CA . GLY A 1 350 ? 17.249 6.959 -8.341 1.00 96.75 350 GLY A CA 1
ATOM 2837 C C . GLY A 1 350 ? 17.509 7.958 -9.475 1.00 96.75 350 GLY A C 1
ATOM 2838 O O . GLY A 1 350 ? 17.315 9.161 -9.304 1.00 96.75 350 GLY A O 1
ATOM 2839 N N . ARG A 1 351 ? 17.911 7.479 -10.660 1.00 96.81 351 ARG A N 1
ATOM 2840 C CA . ARG A 1 351 ? 18.051 8.333 -11.855 1.00 96.81 351 ARG A CA 1
ATOM 2841 C C . ARG A 1 351 ? 16.699 8.843 -12.352 1.00 96.81 351 ARG A C 1
ATOM 2843 O O . ARG A 1 351 ? 16.604 10.025 -12.669 1.00 96.81 351 ARG A O 1
ATOM 2850 N N . PHE A 1 352 ? 15.677 7.986 -12.363 1.00 96.00 352 PHE A N 1
ATOM 2851 C CA . PHE A 1 352 ? 14.307 8.362 -12.712 1.00 96.00 352 PHE A CA 1
ATOM 2852 C C . PHE A 1 352 ? 13.807 9.513 -11.834 1.00 96.00 352 PHE A C 1
ATOM 2854 O O . PHE A 1 352 ? 13.442 10.553 -12.369 1.00 96.00 352 PHE A O 1
ATOM 2861 N N . PHE A 1 353 ? 13.886 9.396 -10.504 1.00 96.31 353 PHE A N 1
ATOM 2862 C CA . PHE A 1 353 ? 13.404 10.452 -9.607 1.00 96.31 353 PHE A CA 1
ATOM 2863 C C . PHE A 1 353 ? 14.175 11.764 -9.750 1.00 96.31 353 PHE A C 1
ATOM 2865 O O . PHE A 1 353 ? 13.571 12.833 -9.734 1.00 96.31 353 PHE A O 1
ATOM 2872 N N . LYS A 1 354 ? 15.500 11.708 -9.935 1.00 93.00 354 LYS A N 1
ATOM 2873 C CA . LYS A 1 354 ? 16.305 12.914 -10.193 1.00 93.00 354 LYS A CA 1
ATOM 2874 C C . LYS A 1 354 ? 15.868 13.628 -11.469 1.00 93.00 354 LYS A C 1
ATOM 2876 O O . LYS A 1 354 ? 15.720 14.846 -11.455 1.00 93.00 354 LYS A O 1
ATOM 2881 N N . HIS A 1 355 ? 15.655 12.874 -12.545 1.00 92.62 355 HIS A N 1
ATOM 2882 C CA . HIS A 1 355 ? 15.187 13.426 -13.811 1.00 92.62 355 HIS A CA 1
ATOM 2883 C C . HIS A 1 355 ? 13.760 13.973 -13.692 1.00 92.62 355 HIS A C 1
ATOM 2885 O O . HIS A 1 355 ? 13.511 15.118 -14.055 1.00 92.62 355 HIS A O 1
ATOM 2891 N N . TRP A 1 356 ? 12.846 13.201 -13.103 1.00 91.94 356 TRP A N 1
ATOM 2892 C CA . TRP A 1 356 ? 11.456 13.602 -12.910 1.00 91.94 356 TRP A CA 1
ATOM 2893 C C . TRP A 1 356 ? 11.329 14.872 -12.062 1.00 91.94 356 TRP A C 1
ATOM 2895 O O . TRP A 1 356 ? 10.581 15.779 -12.420 1.00 91.94 356 TRP A O 1
ATOM 2905 N N . MET A 1 357 ? 12.103 14.987 -10.976 1.00 89.50 357 MET A N 1
ATOM 2906 C CA . MET A 1 357 ? 12.144 16.206 -10.165 1.00 89.50 357 MET A CA 1
ATOM 2907 C C . MET A 1 357 ? 12.659 17.410 -10.956 1.00 89.50 357 MET A C 1
ATOM 2909 O O . MET A 1 357 ? 12.152 18.509 -10.757 1.00 89.50 357 MET A O 1
ATOM 2913 N N . TYR A 1 358 ? 13.659 17.224 -11.822 1.00 87.69 358 TYR A N 1
ATOM 2914 C CA . TYR A 1 358 ? 14.185 18.298 -12.664 1.00 87.69 358 TYR A CA 1
ATOM 2915 C C . TYR A 1 358 ? 13.112 18.815 -13.635 1.00 87.69 358 TYR A C 1
ATOM 2917 O O . TYR A 1 358 ? 12.781 19.998 -13.593 1.00 87.69 358 TYR A O 1
ATOM 2925 N N . VAL A 1 359 ? 12.487 17.914 -14.400 1.00 86.06 359 VAL A N 1
ATOM 2926 C CA . VAL A 1 359 ? 11.440 18.256 -15.380 1.00 86.06 359 VAL A CA 1
ATOM 2927 C C . VAL A 1 359 ? 10.204 18.855 -14.704 1.00 86.06 359 VAL A C 1
ATOM 2929 O O . VAL A 1 359 ? 9.677 19.871 -15.145 1.00 86.06 359 VAL A O 1
ATOM 2932 N N . SER A 1 360 ? 9.760 18.285 -13.580 1.00 83.81 360 SER A N 1
ATOM 2933 C CA . SER A 1 360 ? 8.571 18.777 -12.867 1.00 83.81 360 SER A CA 1
ATOM 2934 C C . SER A 1 360 ? 8.765 20.192 -12.317 1.00 83.81 360 SER A C 1
ATOM 2936 O O . SER A 1 360 ? 7.823 20.983 -12.279 1.00 83.81 360 SER A O 1
ATOM 2938 N N . ARG A 1 361 ? 9.988 20.538 -11.895 1.00 78.19 361 ARG A N 1
ATOM 2939 C CA . ARG A 1 361 ? 10.320 21.899 -11.446 1.00 78.19 361 ARG A CA 1
ATOM 2940 C C . ARG A 1 361 ? 10.277 22.884 -12.606 1.00 78.19 361 ARG A C 1
ATOM 2942 O O . ARG A 1 361 ? 9.706 23.961 -12.455 1.00 78.19 361 ARG A O 1
ATOM 2949 N N . GLU A 1 362 ? 10.832 22.494 -13.746 1.00 77.50 362 GLU A N 1
ATOM 2950 C CA . GLU A 1 362 ? 10.824 23.292 -14.969 1.00 77.50 362 GLU A CA 1
ATOM 2951 C C . GLU A 1 362 ? 9.390 23.552 -15.454 1.00 77.50 362 GLU A C 1
ATOM 2953 O O . GLU A 1 362 ? 9.013 24.698 -15.687 1.00 77.50 362 GLU A O 1
ATOM 2958 N N . GLU A 1 363 ? 8.525 22.532 -15.475 1.00 77.06 363 GLU A N 1
ATOM 2959 C CA . GLU A 1 363 ? 7.118 22.707 -15.848 1.00 77.06 363 GLU A CA 1
ATOM 2960 C C . GLU A 1 363 ? 6.356 23.667 -14.928 1.00 77.06 363 GLU A C 1
ATOM 2962 O O . GLU A 1 363 ? 5.546 24.466 -15.405 1.00 77.06 363 GLU A O 1
ATOM 2967 N N . VAL A 1 364 ? 6.579 23.604 -13.611 1.00 74.00 364 VAL A N 1
ATOM 2968 C CA . VAL A 1 364 ? 5.928 24.519 -12.656 1.00 74.00 364 VAL A CA 1
ATOM 2969 C C . VAL A 1 364 ? 6.337 25.960 -12.936 1.00 74.00 364 VAL A C 1
ATOM 2971 O O . VAL A 1 364 ? 5.492 26.860 -12.917 1.00 74.00 364 VAL A O 1
ATOM 2974 N N . VAL A 1 365 ? 7.618 26.175 -13.218 1.00 71.94 365 VAL A N 1
ATOM 2975 C CA . VAL A 1 365 ? 8.154 27.484 -13.581 1.00 71.94 365 VAL A CA 1
ATOM 2976 C C . VAL A 1 365 ? 7.533 27.969 -14.894 1.00 71.94 365 VAL A C 1
ATOM 2978 O O . VAL A 1 365 ? 6.943 29.050 -14.924 1.00 71.94 365 VAL A O 1
ATOM 2981 N N . LEU A 1 366 ? 7.540 27.139 -15.940 1.00 73.62 366 LEU A N 1
ATOM 2982 C CA . LEU A 1 366 ? 6.970 27.470 -17.248 1.00 73.62 366 LEU A CA 1
ATOM 2983 C C . LEU A 1 366 ? 5.462 27.759 -17.184 1.00 73.62 366 LEU A C 1
ATOM 2985 O O . LEU A 1 366 ? 4.992 28.716 -17.799 1.00 73.62 366 LEU A O 1
ATOM 2989 N N . ARG A 1 367 ? 4.681 26.991 -16.410 1.00 74.00 367 ARG A N 1
ATOM 2990 C CA . ARG A 1 367 ? 3.243 27.265 -16.211 1.00 74.00 367 ARG A CA 1
ATOM 2991 C C . ARG A 1 367 ? 3.012 28.616 -15.542 1.00 74.00 367 ARG A C 1
ATOM 2993 O O . ARG A 1 367 ? 2.069 29.315 -15.905 1.00 74.00 367 ARG A O 1
ATOM 3000 N N . ARG A 1 368 ? 3.860 29.000 -14.584 1.00 70.44 368 ARG A N 1
ATOM 3001 C CA . ARG A 1 368 ? 3.744 30.297 -13.906 1.00 70.44 368 ARG A CA 1
ATOM 3002 C C . ARG A 1 368 ? 4.130 31.465 -14.821 1.00 70.44 368 ARG A C 1
ATOM 3004 O O . ARG A 1 368 ? 3.421 32.469 -14.805 1.00 70.44 368 ARG A O 1
ATOM 3011 N N . ILE A 1 369 ? 5.146 31.308 -15.671 1.00 72.88 369 ILE A N 1
ATOM 3012 C CA . ILE A 1 369 ? 5.488 32.298 -16.711 1.00 72.88 369 ILE A CA 1
ATOM 3013 C C . ILE A 1 369 ? 4.313 32.477 -17.676 1.00 72.88 369 ILE A C 1
ATOM 3015 O O . ILE A 1 369 ? 3.857 33.594 -17.901 1.00 72.88 369 ILE A O 1
ATOM 3019 N N . ARG A 1 370 ? 3.736 31.373 -18.172 1.00 77.69 370 ARG A N 1
ATOM 3020 C CA . ARG A 1 370 ? 2.553 31.407 -19.053 1.00 77.69 370 ARG A CA 1
ATOM 3021 C C . ARG A 1 370 ? 1.324 32.041 -18.394 1.00 77.69 370 ARG A C 1
ATOM 3023 O O . ARG A 1 370 ? 0.468 32.560 -19.098 1.00 77.69 370 ARG A O 1
ATOM 3030 N N . SER A 1 371 ? 1.239 32.028 -17.061 1.00 79.19 371 SER A N 1
ATOM 3031 C CA . SER A 1 371 ? 0.185 32.721 -16.304 1.00 79.19 371 SER A CA 1
ATOM 3032 C C . SER A 1 371 ? 0.411 34.233 -16.140 1.00 79.19 371 SER A C 1
ATOM 3034 O O . SER A 1 371 ? -0.356 34.881 -15.434 1.00 79.19 371 SER A O 1
ATOM 3036 N N . GLY A 1 372 ? 1.451 34.797 -16.770 1.00 81.56 372 GLY A N 1
ATOM 3037 C CA . GLY A 1 372 ? 1.763 36.227 -16.726 1.00 81.56 372 GLY A CA 1
ATOM 3038 C C . GLY A 1 372 ? 2.461 36.681 -15.443 1.00 81.56 372 GLY A C 1
ATOM 3039 O O . GLY A 1 372 ? 2.482 37.875 -15.162 1.00 81.56 372 GLY A O 1
ATOM 3040 N N . LYS A 1 373 ? 3.013 35.756 -14.642 1.00 74.69 373 LYS A N 1
ATOM 3041 C CA . LYS A 1 373 ? 3.850 36.130 -13.494 1.00 74.69 373 LYS A CA 1
ATOM 3042 C C . LYS A 1 373 ? 5.256 36.482 -13.970 1.00 74.69 373 LYS A C 1
ATOM 3044 O O . LYS A 1 373 ? 5.862 35.705 -14.706 1.00 74.69 373 LYS A O 1
ATOM 3049 N N . GLU A 1 374 ? 5.757 37.622 -13.501 1.00 76.88 374 GLU A N 1
ATOM 3050 C CA . GLU A 1 374 ? 7.121 38.101 -13.736 1.00 76.88 374 GLU A CA 1
ATOM 3051 C C . GLU A 1 374 ? 8.151 37.007 -13.368 1.00 76.88 374 GLU A C 1
ATOM 3053 O O . GLU A 1 374 ? 8.133 36.494 -12.242 1.00 76.88 374 GLU A O 1
ATOM 3058 N N . PRO A 1 375 ? 9.051 36.611 -14.290 1.00 68.81 375 PRO A N 1
ATOM 3059 C CA . PRO A 1 375 ? 10.050 35.566 -14.052 1.00 68.81 375 PRO A CA 1
ATOM 3060 C C . PRO A 1 375 ? 10.941 35.822 -12.827 1.00 68.81 375 PRO A C 1
ATOM 3062 O O . PRO A 1 375 ? 11.318 34.873 -12.137 1.00 68.81 375 PRO A O 1
ATOM 3065 N N . ALA A 1 376 ? 11.233 37.090 -12.516 1.00 71.62 376 ALA A N 1
ATOM 3066 C CA . ALA A 1 376 ? 12.049 37.485 -11.368 1.00 71.62 376 ALA A CA 1
ATOM 3067 C C . ALA A 1 376 ? 11.421 37.063 -10.025 1.00 71.62 376 ALA A C 1
ATOM 3069 O O . ALA A 1 376 ? 12.106 36.485 -9.177 1.00 71.62 376 ALA A O 1
ATOM 3070 N N . ASP A 1 377 ? 10.106 37.239 -9.869 1.00 72.50 377 ASP A N 1
ATOM 3071 C CA . ASP A 1 377 ? 9.375 36.833 -8.661 1.00 72.50 377 ASP A CA 1
ATOM 3072 C C . ASP A 1 377 ? 9.371 35.309 -8.490 1.00 72.50 377 ASP A C 1
ATOM 3074 O O . ASP A 1 377 ? 9.407 34.780 -7.375 1.00 72.50 377 ASP A O 1
ATOM 3078 N N . LEU A 1 378 ? 9.347 34.577 -9.607 1.00 64.62 378 LEU A N 1
ATOM 3079 C CA . LEU A 1 378 ? 9.365 33.116 -9.617 1.00 64.62 378 LEU A CA 1
ATOM 3080 C C . LEU A 1 378 ? 10.722 32.559 -9.206 1.00 64.62 378 LEU A C 1
ATOM 3082 O O . LEU A 1 378 ? 10.771 31.600 -8.437 1.00 64.62 378 LEU A O 1
ATOM 3086 N N . LEU A 1 379 ? 11.803 33.175 -9.679 1.00 65.44 379 LEU A N 1
ATOM 3087 C CA . LEU A 1 379 ? 13.174 32.828 -9.318 1.00 65.44 379 LEU A CA 1
ATOM 3088 C C . LEU A 1 379 ? 13.490 33.147 -7.862 1.00 65.44 379 LEU A C 1
ATOM 3090 O O . LEU A 1 379 ? 14.120 32.325 -7.194 1.00 65.44 379 LEU A O 1
ATOM 3094 N N . GLN A 1 380 ? 12.996 34.275 -7.351 1.00 70.31 380 GLN A N 1
ATOM 3095 C CA . GLN A 1 380 ? 13.124 34.616 -5.939 1.00 70.31 380 GLN A CA 1
ATOM 3096 C C . GLN A 1 380 ? 12.339 33.625 -5.070 1.00 70.31 380 GLN A C 1
ATOM 3098 O O . GLN A 1 380 ? 12.930 32.949 -4.232 1.00 70.31 380 GLN A O 1
ATOM 3103 N N . THR A 1 381 ? 11.051 33.402 -5.369 1.00 66.31 381 THR A N 1
ATOM 3104 C CA . THR A 1 381 ? 10.214 32.423 -4.647 1.00 66.31 381 THR A CA 1
ATOM 3105 C C . THR A 1 381 ? 10.838 31.026 -4.667 1.00 66.31 381 THR A C 1
ATOM 3107 O O . THR A 1 381 ? 10.805 30.305 -3.672 1.00 66.31 381 THR A O 1
ATOM 3110 N N . TYR A 1 382 ? 11.407 30.615 -5.800 1.00 62.09 382 TYR A N 1
ATOM 3111 C CA . TYR A 1 382 ? 12.053 29.315 -5.943 1.00 62.09 382 TYR A CA 1
ATOM 3112 C C . TYR A 1 382 ? 13.354 29.229 -5.132 1.00 62.09 382 TYR A C 1
ATOM 3114 O O . TYR A 1 382 ? 13.582 28.228 -4.449 1.00 62.09 382 TYR A O 1
ATOM 3122 N N . THR A 1 383 ? 14.187 30.270 -5.171 1.00 69.00 383 THR A N 1
ATOM 3123 C CA . THR A 1 383 ? 15.429 30.342 -4.386 1.00 69.00 383 THR A CA 1
ATOM 3124 C C . THR A 1 383 ? 15.119 30.298 -2.891 1.00 69.00 383 THR A C 1
ATOM 3126 O O . THR A 1 383 ? 15.755 29.535 -2.166 1.00 69.00 383 THR A O 1
ATOM 3129 N N . ASP A 1 384 ? 14.074 31.004 -2.461 1.00 67.06 384 ASP A N 1
ATOM 3130 C CA . ASP A 1 384 ? 13.619 31.038 -1.071 1.00 67.06 384 ASP A CA 1
ATOM 3131 C C . ASP A 1 384 ? 13.010 29.699 -0.626 1.00 67.06 384 ASP A C 1
ATOM 3133 O O . ASP A 1 384 ? 13.245 29.245 0.491 1.00 67.06 384 ASP A O 1
ATOM 3137 N N . THR A 1 385 ? 12.268 29.019 -1.508 1.00 58.28 385 THR A N 1
ATOM 3138 C CA . THR A 1 385 ? 11.613 27.737 -1.183 1.00 58.28 385 THR A CA 1
ATOM 3139 C C . THR A 1 385 ? 12.598 26.563 -1.172 1.00 58.28 385 THR A C 1
ATOM 3141 O O . THR A 1 385 ? 12.435 25.627 -0.391 1.00 58.28 385 THR A O 1
ATOM 3144 N N . TYR A 1 386 ? 13.609 26.573 -2.047 1.00 57.19 386 TYR A N 1
ATOM 3145 C CA . TYR A 1 386 ? 14.455 25.397 -2.299 1.00 57.19 386 TYR A CA 1
ATOM 3146 C C . TYR A 1 386 ? 15.947 25.604 -2.013 1.00 57.19 386 TYR A C 1
ATOM 3148 O O . TYR A 1 386 ? 16.730 24.668 -2.200 1.00 57.19 386 TYR A O 1
ATOM 3156 N N . GLY A 1 387 ? 16.360 26.799 -1.579 1.00 54.69 387 GLY A N 1
ATOM 3157 C CA . GLY A 1 387 ? 17.728 27.099 -1.144 1.00 54.69 387 GLY A CA 1
ATOM 3158 C C . GLY A 1 387 ? 18.802 26.936 -2.227 1.00 54.69 387 GLY A C 1
ATOM 3159 O O . GLY A 1 387 ? 19.977 26.769 -1.905 1.00 54.69 387 GLY A O 1
ATOM 3160 N N . LYS A 1 388 ? 18.422 26.925 -3.511 1.00 57.38 388 LYS A N 1
ATOM 3161 C CA . LYS A 1 388 ? 19.347 26.811 -4.648 1.00 57.38 388 LYS A CA 1
ATOM 3162 C C . LYS A 1 388 ? 19.018 27.868 -5.689 1.00 57.38 388 LYS A C 1
ATOM 3164 O O . LYS A 1 388 ? 17.930 27.830 -6.264 1.00 57.38 388 LYS A O 1
ATOM 3169 N N . SER A 1 389 ? 19.971 28.758 -5.956 1.00 51.44 389 SER A N 1
ATOM 3170 C CA . SER A 1 389 ? 19.865 29.706 -7.059 1.00 51.44 389 SER A CA 1
ATOM 3171 C C . SER A 1 389 ? 19.956 28.955 -8.387 1.00 51.44 389 SER A C 1
ATOM 3173 O O . SER A 1 389 ? 20.848 28.133 -8.608 1.00 51.44 389 SER A O 1
ATOM 3175 N N . TRP A 1 390 ? 18.999 29.208 -9.274 1.00 56.28 390 TRP A N 1
ATOM 3176 C CA . TRP A 1 390 ? 19.170 28.895 -10.688 1.00 56.28 390 TRP A CA 1
ATOM 3177 C C . TRP A 1 390 ? 19.973 30.027 -11.324 1.00 56.28 390 TRP A C 1
ATOM 3179 O O . TRP A 1 390 ? 19.705 31.197 -11.054 1.00 56.28 390 TRP A O 1
ATOM 3189 N N . ASN A 1 391 ? 20.957 29.692 -12.160 1.00 58.16 391 ASN A N 1
ATOM 3190 C CA . ASN A 1 391 ? 21.599 30.697 -13.002 1.00 58.16 391 ASN A CA 1
ATOM 3191 C C . ASN A 1 391 ? 20.611 31.111 -14.106 1.00 58.16 391 ASN A C 1
ATOM 3193 O O . ASN A 1 391 ? 19.983 30.240 -14.716 1.00 58.16 391 ASN A O 1
ATOM 3197 N N . MET A 1 392 ? 20.499 32.415 -14.361 1.00 53.41 392 MET A N 1
ATOM 3198 C CA . MET A 1 392 ? 19.647 33.000 -15.398 1.00 53.41 392 MET A CA 1
ATOM 3199 C C . MET A 1 392 ? 19.959 32.460 -16.794 1.00 53.41 392 MET A C 1
ATOM 3201 O O . MET A 1 392 ? 19.055 32.314 -17.613 1.00 53.41 392 MET A O 1
ATOM 3205 N N . ASP A 1 393 ? 21.202 32.033 -17.017 1.00 55.31 393 ASP A N 1
ATOM 3206 C CA . ASP A 1 393 ? 21.632 31.387 -18.260 1.00 55.31 393 ASP A CA 1
ATOM 3207 C C . ASP A 1 393 ? 20.879 30.070 -18.532 1.00 55.31 393 ASP A C 1
ATOM 3209 O O . ASP A 1 393 ? 20.590 29.734 -19.676 1.00 55.31 393 ASP A O 1
ATOM 3213 N N . THR A 1 394 ? 20.483 29.341 -17.480 1.00 55.41 394 THR A N 1
ATOM 3214 C CA . THR A 1 394 ? 19.661 28.117 -17.597 1.00 55.41 394 THR A CA 1
ATOM 3215 C C . THR A 1 394 ? 18.247 28.435 -18.080 1.00 55.41 394 THR A C 1
ATOM 3217 O O . THR A 1 394 ? 17.599 27.602 -18.698 1.00 55.41 394 THR A O 1
ATOM 3220 N N . PHE A 1 395 ? 17.770 29.640 -17.773 1.00 51.09 395 PHE A N 1
ATOM 3221 C CA . PHE A 1 395 ? 16.444 30.131 -18.121 1.00 51.09 395 PHE A CA 1
ATOM 3222 C C . PHE A 1 395 ? 16.405 30.682 -19.549 1.00 51.09 395 PHE A C 1
ATOM 3224 O O . PHE A 1 395 ? 15.426 30.481 -20.254 1.00 51.09 395 PHE A O 1
ATOM 3231 N N . GLN A 1 396 ? 17.486 31.336 -19.986 1.00 53.12 396 GLN A N 1
ATOM 3232 C CA . GLN A 1 396 ? 17.636 31.850 -21.351 1.00 53.12 396 GLN A CA 1
ATOM 3233 C C . GLN A 1 396 ? 17.920 30.748 -22.383 1.00 53.12 396 GLN A C 1
ATOM 3235 O O . GLN A 1 396 ? 17.646 30.939 -23.560 1.00 53.12 396 GLN A O 1
ATOM 3240 N N . ALA A 1 397 ? 18.444 29.593 -21.959 1.00 51.78 397 ALA A N 1
ATOM 3241 C CA . ALA A 1 397 ? 18.652 28.433 -22.831 1.00 51.78 397 ALA A CA 1
ATOM 3242 C C . ALA A 1 397 ? 17.355 27.665 -23.164 1.00 51.78 397 ALA A C 1
ATOM 3244 O O . ALA A 1 397 ? 17.356 26.818 -24.058 1.00 51.78 397 ALA A O 1
ATOM 3245 N N . ILE A 1 398 ? 16.262 27.940 -22.445 1.00 51.22 398 ILE A N 1
ATOM 3246 C CA . ILE A 1 398 ? 14.929 27.411 -22.734 1.00 51.22 398 ILE A CA 1
ATOM 3247 C C . ILE A 1 398 ? 14.262 28.425 -23.672 1.00 51.22 398 ILE A C 1
ATOM 3249 O O . ILE A 1 398 ? 13.562 29.326 -23.217 1.00 51.22 398 ILE A O 1
ATOM 3253 N N . ASP A 1 399 ? 14.551 28.321 -24.971 1.00 38.16 399 ASP A N 1
ATOM 3254 C CA . ASP A 1 399 ? 13.926 29.142 -26.020 1.00 38.16 399 ASP A CA 1
ATOM 3255 C C . ASP A 1 399 ? 12.387 29.058 -25.906 1.00 38.16 399 ASP A C 1
ATOM 3257 O O . ASP A 1 399 ? 11.799 27.984 -26.088 1.00 38.16 399 ASP A O 1
ATOM 3261 N N . LEU A 1 400 ? 11.748 30.189 -25.581 1.00 43.28 400 LEU A N 1
ATOM 3262 C CA . LEU A 1 400 ? 10.298 30.418 -25.633 1.00 43.28 400 LEU A CA 1
ATOM 3263 C C . LEU A 1 400 ? 9.935 31.262 -26.852 1.00 43.28 400 LEU A C 1
ATOM 3265 O O . LEU A 1 400 ? 10.600 32.303 -27.056 1.00 43.28 400 LEU A O 1
#

pLDDT: mean 71.49, std 22.91, range [26.19, 98.25]

Secondary structure (DSSP, 8-state):
------------------PPPP---------------------------------------------------PPP---HHHHHHHH---------PPP-PPP----HHHHHS-EEEE-HHHHHHHHHHHHHHT---HHHHHHHHHHTT--EEEEEEHHHHHHHHHHHHHHHHHHHSS---PPPPGGGSTT--PPPBGGGTT--HHHHHHHHHHHHHHHHTSGGGGHHHHT-HHHHHHHHHHHHHHHHHHHHHS--HHHHHH--SEE-SSS-EEE----HHHHHHHTTEEPPPTT----EESS--HHHHHHHH---SS--HHHHHHHHHHHHHHH-TT-----B-HHHHHHHHHHHHHHHHHHHHHHHHHTT--HHHHHHHHHHHHS-PPPHHHHHTS--

Organism: NCBI:txid1940300

Foldseek 3Di:
DDDDDDDDDDDDDDDDDDDDDDDDDDDDDDDDDDDDDDDDDDDDDDDDDDDDDDDDDDDDDDDDDDDPDDPPPDPDPDQVVVVCLVVLPDDDADDDDFDDDPDAAFDPLQCVQKHKAADPQLCVVLVVVCSRVVPNDPLVSVRVCLRFQFAMWIKGQVVSLQVVLVVVVVVCCVPPVDDPPPPDDLQLDPPDADPQPAPVAPDAQLVLVVVLLVLLLVLLVAQLLLNLSNRGDPSSVLSCVNVPPVSVNSNRYDDGPCCNVPVRADFDPPPGIGTRDHDPNSVCSSQNWHADDDPPRAIFGLHDDPVLCCVQVNDHSGCDPLNVVVVVVSVVQSPPPPHSDHTGGSVRSNVVSVVSVVVVLVVVLVVVVVVVDDSVVVQVVCCVVPVDHDDVVVVVVPDD